Protein AF-0000000078280651 (afdb_homodimer)

Sequence (620 aa):
MAEFKGTREAFAAALIDLAANDHKIMFVSPDSLKAMRATKFAELYPDQYVEVGISEQNAVDTAAGLAAAGLTPFVGTYAGFMTMRACEQMRTFVAYPNLNVKFVGINSGLLGGEREGVTHQFYEDLGILSNIPNYTILTPADGYQTYKAVQMAAEINGPVYVRAGSGREANVYEKDAPFSPEGITILREYGDDTLLLSSGFVLERVLAAADLLKEQGVNVTVGDINILYGKNPEKIVEAIKKAKKIVTVEDHNVNGGLGAYISKLATEYAPKFVIRMGLTTFGESGPAKELADFYGFSPENIAKTVKENLMAEFKGTREAFAAALIDLAANDHKIMFVSPDSLKAMRATKFAELYPDQYVEVGISEQNAVDTAAGLAAAGLTPFVGTYAGFMTMRACEQMRTFVAYPNLNVKFVGINSGLLGGEREGVTHQFYEDLGILSNIPNYTILTPADGYQTYKAVQMAAEINGPVYVRAGSGREANVYEKDAPFSPEGITILREYGDDTLLLSSGFVLERVLAAADLLKEQGVNVTVGDINILYGKNPEKIVEAIKKAKKIVTVEDHNVNGGLGAYISKLATEYAPKFVIRMGLTTFGESGPAKELADFYGFSPENIAKTVKENL

pLDDT: mean 94.12, std 7.33, range [53.97, 98.88]

Nearest PDB structures (foldseek):
  6yak-assembly1_DDD  TM=9.608E-01  e=1.508E-37  Carboxydothermus hydrogenoformans
  6yaj-assembly1_AAA  TM=9.395E-01  e=4.183E-30  Carboxydothermus hydrogenoformans
  6yaj-assembly1_CCC  TM=9.258E-01  e=2.717E-30  Carboxydothermus hydrogenoformans
  8ogh-assembly1_A  TM=8.844E-01  e=4.171E-27  Mycobacterium tuberculosis H37Rv
  7a9g-assembly1_AAA  TM=9.037E-01  e=1.346E-26  Mycobacterium tuberculosis H37Rv

Organism: NCBI:txid1796616

Solvent-accessible surface area (backbone atoms only — not comparable to full-atom values): 29693 Å² total; per-residue (Å²): 131,82,89,63,67,15,22,30,36,15,42,26,51,34,50,43,57,50,40,75,74,32,84,44,40,30,39,32,21,33,69,21,45,69,80,38,51,28,53,66,41,44,70,76,37,52,91,35,45,45,79,57,44,88,29,46,45,56,30,49,51,50,32,35,53,43,19,75,72,72,30,41,22,33,37,43,43,46,23,46,52,44,55,21,55,15,26,47,48,48,43,62,59,23,27,67,74,47,32,36,33,35,36,37,21,28,23,34,16,64,60,25,8,39,87,66,22,50,88,43,38,22,39,35,47,56,14,41,48,64,29,40,48,70,54,44,39,36,27,34,46,21,16,45,34,28,23,42,46,52,54,49,47,74,72,46,86,23,26,29,39,37,49,28,38,64,29,76,53,64,74,75,66,55,78,83,54,78,64,58,88,52,22,52,45,78,78,43,78,61,40,46,59,32,33,38,36,23,38,23,71,49,38,63,34,51,54,50,11,50,52,53,28,44,76,70,73,41,40,39,19,33,33,41,39,35,35,55,85,54,94,61,48,62,63,51,50,52,55,52,61,65,26,64,30,36,37,30,44,35,54,26,22,42,57,29,30,65,38,35,47,51,25,45,50,25,18,64,74,43,53,32,46,43,46,67,46,41,37,78,60,79,74,66,67,38,54,33,70,59,45,38,40,73,68,47,53,30,31,67,48,47,32,50,55,52,61,75,67,110,132,80,90,62,68,14,22,31,35,15,41,28,51,35,50,43,56,49,40,76,75,32,85,45,41,29,40,31,21,34,70,22,45,69,80,38,50,29,54,65,41,43,70,77,37,52,91,35,45,45,80,56,43,85,27,46,47,56,31,47,51,50,33,36,53,44,17,76,72,72,29,41,22,31,38,42,42,47,23,48,53,44,53,21,55,15,26,47,46,48,43,61,60,22,26,68,74,47,32,35,33,35,36,38,21,28,24,32,17,65,59,27,8,37,87,67,24,49,89,43,38,23,38,35,46,54,14,43,49,61,30,39,49,70,55,42,40,36,27,34,45,23,15,44,34,26,23,42,44,52,53,48,47,73,71,46,87,24,26,29,38,37,51,28,38,62,31,79,55,64,73,75,65,55,78,83,54,77,63,60,88,52,21,51,46,78,78,43,82,63,39,46,59,32,34,39,35,25,38,24,71,49,39,62,35,51,54,49,12,50,52,53,28,44,75,71,74,42,40,39,19,34,32,41,38,35,34,56,84,54,94,60,49,60,63,54,50,52,54,52,62,64,24,63,29,36,36,29,45,34,54,27,22,42,56,30,30,67,38,34,49,51,25,47,51,24,18,63,74,42,53,32,47,43,46,65,45,40,37,78,60,80,74,66,66,38,55,34,70,59,45,37,41,73,69,48,53,30,30,66,47,46,32,49,54,53,61,76,66,110

Radius of gyration: 23.87 Å; Cα contacts (8 Å, |Δi|>4): 1605; chains: 2; bounding box: 54×68×54 Å

Foldseek 3Di:
DDDAFKLLRLLLVLLQVVCVPDVLEAEQEQPCCVQSVNPVVCVVNVVRYHYDHNQLLVSLQVQLVSQVVPGAYEYEDALCCNCPVNVVSCQPSFQVVQGRYEYEHEAEFLQSFQPPKLVRYHFCNQQSVLVRPNEWEFFDAISLLSNQVSVVSSVDRGYYYYYGYNRNADDDDDNPDHNDPLQKDWDFFFDAAEEEEETYRLLVQQVLLQVVCVVVVHHYIYMYGGIAPDPRNPVVLVSLQRHQAYEYAYSHACCRDDVVRSCVSCVVRNPHHYHYQYDPDGFTHHNSVVSCVVSQSHSVSSNVVVVVVD/DDDAFKLLRLLLVLLQVVCVPDVLEAEEEQPCCVQSVNPVVCVVNVVRYHYDHNQLLVSLQVQLVSQVVVGAYEYEDALCCNCPVNVVSCQPSFLVVQGRYEYEHEAEFLQSFQPPKLVRYHFCNQQSVLVRPNEWEFFDAIS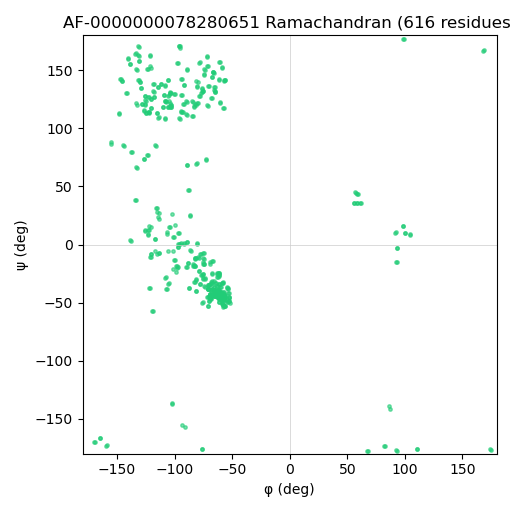LLSNQVSVVSSVDRGYYYYYGYNRNADDDDDNPDHNDPLQKDWDFFFDAAEEEEETYRLLVQQVLLQVVLVVVVHHYIYMYGGIAPDPRNPVVLVSLQRHQAYEYAYSHACCRDDVVRSCVSCVVRNPHHYHYQYDPDGFTHHRSVVSCVVSQSHSVSSNVVVVVVD

InterPro domains:
  IPR005475 Transketolase-like, pyrimidine-binding domain [PF02779] (7-163)
  IPR005475 Transketolase-like, pyrimidine-binding domain [SM00861] (5-171)
  IPR009014 Transketolase C-terminal/Pyruvate-ferredoxin oxidoreductase domain II [G3DSA:3.40.50.920] (184-310)
  IPR009014 Transketolase C-terminal/Pyruvate-ferredoxin oxidoreductase domain II [SSF52922] (185-310)
  IPR029061 Thiamin diphosphate-binding fold [SSF52518] (6-167)
  IPR033248 Transketolase, C-terminal domain [PF02780] (186-302)
  IPR051157 Pyruvate Dehydrogenase/Transketolase [PTHR43825] (6-310)

Structure (mmCIF, N/CA/C/O backbone):
data_AF-0000000078280651-model_v1
#
loop_
_entity.id
_entity.type
_entity.pdbx_description
1 polymer Transketolase
#
loop_
_atom_site.group_PDB
_atom_site.id
_atom_site.type_symbol
_atom_site.label_atom_id
_atom_site.label_alt_id
_atom_site.label_comp_id
_atom_site.label_asym_id
_atom_site.label_entity_id
_atom_site.label_seq_id
_atom_site.pdbx_PDB_ins_code
_atom_site.Cartn_x
_atom_site.Cartn_y
_atom_site.Cartn_z
_atom_site.occupancy
_atom_site.B_iso_or_equiv
_atom_site.auth_seq_id
_atom_site.auth_comp_id
_atom_site.auth_asym_id
_atom_site.auth_atom_id
_atom_site.pdbx_PDB_model_num
ATOM 1 N N . MET A 1 1 ? -3.617 -34.531 -12.828 1 53.97 1 MET A N 1
ATOM 2 C CA . MET A 1 1 ? -3.883 -33.125 -13 1 53.97 1 MET A CA 1
ATOM 3 C C . MET A 1 1 ? -4.551 -32.844 -14.352 1 53.97 1 MET A C 1
ATOM 5 O O . MET A 1 1 ? -4.09 -33.344 -15.383 1 53.97 1 MET A O 1
ATOM 9 N N . ALA A 1 2 ? -5.809 -32.344 -14.305 1 62.5 2 ALA A N 1
ATOM 10 C CA . ALA A 1 2 ? -6.531 -32.062 -15.539 1 62.5 2 ALA A CA 1
ATOM 11 C C . ALA A 1 2 ? -5.789 -31 -16.375 1 62.5 2 ALA A C 1
ATOM 13 O O . ALA A 1 2 ? -5.055 -30.172 -15.828 1 62.5 2 ALA A O 1
ATOM 14 N N . GLU A 1 3 ? -5.719 -31.062 -17.578 1 77.12 3 GLU A N 1
ATOM 15 C CA . GLU A 1 3 ? -5.184 -30.062 -18.484 1 77.12 3 GLU A CA 1
ATOM 16 C C . GLU A 1 3 ? -5.945 -28.75 -18.375 1 77.12 3 GLU A C 1
ATOM 18 O O . GLU A 1 3 ? -7.164 -28.75 -18.188 1 77.12 3 GLU A O 1
ATOM 23 N N . PHE A 1 4 ? -5.258 -27.688 -18.062 1 80 4 PHE A N 1
ATOM 24 C CA . PHE A 1 4 ? -5.895 -26.375 -17.984 1 80 4 PHE A CA 1
ATOM 25 C C . PHE A 1 4 ? -5.074 -25.328 -18.734 1 80 4 PHE A C 1
ATOM 27 O O . PHE A 1 4 ? -3.881 -25.531 -18.984 1 80 4 PHE A O 1
ATOM 34 N N . LYS A 1 5 ? -5.91 -24.375 -19.203 1 79.38 5 LYS A N 1
ATOM 35 C CA . LYS A 1 5 ? -5.27 -23.234 -19.859 1 79.38 5 LYS A CA 1
ATOM 36 C C . LYS A 1 5 ? -5.473 -21.953 -19.047 1 79.38 5 LYS A C 1
ATOM 38 O O . LYS A 1 5 ? -6.605 -21.516 -18.844 1 79.38 5 LYS A O 1
ATOM 43 N N . GLY A 1 6 ? -4.367 -21.5 -18.469 1 89.31 6 GLY A N 1
ATOM 44 C CA . GLY A 1 6 ? -4.453 -20.203 -17.812 1 89.31 6 GLY A CA 1
ATOM 45 C C . GLY A 1 6 ? -4.656 -20.312 -16.312 1 89.31 6 GLY A C 1
ATOM 46 O O . GLY A 1 6 ? -4.852 -21.406 -15.789 1 89.31 6 GLY A O 1
ATOM 47 N N . THR A 1 7 ? -4.672 -19.203 -15.664 1 93.44 7 THR A N 1
ATOM 48 C CA . THR A 1 7 ? -4.621 -19.141 -14.203 1 93.44 7 THR A CA 1
ATOM 49 C C . THR A 1 7 ? -5.988 -19.469 -13.602 1 93.44 7 THR A C 1
ATOM 51 O O . THR A 1 7 ? -6.074 -20.109 -12.555 1 93.44 7 THR A O 1
ATOM 54 N N . ARG A 1 8 ? -7.102 -19.094 -14.266 1 94.25 8 ARG A N 1
ATOM 55 C CA . ARG A 1 8 ? -8.438 -19.344 -13.727 1 94.25 8 ARG A CA 1
ATOM 56 C C . ARG A 1 8 ? -8.758 -20.828 -13.711 1 94.25 8 ARG A C 1
ATOM 58 O O . ARG A 1 8 ? -9.227 -21.359 -12.703 1 94.25 8 ARG A O 1
ATOM 65 N N . GLU A 1 9 ? -8.477 -21.453 -14.828 1 95.06 9 GLU A N 1
ATOM 66 C CA . GLU A 1 9 ? -8.695 -22.891 -14.906 1 95.06 9 GLU A CA 1
ATOM 67 C C . GLU A 1 9 ? -7.758 -23.641 -13.953 1 95.06 9 GLU A C 1
ATOM 69 O O . GLU A 1 9 ? -8.125 -24.672 -13.406 1 95.06 9 GLU A O 1
ATOM 74 N N . ALA A 1 10 ? -6.551 -23.109 -13.852 1 95.88 10 ALA A N 1
ATOM 75 C CA . ALA A 1 10 ? -5.594 -23.703 -12.922 1 95.88 10 ALA A CA 1
ATOM 76 C C . ALA A 1 10 ? -6.125 -23.672 -11.492 1 95.88 10 ALA A C 1
ATOM 78 O O . ALA A 1 10 ? -5.984 -24.656 -10.758 1 95.88 10 ALA A O 1
ATOM 79 N N . PHE A 1 11 ? -6.711 -22.594 -11.086 1 96.69 11 PHE A N 1
ATOM 80 C CA . PHE A 1 11 ? -7.336 -22.484 -9.773 1 96.69 11 PHE A CA 1
ATOM 81 C C . PHE A 1 11 ? -8.406 -23.562 -9.594 1 96.69 11 PHE A C 1
ATOM 83 O O . PHE A 1 11 ? -8.414 -24.281 -8.594 1 96.69 11 PHE A O 1
ATOM 90 N N . ALA A 1 12 ? -9.305 -23.594 -10.555 1 97.19 12 ALA A N 1
ATOM 91 C CA . ALA A 1 12 ? -10.414 -24.547 -10.477 1 97.19 12 ALA A CA 1
ATOM 92 C C . ALA A 1 12 ? -9.898 -25.984 -10.352 1 97.19 12 ALA A C 1
ATOM 94 O O . ALA A 1 12 ? -10.398 -26.75 -9.523 1 97.19 12 ALA A O 1
ATOM 95 N N . ALA A 1 13 ? -8.93 -26.266 -11.148 1 97 13 ALA A N 1
ATOM 96 C CA . ALA A 1 13 ? -8.359 -27.609 -11.133 1 97 13 ALA A CA 1
ATOM 97 C C . ALA A 1 13 ? -7.734 -27.922 -9.773 1 97 13 ALA A C 1
ATOM 99 O O . ALA A 1 13 ? -7.93 -29.016 -9.227 1 97 13 ALA A O 1
ATOM 100 N N . ALA A 1 14 ? -6.98 -27 -9.242 1 97.62 14 ALA A N 1
ATOM 101 C CA . ALA A 1 14 ? -6.348 -27.188 -7.938 1 97.62 14 ALA A CA 1
ATOM 102 C C . ALA A 1 14 ? -7.395 -27.359 -6.844 1 97.62 14 ALA A C 1
ATOM 104 O O . ALA A 1 14 ? -7.246 -28.234 -5.973 1 97.62 14 ALA A O 1
ATOM 105 N N . LEU A 1 15 ? -8.398 -26.531 -6.875 1 98 15 LEU A N 1
ATOM 106 C CA . LEU A 1 15 ? -9.445 -26.578 -5.863 1 98 15 LEU A CA 1
ATOM 107 C C . LEU A 1 15 ? -10.172 -27.922 -5.895 1 98 15 LEU A C 1
ATOM 109 O O . LEU A 1 15 ? -10.484 -28.484 -4.844 1 98 15 LEU A O 1
ATOM 113 N N . ILE A 1 16 ? -10.492 -28.391 -7.074 1 97.94 16 ILE A N 1
ATOM 114 C CA . ILE A 1 16 ? -11.156 -29.688 -7.238 1 97.94 16 ILE A CA 1
ATOM 115 C C . ILE A 1 16 ? -10.289 -30.797 -6.641 1 97.94 16 ILE A C 1
ATOM 117 O O . ILE A 1 16 ? -10.789 -31.641 -5.891 1 97.94 16 ILE A O 1
ATOM 121 N N . ASP A 1 17 ? -9.016 -30.75 -6.961 1 97.75 17 ASP A N 1
ATOM 122 C CA . ASP A 1 17 ? -8.102 -31.75 -6.426 1 97.75 17 ASP A CA 1
ATOM 123 C C . ASP A 1 17 ? -8.047 -31.688 -4.902 1 97.75 17 ASP A C 1
ATOM 125 O O . ASP A 1 17 ? -8.031 -32.719 -4.234 1 97.75 17 ASP A O 1
ATOM 129 N N . LEU A 1 18 ? -7.961 -30.531 -4.371 1 98.25 18 LEU A N 1
ATOM 130 C CA . LEU A 1 18 ? -7.918 -30.359 -2.924 1 98.25 18 LEU A CA 1
ATOM 131 C C . LEU A 1 18 ? -9.188 -30.891 -2.27 1 98.25 18 LEU A C 1
ATOM 133 O O . LEU A 1 18 ? -9.125 -31.609 -1.272 1 98.25 18 LEU A O 1
ATOM 137 N N . ALA A 1 19 ? -10.305 -30.531 -2.836 1 97.94 19 ALA A N 1
ATOM 138 C CA . ALA A 1 19 ? -11.602 -30.891 -2.264 1 97.94 19 ALA A CA 1
ATOM 139 C C . ALA A 1 19 ? -11.82 -32.406 -2.312 1 97.94 19 ALA A C 1
ATOM 141 O O . ALA A 1 19 ? -12.508 -32.969 -1.455 1 97.94 19 ALA A O 1
ATOM 142 N N . ALA A 1 20 ? -11.25 -33.031 -3.318 1 97.38 20 ALA A N 1
ATOM 143 C CA . ALA A 1 20 ? -11.367 -34.469 -3.451 1 97.38 20 ALA A CA 1
ATOM 144 C C . ALA A 1 20 ? -10.742 -35.188 -2.252 1 97.38 20 ALA A C 1
ATOM 146 O O . ALA A 1 20 ? -11.188 -36.281 -1.865 1 97.38 20 ALA A O 1
ATOM 147 N N . ASN A 1 21 ? -9.836 -34.531 -1.614 1 96.62 21 ASN A N 1
ATOM 148 C CA . ASN A 1 21 ? -9.055 -35.219 -0.584 1 96.62 21 ASN A CA 1
ATOM 149 C C . ASN A 1 21 ? -9.297 -34.594 0.794 1 96.62 21 ASN A C 1
ATOM 151 O O . ASN A 1 21 ? -8.828 -35.125 1.803 1 96.62 21 ASN A O 1
ATOM 155 N N . ASP A 1 22 ? -9.992 -33.562 0.875 1 97.62 22 ASP A N 1
ATOM 156 C CA . ASP A 1 22 ? -10.188 -32.875 2.139 1 97.62 22 ASP A CA 1
ATOM 157 C C . ASP A 1 22 ? -11.562 -32.219 2.186 1 97.62 22 ASP A C 1
ATOM 159 O O . ASP A 1 22 ? -11.781 -31.172 1.552 1 97.62 22 ASP A O 1
ATOM 163 N N . HIS A 1 23 ? -12.453 -32.656 3.023 1 97.25 23 HIS A N 1
ATOM 164 C CA . HIS A 1 23 ? -13.828 -32.188 3.098 1 97.25 23 HIS A CA 1
ATOM 165 C C . HIS A 1 23 ? -13.891 -30.797 3.77 1 97.25 23 HIS A C 1
ATOM 167 O O . HIS A 1 23 ? -14.93 -30.141 3.734 1 97.25 23 HIS A O 1
ATOM 173 N N . LYS A 1 24 ? -12.789 -30.375 4.266 1 98.12 24 LYS A N 1
ATOM 174 C CA . LYS A 1 24 ? -12.758 -29.078 4.934 1 98.12 24 LYS A CA 1
ATOM 175 C C . LYS A 1 24 ? -12.609 -27.953 3.924 1 98.12 24 LYS A C 1
ATOM 177 O O . LYS A 1 24 ? -12.836 -26.781 4.254 1 98.12 24 LYS A O 1
ATOM 182 N N . ILE A 1 25 ? -12.18 -28.266 2.768 1 98.69 25 ILE A N 1
ATOM 183 C CA . ILE A 1 25 ? -12.008 -27.25 1.726 1 98.69 25 ILE A CA 1
ATOM 184 C C . ILE A 1 25 ? -13.375 -26.719 1.296 1 98.69 25 ILE A C 1
ATOM 186 O O . ILE A 1 25 ? -14.273 -27.484 0.968 1 98.69 25 ILE A O 1
ATOM 190 N N . MET A 1 26 ? -13.555 -25.422 1.343 1 98.56 26 MET A N 1
ATOM 191 C CA . MET A 1 26 ? -14.773 -24.75 0.909 1 98.56 26 MET A CA 1
ATOM 192 C C . MET A 1 26 ? -14.469 -23.719 -0.162 1 98.56 26 MET A C 1
ATOM 194 O O . MET A 1 26 ? -13.367 -23.156 -0.199 1 98.56 26 MET A O 1
ATOM 198 N N . PHE A 1 27 ? -15.406 -23.484 -1.005 1 98.56 27 PHE A N 1
ATOM 199 C CA . PHE A 1 27 ? -15.328 -22.375 -1.954 1 98.56 27 PHE A CA 1
ATOM 200 C C . PHE A 1 27 ? -16.5 -21.406 -1.765 1 98.56 27 PHE A C 1
ATOM 202 O O . PHE A 1 27 ? -17.656 -21.812 -1.865 1 98.56 27 PHE A O 1
ATOM 209 N N . VAL A 1 28 ? -16.203 -20.203 -1.411 1 98 28 VAL A N 1
ATOM 210 C CA . VAL A 1 28 ? -17.188 -19.125 -1.254 1 98 28 VAL A CA 1
ATOM 211 C C . VAL A 1 28 ? -17.109 -18.172 -2.441 1 98 28 VAL A C 1
ATOM 213 O O . VAL A 1 28 ? -16.047 -17.625 -2.727 1 98 28 VAL A O 1
ATOM 216 N N . SER A 1 29 ? -18.188 -18 -3.133 1 95 29 SER A N 1
ATOM 217 C CA . SER A 1 29 ? -18.188 -17.203 -4.359 1 95 29 SER A CA 1
ATOM 218 C C . SER A 1 29 ? -19.188 -16.062 -4.266 1 95 29 SER A C 1
ATOM 220 O O . SER A 1 29 ? -20.359 -16.266 -3.939 1 95 29 SER A O 1
ATOM 222 N N . PRO A 1 30 ? -18.766 -14.867 -4.516 1 92.81 30 PRO A N 1
ATOM 223 C CA . PRO A 1 30 ? -19.719 -13.758 -4.719 1 92.81 30 PRO A CA 1
ATOM 224 C C . PRO A 1 30 ? -20.141 -13.617 -6.176 1 92.81 30 PRO A C 1
ATOM 226 O O . PRO A 1 30 ? -19.859 -12.602 -6.812 1 92.81 30 PRO A O 1
ATOM 229 N N . ASP A 1 31 ? -20.875 -14.586 -6.613 1 88.75 31 ASP A N 1
ATOM 230 C CA . ASP A 1 31 ? -21.375 -14.688 -7.984 1 88.75 31 ASP A CA 1
ATOM 231 C C . ASP A 1 31 ? -20.234 -14.695 -8.984 1 88.75 31 ASP A C 1
ATOM 233 O O . ASP A 1 31 ? -20.281 -14.008 -10.008 1 88.75 31 ASP A O 1
ATOM 237 N N . SER A 1 32 ? -19.188 -15.438 -8.711 1 90.38 32 SER A N 1
ATOM 238 C CA . SER A 1 32 ? -17.984 -15.461 -9.547 1 90.38 32 SER A CA 1
ATOM 239 C C . SER A 1 32 ? -17.641 -16.891 -9.977 1 90.38 32 SER A C 1
ATOM 241 O O . SER A 1 32 ? -16.562 -17.125 -10.516 1 90.38 32 SER A O 1
ATOM 243 N N . LEU A 1 33 ? -18.547 -17.75 -9.773 1 92.56 33 LEU A N 1
ATOM 244 C CA . LEU A 1 33 ? -18.297 -19.156 -10.047 1 92.56 33 LEU A CA 1
ATOM 245 C C . LEU A 1 33 ? -17.859 -19.359 -11.5 1 92.56 33 LEU A C 1
ATOM 247 O O . LEU A 1 33 ? -16.859 -20.016 -11.766 1 92.56 33 LEU A O 1
ATOM 251 N N . LYS A 1 34 ? -18.516 -18.797 -12.398 1 92.75 34 LYS A N 1
ATOM 252 C CA . LYS A 1 34 ? -18.203 -18.922 -13.82 1 92.75 34 LYS A CA 1
ATOM 253 C C . LYS A 1 34 ? -16.906 -18.188 -14.156 1 92.75 34 LYS A C 1
ATOM 255 O O . LYS A 1 34 ? -16.078 -18.703 -14.922 1 92.75 34 LYS A O 1
ATOM 260 N N . ALA A 1 35 ? -16.75 -16.984 -13.625 1 90.31 35 ALA A N 1
ATOM 261 C CA . ALA A 1 35 ? -15.539 -16.203 -13.867 1 90.31 35 ALA A CA 1
ATOM 262 C C . ALA A 1 35 ? -14.305 -16.969 -13.391 1 90.31 35 ALA A C 1
ATOM 264 O O . ALA A 1 35 ? -13.242 -16.891 -14.008 1 90.31 35 ALA A O 1
ATOM 265 N N . MET A 1 36 ? -14.461 -17.75 -12.336 1 94.06 36 MET A N 1
ATOM 266 C CA . MET A 1 36 ? -13.367 -18.516 -11.734 1 94.06 36 MET A CA 1
ATOM 267 C C . MET A 1 36 ? -13.188 -19.859 -12.438 1 94.06 36 MET A C 1
ATOM 269 O O . MET A 1 36 ? -12.305 -20.641 -12.078 1 94.06 36 MET A O 1
ATOM 273 N N . ARG A 1 37 ? -14.07 -20.156 -13.359 1 94.25 37 ARG A N 1
ATOM 274 C CA . ARG A 1 37 ? -14.062 -21.406 -14.102 1 94.25 37 ARG A CA 1
ATOM 275 C C . ARG A 1 37 ? -14.242 -22.594 -13.164 1 94.25 37 ARG A C 1
ATOM 277 O O . ARG A 1 37 ? -13.633 -23.656 -13.367 1 94.25 37 ARG A O 1
ATOM 284 N N . ALA A 1 38 ? -15.031 -22.391 -12.156 1 95.69 38 ALA A N 1
ATOM 285 C CA . ALA A 1 38 ? -15.125 -23.406 -11.109 1 95.69 38 ALA A CA 1
ATOM 286 C C . ALA A 1 38 ? -16.516 -24.031 -11.078 1 95.69 38 ALA A C 1
ATOM 288 O O . ALA A 1 38 ? -16.938 -24.562 -10.047 1 95.69 38 ALA A O 1
ATOM 289 N N . THR A 1 39 ? -17.234 -23.984 -12.156 1 96.69 39 THR A N 1
ATOM 290 C CA . THR A 1 39 ? -18.578 -24.578 -12.203 1 96.69 39 THR A CA 1
ATOM 291 C C . THR A 1 39 ? -18.516 -26.062 -11.883 1 96.69 39 THR A C 1
ATOM 293 O O . THR A 1 39 ? -19.359 -26.578 -11.164 1 96.69 39 THR A O 1
ATOM 296 N N . LYS A 1 40 ? -17.531 -26.719 -12.445 1 96.25 40 LYS A N 1
ATOM 297 C CA . LYS A 1 40 ? -17.375 -28.156 -12.211 1 96.25 40 LYS A CA 1
ATOM 298 C C . LYS A 1 40 ? -17.172 -28.453 -10.727 1 96.25 40 LYS A C 1
ATOM 300 O O . LYS A 1 40 ? -17.625 -29.484 -10.227 1 96.25 40 LYS A O 1
ATOM 305 N N . PHE A 1 41 ? -16.484 -27.609 -10.07 1 97.12 41 PHE A N 1
ATOM 306 C CA . PHE A 1 41 ? -16.312 -27.781 -8.633 1 97.12 41 PHE A CA 1
ATOM 307 C C . PHE A 1 41 ? -17.672 -27.844 -7.93 1 97.12 41 PHE A C 1
ATOM 309 O O . PHE A 1 41 ? -17.906 -28.734 -7.113 1 97.12 41 PHE A O 1
ATOM 316 N N . ALA A 1 42 ? -18.469 -26.844 -8.195 1 96.88 42 ALA A N 1
ATOM 317 C CA . ALA A 1 42 ? -19.781 -26.766 -7.551 1 96.88 42 ALA A CA 1
ATOM 318 C C . ALA A 1 42 ? -20.609 -28 -7.863 1 96.88 42 ALA A C 1
ATOM 320 O O . ALA A 1 42 ? -21.406 -28.453 -7.027 1 96.88 42 ALA A O 1
ATOM 321 N N . GLU A 1 43 ? -20.453 -28.562 -9.016 1 97.56 43 GLU A N 1
ATOM 322 C CA . GLU A 1 43 ? -21.172 -29.766 -9.422 1 97.56 43 GLU A CA 1
ATOM 323 C C . GLU A 1 43 ? -20.656 -30.984 -8.656 1 97.56 43 GLU A C 1
ATOM 325 O O . GLU A 1 43 ? -21.453 -31.812 -8.195 1 97.56 43 GLU A O 1
ATOM 330 N N . LEU A 1 44 ? -19.406 -31.109 -8.562 1 97.56 44 LEU A N 1
ATOM 331 C CA . LEU A 1 44 ? -18.766 -32.281 -7.953 1 97.56 44 LEU A CA 1
ATOM 332 C C . LEU A 1 44 ? -18.922 -32.25 -6.434 1 97.56 44 LEU A C 1
ATOM 334 O O . LEU A 1 44 ? -19.094 -33.281 -5.797 1 97.56 44 LEU A O 1
ATOM 338 N N . TYR A 1 45 ? -18.844 -31.047 -5.902 1 97.88 45 TYR A N 1
ATOM 339 C CA . TYR A 1 45 ? -18.828 -30.906 -4.449 1 97.88 45 TYR A CA 1
ATOM 340 C C . TYR A 1 45 ? -19.797 -29.844 -3.992 1 97.88 45 TYR A C 1
ATOM 342 O O . TYR A 1 45 ? -19.406 -28.859 -3.359 1 97.88 45 TYR A O 1
ATOM 350 N N . PRO A 1 46 ? -21.062 -30.016 -4.148 1 97.19 46 PRO A N 1
ATOM 351 C CA . PRO A 1 46 ? -22.062 -29 -3.824 1 97.19 46 PRO A CA 1
ATOM 352 C C . PRO A 1 46 ? -22.078 -28.641 -2.34 1 97.19 46 PRO A C 1
ATOM 354 O O . PRO A 1 46 ? -22.391 -27.5 -1.979 1 97.19 46 PRO A O 1
ATOM 357 N N . ASP A 1 47 ? -21.703 -29.547 -1.48 1 97.19 47 ASP A N 1
ATOM 358 C CA . ASP A 1 47 ? -21.719 -29.312 -0.042 1 97.19 47 ASP A CA 1
ATOM 359 C C . ASP A 1 47 ? -20.516 -28.484 0.394 1 97.19 47 ASP A C 1
ATOM 361 O O . ASP A 1 47 ? -20.484 -27.969 1.516 1 97.19 47 ASP A O 1
ATOM 365 N N . GLN A 1 48 ? -19.578 -28.312 -0.473 1 98.19 48 GLN A N 1
ATOM 366 C CA . GLN A 1 48 ? -18.359 -27.562 -0.186 1 98.19 48 GLN A CA 1
ATOM 367 C C . GLN A 1 48 ? -18.375 -26.203 -0.895 1 98.19 48 GLN A C 1
ATOM 369 O O . GLN A 1 48 ? -17.344 -25.531 -0.961 1 98.19 48 GLN A O 1
ATOM 374 N N . TYR A 1 49 ? -19.516 -25.859 -1.458 1 97.62 49 TYR A N 1
ATOM 375 C CA . TYR A 1 49 ? -19.672 -24.625 -2.221 1 97.62 49 TYR A CA 1
ATOM 376 C C . TYR A 1 49 ? -20.719 -23.703 -1.576 1 97.62 49 TYR A C 1
ATOM 378 O O . TYR A 1 49 ? -21.797 -24.156 -1.197 1 97.62 49 TYR A O 1
ATOM 386 N N . VAL A 1 50 ? -20.406 -22.438 -1.388 1 96.5 50 VAL A N 1
ATOM 387 C CA . VAL A 1 50 ? -21.312 -21.438 -0.85 1 96.5 50 VAL A CA 1
ATOM 388 C C . VAL A 1 50 ? -21.422 -20.266 -1.814 1 96.5 50 VAL A C 1
ATOM 390 O O . VAL A 1 50 ? -20.406 -19.641 -2.158 1 96.5 50 VAL A O 1
ATOM 393 N N . GLU A 1 51 ? -22.562 -19.922 -2.258 1 94.75 51 GLU A N 1
ATOM 394 C CA . GLU A 1 51 ? -22.859 -18.766 -3.096 1 94.75 51 GLU A CA 1
ATOM 395 C C . GLU A 1 51 ? -23.5 -17.641 -2.283 1 94.75 51 GLU A C 1
ATOM 397 O O . GLU A 1 51 ? -24.5 -17.859 -1.59 1 94.75 51 GLU A O 1
ATOM 402 N N . VAL A 1 52 ? -22.938 -16.453 -2.455 1 92.94 52 VAL A N 1
ATOM 403 C CA . VAL A 1 52 ? -23.453 -15.383 -1.604 1 92.94 52 VAL A CA 1
ATOM 404 C C . VAL A 1 52 ? -23.969 -14.234 -2.467 1 92.94 52 VAL A C 1
ATOM 406 O O . VAL A 1 52 ? -24.266 -13.148 -1.956 1 92.94 52 VAL A O 1
ATOM 409 N N . GLY A 1 53 ? -24.141 -14.406 -3.816 1 88.25 53 GLY A N 1
ATOM 410 C CA . GLY A 1 53 ? -24.484 -13.305 -4.703 1 88.25 53 GLY A CA 1
ATOM 411 C C . GLY A 1 53 ? -23.391 -12.281 -4.848 1 88.25 53 GLY A C 1
ATOM 412 O O . GLY A 1 53 ? -22.297 -12.461 -4.312 1 88.25 53 GLY A O 1
ATOM 413 N N . ILE A 1 54 ? -23.578 -11.234 -5.559 1 84.94 54 ILE A N 1
ATOM 414 C CA . ILE A 1 54 ? -22.547 -10.211 -5.797 1 84.94 54 ILE A CA 1
ATOM 415 C C . ILE A 1 54 ? -22.344 -9.391 -4.527 1 84.94 54 ILE A C 1
ATOM 417 O O . ILE A 1 54 ? -22.844 -8.273 -4.41 1 84.94 54 ILE A O 1
ATOM 421 N N . SER A 1 55 ? -21.719 -9.992 -3.572 1 87.88 55 SER A N 1
ATOM 422 C CA . SER A 1 55 ? -21.484 -9.398 -2.256 1 87.88 55 SER A CA 1
ATOM 423 C C . SER A 1 55 ? -20.125 -9.805 -1.693 1 87.88 55 SER A C 1
ATOM 425 O O . SER A 1 55 ? -20.047 -10.727 -0.879 1 87.88 55 SER A O 1
ATOM 427 N N . GLU A 1 56 ? -19.188 -9.117 -2.062 1 90.56 56 GLU A N 1
ATOM 428 C CA . GLU A 1 56 ? -17.828 -9.461 -1.655 1 90.56 56 GLU A CA 1
ATOM 429 C C . GLU A 1 56 ? -17.672 -9.367 -0.141 1 90.56 56 GLU A C 1
ATOM 431 O O . GLU A 1 56 ? -16.984 -10.195 0.466 1 90.56 56 GLU A O 1
ATOM 436 N N . GLN A 1 57 ? -18.281 -8.367 0.463 1 92.44 57 GLN A N 1
ATOM 437 C CA . GLN A 1 57 ? -18.203 -8.234 1.914 1 92.44 57 GLN A CA 1
ATOM 438 C C . GLN A 1 57 ? -18.781 -9.461 2.611 1 92.44 57 GLN A C 1
ATOM 440 O O . GLN A 1 57 ? -18.156 -10.023 3.51 1 92.44 57 GLN A O 1
ATOM 445 N N . ASN A 1 58 ? -19.891 -9.859 2.1 1 94.38 58 ASN A N 1
ATOM 446 C CA . ASN A 1 58 ? -20.531 -11.047 2.658 1 94.38 58 ASN A CA 1
ATOM 447 C C . ASN A 1 58 ? -19.688 -12.297 2.416 1 94.38 58 ASN A C 1
ATOM 449 O O . ASN A 1 58 ? -19.641 -13.188 3.266 1 94.38 58 ASN A O 1
ATOM 453 N N . ALA A 1 59 ? -19.078 -12.438 1.299 1 96.25 59 ALA A N 1
ATOM 454 C CA . ALA A 1 59 ? -18.234 -13.586 0.98 1 96.25 59 ALA A CA 1
ATOM 455 C C . ALA A 1 59 ? -17.094 -13.719 1.989 1 96.25 59 ALA A C 1
ATOM 457 O O . ALA A 1 59 ? -16.828 -14.82 2.486 1 96.25 59 ALA A O 1
ATOM 458 N N . VAL A 1 60 ? -16.484 -12.609 2.301 1 97.31 60 VAL A N 1
ATOM 459 C CA . VAL A 1 60 ? -15.359 -12.625 3.234 1 97.31 60 VAL A CA 1
ATOM 460 C C . VAL A 1 60 ? -15.859 -12.953 4.641 1 97.31 60 VAL A C 1
ATOM 462 O O . VAL A 1 60 ? -15.25 -13.742 5.355 1 97.31 60 VAL A O 1
ATOM 465 N N . ASP A 1 61 ? -16.984 -12.352 5.008 1 96.88 61 ASP A N 1
ATOM 466 C CA . ASP A 1 61 ? -17.547 -12.625 6.324 1 96.88 61 ASP A CA 1
ATOM 467 C C . ASP A 1 61 ? -17.922 -14.102 6.461 1 96.88 61 ASP A C 1
ATOM 469 O O . ASP A 1 61 ? -17.688 -14.711 7.5 1 96.88 61 ASP A O 1
ATOM 473 N N . THR A 1 62 ? -18.547 -14.602 5.449 1 97.88 62 THR A N 1
ATOM 474 C CA . THR A 1 62 ? -18.922 -16.016 5.434 1 97.88 62 THR A CA 1
ATOM 475 C C . THR A 1 62 ? -17.688 -16.891 5.551 1 97.88 62 THR A C 1
ATOM 477 O O . THR A 1 62 ? -17.656 -17.828 6.348 1 97.88 62 THR A O 1
ATOM 480 N N . ALA A 1 63 ? -16.641 -16.609 4.797 1 98.56 63 ALA A N 1
ATOM 481 C CA . ALA A 1 63 ? -15.391 -17.359 4.836 1 98.56 63 ALA A CA 1
ATOM 482 C C . ALA A 1 63 ? -14.766 -17.312 6.223 1 98.56 63 ALA A C 1
ATOM 484 O O . ALA A 1 63 ? -14.234 -18.312 6.711 1 98.56 63 ALA A O 1
ATOM 485 N N . ALA A 1 64 ? -14.797 -16.141 6.82 1 98.19 64 ALA A N 1
ATOM 486 C CA . ALA A 1 64 ? -14.281 -15.992 8.18 1 98.19 64 ALA A CA 1
ATOM 487 C C . ALA A 1 64 ? -15 -16.922 9.148 1 98.19 64 ALA A C 1
ATOM 489 O O . ALA A 1 64 ? -14.367 -17.578 9.984 1 98.19 64 ALA A O 1
ATOM 490 N N . GLY A 1 65 ? -16.328 -16.906 9.031 1 98.12 65 GLY A N 1
ATOM 491 C CA . GLY A 1 65 ? -17.109 -17.797 9.867 1 98.12 65 GLY A CA 1
ATOM 492 C C . GLY A 1 65 ? -16.75 -19.266 9.664 1 98.12 65 GLY A C 1
ATOM 493 O O . GLY A 1 65 ? -16.609 -20.016 10.625 1 98.12 65 GLY A O 1
ATOM 494 N N . LEU A 1 66 ? -16.656 -19.688 8.406 1 98.38 66 LEU A N 1
ATOM 495 C CA . LEU A 1 66 ? -16.297 -21.062 8.078 1 98.38 66 LEU A CA 1
ATOM 496 C C . LEU A 1 66 ? -14.93 -21.422 8.656 1 98.38 66 LEU A C 1
ATOM 498 O O . LEU A 1 66 ? -14.75 -22.484 9.234 1 98.38 66 LEU A O 1
ATOM 502 N N . ALA A 1 67 ? -13.969 -20.531 8.484 1 98.62 67 ALA A N 1
ATOM 503 C CA . ALA A 1 67 ? -12.625 -20.75 9.016 1 98.62 67 ALA A CA 1
ATOM 504 C C . ALA A 1 67 ? -12.641 -20.875 10.531 1 98.62 67 ALA A C 1
ATOM 506 O O . ALA A 1 67 ? -11.953 -21.719 11.102 1 98.62 67 ALA A O 1
ATOM 507 N N . ALA A 1 68 ? -13.398 -20.047 11.18 1 97.94 68 ALA A N 1
ATOM 508 C CA . ALA A 1 68 ? -13.523 -20.094 12.633 1 97.94 68 ALA A CA 1
ATOM 509 C C . ALA A 1 68 ? -14.094 -21.422 13.094 1 97.94 68 ALA A C 1
ATOM 511 O O . ALA A 1 68 ? -13.859 -21.859 14.227 1 97.94 68 ALA A O 1
ATOM 512 N N . ALA A 1 69 ? -14.82 -22.031 12.219 1 97.94 69 ALA A N 1
ATOM 513 C CA . ALA A 1 69 ? -15.438 -23.312 12.531 1 97.94 69 ALA A CA 1
ATOM 514 C C . ALA A 1 69 ? -14.5 -24.469 12.172 1 97.94 69 ALA A C 1
ATOM 516 O O . ALA A 1 69 ? -14.883 -25.641 12.273 1 97.94 69 ALA A O 1
ATOM 517 N N . GLY A 1 70 ? -13.305 -24.172 11.695 1 97.88 70 GLY A N 1
ATOM 518 C CA . GLY A 1 70 ? -12.297 -25.203 11.492 1 97.88 70 GLY A CA 1
ATOM 519 C C . GLY A 1 70 ? -12.188 -25.656 10.047 1 97.88 70 GLY A C 1
ATOM 520 O O . GLY A 1 70 ? -11.508 -26.641 9.75 1 97.88 70 GLY A O 1
ATOM 521 N N . LEU A 1 71 ? -12.859 -24.938 9.133 1 98.44 71 LEU A N 1
ATOM 522 C CA . LEU A 1 71 ? -12.789 -25.266 7.715 1 98.44 71 LEU A CA 1
ATOM 523 C C . LEU A 1 71 ? -11.734 -24.422 7.016 1 98.44 71 LEU A C 1
ATOM 525 O O . LEU A 1 71 ? -11.125 -23.531 7.633 1 98.44 71 LEU A O 1
ATOM 529 N N . THR A 1 72 ? -11.414 -24.734 5.762 1 98.69 72 THR A N 1
ATOM 530 C CA . THR A 1 72 ? -10.461 -23.984 4.941 1 98.69 72 THR A CA 1
ATOM 531 C C . THR A 1 72 ? -11.156 -23.391 3.725 1 98.69 72 THR A C 1
ATOM 533 O O . THR A 1 72 ? -11.133 -23.969 2.639 1 98.69 72 THR A O 1
ATOM 536 N N . PRO A 1 73 ? -11.734 -22.25 3.879 1 98.81 73 PRO A N 1
ATOM 537 C CA . PRO A 1 73 ? -12.445 -21.609 2.77 1 98.81 73 PRO A CA 1
ATOM 538 C C . PRO A 1 73 ? -11.516 -20.875 1.806 1 98.81 73 PRO A C 1
ATOM 540 O O . PRO A 1 73 ? -10.555 -20.234 2.238 1 98.81 73 PRO A O 1
ATOM 543 N N . PHE A 1 74 ? -11.797 -21.094 0.577 1 98.81 74 PHE A N 1
ATOM 544 C CA . PHE A 1 74 ? -11.289 -20.25 -0.503 1 98.81 74 PHE A CA 1
ATOM 545 C C . PHE A 1 74 ? -12.344 -19.25 -0.96 1 98.81 74 PHE A C 1
ATOM 547 O O . PHE A 1 74 ? -13.5 -19.625 -1.17 1 98.81 74 PHE A O 1
ATOM 554 N N . VAL A 1 75 ? -11.984 -18 -1.04 1 98.5 75 VAL A N 1
ATOM 555 C CA . VAL A 1 75 ? -12.812 -16.969 -1.65 1 98.5 75 VAL A CA 1
ATOM 556 C C . VAL A 1 75 ? -12.219 -16.547 -2.99 1 98.5 75 VAL A C 1
ATOM 558 O O . VAL A 1 75 ? -11.047 -16.172 -3.061 1 98.5 75 VAL A O 1
ATOM 561 N N . GLY A 1 76 ? -12.984 -16.656 -4.016 1 96.94 76 GLY A N 1
ATOM 562 C CA . GLY A 1 76 ? -12.469 -16.328 -5.336 1 96.94 76 GLY A CA 1
ATOM 563 C C . GLY A 1 76 ? -13.328 -15.305 -6.07 1 96.94 76 GLY A C 1
ATOM 564 O O . GLY A 1 76 ? -14.539 -15.477 -6.188 1 96.94 76 GLY A O 1
ATOM 565 N N . THR A 1 77 ? -12.758 -14.242 -6.555 1 95 77 THR A N 1
ATOM 566 C CA . THR A 1 77 ? -13.383 -13.219 -7.391 1 95 77 THR A CA 1
ATOM 567 C C . THR A 1 77 ? -12.328 -12.273 -7.961 1 95 77 THR A C 1
ATOM 569 O O . THR A 1 77 ? -11.141 -12.586 -7.965 1 95 77 THR A O 1
ATOM 572 N N . TYR A 1 78 ? -12.773 -11.188 -8.555 1 92.31 78 TYR A N 1
ATOM 573 C CA . TYR A 1 78 ? -11.852 -10.219 -9.141 1 92.31 78 TYR A CA 1
ATOM 574 C C . TYR A 1 78 ? -11 -9.555 -8.062 1 92.31 78 TYR A C 1
ATOM 576 O O . TYR A 1 78 ? -11.516 -9.156 -7.016 1 92.31 78 TYR A O 1
ATOM 584 N N . ALA A 1 79 ? -9.719 -9.445 -8.344 1 92.5 79 ALA A N 1
ATOM 585 C CA . ALA A 1 79 ? -8.727 -8.977 -7.383 1 92.5 79 ALA A CA 1
ATOM 586 C C . ALA A 1 79 ? -9.148 -7.641 -6.773 1 92.5 79 ALA A C 1
ATOM 588 O O . ALA A 1 79 ? -9.117 -7.469 -5.555 1 92.5 79 ALA A O 1
ATOM 589 N N . GLY A 1 80 ? -9.586 -6.762 -7.594 1 89.75 80 GLY A N 1
ATOM 590 C CA . GLY A 1 80 ? -9.953 -5.434 -7.133 1 89.75 80 GLY A CA 1
ATOM 591 C C . GLY A 1 80 ? -11.227 -5.422 -6.305 1 89.75 80 GLY A C 1
ATOM 592 O O . GLY A 1 80 ? -11.32 -4.699 -5.312 1 89.75 80 GLY A O 1
ATOM 593 N N . PHE A 1 81 ? -12.195 -6.234 -6.695 1 90.69 81 PHE A N 1
ATOM 594 C CA . PHE A 1 81 ? -13.461 -6.281 -5.961 1 90.69 81 PHE A CA 1
ATOM 595 C C . PHE A 1 81 ? -13.266 -6.898 -4.582 1 90.69 81 PHE A C 1
ATOM 597 O O . PHE A 1 81 ? -13.906 -6.488 -3.615 1 90.69 81 PHE A O 1
ATOM 604 N N . MET A 1 82 ? -12.367 -7.77 -4.566 1 93.62 82 MET A N 1
ATOM 605 C CA . MET A 1 82 ? -12.078 -8.43 -3.295 1 93.62 82 MET A CA 1
ATOM 606 C C . MET A 1 82 ? -11.273 -7.52 -2.377 1 93.62 82 MET A C 1
ATOM 608 O O . MET A 1 82 ? -11.711 -7.203 -1.27 1 93.62 82 MET A O 1
ATOM 612 N N . THR A 1 83 ? -10.219 -6.965 -2.883 1 95.25 83 THR A N 1
ATOM 613 C CA . THR A 1 83 ? -9.266 -6.273 -2.025 1 95.25 83 THR A CA 1
ATOM 614 C C . THR A 1 83 ? -9.727 -4.848 -1.736 1 95.25 83 THR A C 1
ATOM 616 O O . THR A 1 83 ? -9.297 -4.234 -0.757 1 95.25 83 THR A O 1
ATOM 619 N N . MET A 1 84 ? -10.648 -4.32 -2.535 1 94.94 84 MET A N 1
ATOM 620 C CA . MET A 1 84 ? -11.078 -2.939 -2.328 1 94.94 84 MET A CA 1
ATOM 621 C C . MET A 1 84 ? -12.484 -2.889 -1.748 1 94.94 84 MET A C 1
ATOM 623 O O . MET A 1 84 ? -12.758 -2.104 -0.838 1 94.94 84 MET A O 1
ATOM 627 N N . ARG A 1 85 ? -13.383 -3.764 -2.186 1 93.12 85 ARG A N 1
ATOM 628 C CA . ARG A 1 85 ? -14.766 -3.715 -1.716 1 93.12 85 ARG A CA 1
ATOM 629 C C . ARG A 1 85 ? -14.906 -4.391 -0.355 1 93.12 85 ARG A C 1
ATOM 631 O O . ARG A 1 85 ? -15.766 -4.012 0.446 1 93.12 85 ARG A O 1
ATOM 638 N N . ALA A 1 86 ? -14.062 -5.383 -0.145 1 95.5 86 ALA A N 1
ATOM 639 C CA . ALA A 1 86 ? -14.133 -6.098 1.127 1 95.5 86 ALA A CA 1
ATOM 640 C C . ALA A 1 86 ? -12.875 -5.875 1.952 1 95.5 86 ALA A C 1
ATOM 642 O O . ALA A 1 86 ? -12.5 -6.719 2.768 1 95.5 86 ALA A O 1
ATOM 643 N N . CYS A 1 87 ? -12.258 -4.785 1.741 1 95.06 87 CYS A N 1
ATOM 644 C CA . CYS A 1 87 ? -10.969 -4.496 2.35 1 95.06 87 CYS A CA 1
ATOM 645 C C . CYS A 1 87 ? -11.055 -4.555 3.869 1 95.06 87 CYS A C 1
ATOM 647 O O . CYS A 1 87 ? -10.258 -5.238 4.516 1 95.06 87 CYS A O 1
ATOM 649 N N . GLU A 1 88 ? -12 -3.857 4.477 1 93.75 88 GLU A N 1
ATOM 650 C CA . GLU A 1 88 ? -12.141 -3.822 5.93 1 93.75 88 GLU A CA 1
ATOM 651 C C . GLU A 1 88 ? -12.438 -5.211 6.488 1 93.75 88 GLU A C 1
ATOM 653 O O . GLU A 1 88 ? -11.898 -5.594 7.531 1 93.75 88 GLU A O 1
ATOM 658 N N . GLN A 1 89 ? -13.289 -5.973 5.836 1 95.06 89 GLN A N 1
ATOM 659 C CA . GLN A 1 89 ? -13.602 -7.328 6.27 1 95.06 89 GLN A CA 1
ATOM 660 C C . GLN A 1 89 ? -12.359 -8.219 6.238 1 95.06 89 GLN A C 1
ATOM 662 O O . GLN A 1 89 ? -12.117 -8.984 7.172 1 95.06 89 GLN A O 1
ATOM 667 N N . MET A 1 90 ? -11.594 -8.094 5.172 1 97.25 90 MET A N 1
ATOM 668 C CA . MET A 1 90 ? -10.367 -8.859 5.051 1 97.25 90 MET A CA 1
ATOM 669 C C . MET A 1 90 ? -9.391 -8.523 6.176 1 97.25 90 MET A C 1
ATOM 671 O O . MET A 1 90 ? -8.734 -9.406 6.723 1 97.25 90 MET A O 1
ATOM 675 N N . ARG A 1 91 ? -9.344 -7.27 6.488 1 96.12 91 ARG A N 1
ATOM 676 C CA . ARG A 1 91 ? -8.445 -6.789 7.531 1 96.12 91 ARG A CA 1
ATOM 677 C C . ARG A 1 91 ? -8.922 -7.23 8.914 1 96.12 91 ARG A C 1
ATOM 679 O O . ARG A 1 91 ? -8.172 -7.863 9.656 1 96.12 91 ARG A O 1
ATOM 686 N N . THR A 1 92 ? -10.148 -6.949 9.234 1 94.38 92 THR A N 1
ATOM 687 C CA . THR A 1 92 ? -10.648 -7 10.602 1 94.38 92 THR A CA 1
ATOM 688 C C . THR A 1 92 ? -11.133 -8.406 10.953 1 94.38 92 THR A C 1
ATOM 690 O O . THR A 1 92 ? -10.906 -8.891 12.062 1 94.38 92 THR A O 1
ATOM 693 N N . PHE A 1 93 ? -11.734 -9.023 9.977 1 96.19 93 PHE A N 1
ATOM 694 C CA . PHE A 1 93 ? -12.406 -10.266 10.32 1 96.19 93 PHE A CA 1
ATOM 695 C C . PHE A 1 93 ? -11.555 -11.469 9.938 1 96.19 93 PHE A C 1
ATOM 697 O O . PHE A 1 93 ? -11.797 -12.586 10.391 1 96.19 93 PHE A O 1
ATOM 704 N N . VAL A 1 94 ? -10.531 -11.258 9.156 1 98.12 94 VAL A N 1
ATOM 705 C CA . VAL A 1 94 ? -9.727 -12.398 8.734 1 98.12 94 VAL A CA 1
ATOM 706 C C . VAL A 1 94 ? -8.289 -12.227 9.219 1 98.12 94 VAL A C 1
ATOM 708 O O . VAL A 1 94 ? -7.777 -13.055 9.977 1 98.12 94 VAL A O 1
ATOM 711 N N . ALA A 1 95 ? -7.66 -11.148 8.844 1 97.62 95 ALA A N 1
ATOM 712 C CA . ALA A 1 95 ? -6.242 -10.953 9.125 1 97.62 95 ALA A CA 1
ATOM 713 C C . ALA A 1 95 ? -6 -10.766 10.617 1 97.62 95 ALA A C 1
ATOM 715 O O . ALA A 1 95 ? -5.09 -11.367 11.188 1 97.62 95 ALA A O 1
ATOM 716 N N . TYR A 1 96 ? -6.809 -9.93 11.227 1 95.12 96 TYR A N 1
ATOM 717 C CA . TYR A 1 96 ? -6.602 -9.594 12.625 1 95.12 96 TYR A CA 1
ATOM 718 C C . TYR A 1 96 ? -6.645 -10.844 13.5 1 95.12 96 TYR A C 1
ATOM 720 O O . TYR A 1 96 ? -5.707 -11.109 14.258 1 95.12 96 TYR A O 1
ATOM 728 N N . PRO A 1 97 ? -7.695 -11.656 13.344 1 96.69 97 PRO A N 1
ATOM 729 C CA . PRO A 1 97 ? -7.715 -12.898 14.133 1 96.69 97 PRO A CA 1
ATOM 730 C C . PRO A 1 97 ? -6.848 -13.992 13.516 1 96.69 97 PRO A C 1
ATOM 732 O O . PRO A 1 97 ? -6.812 -15.117 14.031 1 96.69 97 PRO A O 1
ATOM 735 N N . ASN A 1 98 ? -6.188 -13.711 12.391 1 97.88 98 ASN A N 1
ATOM 736 C CA . ASN A 1 98 ? -5.309 -14.641 11.688 1 97.88 98 ASN A CA 1
ATOM 737 C C . ASN A 1 98 ? -6.039 -15.922 11.289 1 97.88 98 ASN A C 1
ATOM 739 O O . ASN A 1 98 ? -5.539 -17.016 11.531 1 97.88 98 ASN A O 1
ATOM 743 N N . LEU A 1 99 ? -7.234 -15.727 10.766 1 98.62 99 LEU A N 1
ATOM 744 C CA . LEU A 1 99 ? -8.062 -16.859 10.383 1 98.62 99 LEU A CA 1
ATOM 745 C C . LEU A 1 99 ? -7.531 -17.516 9.109 1 98.62 99 LEU A C 1
ATOM 747 O O . LEU A 1 99 ? -6.945 -16.844 8.258 1 98.62 99 LEU A O 1
ATOM 751 N N . ASN A 1 100 ? -7.766 -18.812 9 1 98.75 100 ASN A N 1
ATOM 752 C CA . ASN A 1 100 ? -7.289 -19.625 7.891 1 98.75 100 ASN A CA 1
ATOM 753 C C . ASN A 1 100 ? -8.18 -19.484 6.66 1 98.75 100 ASN A C 1
ATOM 755 O O . ASN A 1 100 ? -8.828 -20.438 6.238 1 98.75 100 ASN A O 1
ATOM 759 N N . VAL A 1 101 ? -8.164 -18.375 6.027 1 98.88 101 VAL A N 1
ATOM 760 C CA . VAL A 1 101 ? -8.938 -18.078 4.824 1 98.88 101 VAL A CA 1
ATOM 761 C C . VAL A 1 101 ? -7.992 -17.859 3.643 1 98.88 101 VAL A C 1
ATOM 763 O O . VAL A 1 101 ? -6.961 -17.203 3.779 1 98.88 101 VAL A O 1
ATOM 766 N N . LYS A 1 102 ? -8.32 -18.453 2.502 1 98.88 102 LYS A N 1
ATOM 767 C CA . LYS A 1 102 ? -7.547 -18.297 1.274 1 98.88 102 LYS A CA 1
ATOM 768 C C . LYS A 1 102 ? -8.297 -17.453 0.245 1 98.88 102 LYS A C 1
ATOM 770 O O . LYS A 1 102 ? -9.477 -17.703 -0.021 1 98.88 102 LYS A O 1
ATOM 775 N N . PHE A 1 103 ? -7.594 -16.484 -0.231 1 98.81 103 PHE A N 1
ATOM 776 C CA . PHE A 1 103 ? -8.164 -15.602 -1.24 1 98.81 103 PHE A CA 1
ATOM 777 C C . PHE A 1 103 ? -7.48 -15.797 -2.586 1 98.81 103 PHE A C 1
ATOM 779 O O . PHE A 1 103 ? -6.258 -15.961 -2.648 1 98.81 103 PHE A O 1
ATOM 786 N N . VAL A 1 104 ? -8.281 -15.812 -3.619 1 98.25 104 VAL A N 1
ATOM 787 C CA . VAL A 1 104 ? -7.758 -15.875 -4.98 1 98.25 104 VAL A CA 1
ATOM 788 C C . VAL A 1 104 ? -8.344 -14.734 -5.812 1 98.25 104 VAL A C 1
ATOM 790 O O . VAL A 1 104 ? -9.562 -14.688 -6.031 1 98.25 104 VAL A O 1
ATOM 793 N N . GLY A 1 105 ? -7.504 -13.812 -6.242 1 96.5 105 GLY A N 1
ATOM 794 C CA . GLY A 1 105 ? -7.934 -12.68 -7.043 1 96.5 105 GLY A CA 1
ATOM 795 C C . GLY A 1 105 ? -7.586 -12.82 -8.516 1 96.5 105 GLY A C 1
ATOM 796 O O . GLY A 1 105 ? -6.41 -12.82 -8.875 1 96.5 105 GLY A O 1
ATOM 797 N N . ILE A 1 106 ? -8.609 -12.828 -9.359 1 93.38 106 ILE A N 1
ATOM 798 C CA . ILE A 1 106 ? -8.383 -12.977 -10.797 1 93.38 106 ILE A CA 1
ATOM 799 C C . ILE A 1 106 ? -8.359 -11.609 -11.461 1 93.38 106 ILE A C 1
ATOM 801 O O . ILE A 1 106 ? -8.633 -10.594 -10.82 1 93.38 106 ILE A O 1
ATOM 805 N N . ASN A 1 107 ? -7.98 -11.523 -12.727 1 90.88 107 ASN A N 1
ATOM 806 C CA . ASN A 1 107 ? -7.871 -10.305 -13.531 1 90.88 107 ASN A CA 1
ATOM 807 C C . ASN A 1 107 ? -6.906 -9.305 -12.898 1 90.88 107 ASN A C 1
ATOM 809 O O . ASN A 1 107 ? -7.156 -8.102 -12.914 1 90.88 107 ASN A O 1
ATOM 813 N N . SER A 1 108 ? -5.93 -9.898 -12.328 1 92.25 108 SER A N 1
ATOM 814 C CA . SER A 1 108 ? -4.91 -9.039 -11.734 1 92.25 108 SER A CA 1
ATOM 815 C C . SER A 1 108 ? -3.943 -8.516 -12.797 1 92.25 108 SER A C 1
ATOM 817 O O . SER A 1 108 ? -3.568 -9.25 -13.719 1 92.25 108 SER A O 1
ATOM 819 N N . GLY A 1 109 ? -3.613 -7.246 -12.594 1 89.62 109 GLY A N 1
ATOM 820 C CA . GLY A 1 109 ? -2.594 -6.664 -13.453 1 89.62 109 GLY A CA 1
ATOM 821 C C . GLY A 1 109 ? -3.162 -5.977 -14.68 1 89.62 109 GLY A C 1
ATOM 822 O O . GLY A 1 109 ? -4.383 -5.887 -14.836 1 89.62 109 GLY A O 1
ATOM 823 N N . LEU A 1 110 ? -2.309 -5.512 -15.484 1 84.81 110 LEU A N 1
ATOM 824 C CA . LEU A 1 110 ? -2.637 -4.742 -16.688 1 84.81 110 LEU A CA 1
ATOM 825 C C . LEU A 1 110 ? -3.197 -5.652 -17.781 1 84.81 110 LEU A C 1
ATOM 827 O O . LEU A 1 110 ? -4.059 -5.238 -18.547 1 84.81 110 LEU A O 1
ATOM 831 N N . LEU A 1 111 ? -2.77 -6.855 -17.75 1 75.81 111 LEU A N 1
ATOM 832 C CA . LEU A 1 111 ? -3.068 -7.75 -18.859 1 75.81 111 LEU A CA 1
ATOM 833 C C . LEU A 1 111 ? -4.469 -8.336 -18.734 1 75.81 111 LEU A C 1
ATOM 835 O O . LEU A 1 111 ? -4.98 -8.953 -19.672 1 75.81 111 LEU A O 1
ATOM 839 N N . GLY A 1 112 ? -5.082 -8.172 -17.625 1 63.59 112 GLY A N 1
ATOM 840 C CA . GLY A 1 112 ? -6.426 -8.672 -17.375 1 63.59 112 GLY A CA 1
ATOM 841 C C . GLY A 1 112 ? -7.504 -7.848 -18.062 1 63.59 112 GLY A C 1
ATOM 842 O O . GLY A 1 112 ? -8.648 -8.289 -18.172 1 63.59 112 GLY A O 1
ATOM 843 N N . GLY A 1 113 ? -7.27 -6.664 -18.547 1 59.47 113 GLY A N 1
ATOM 844 C CA . GLY A 1 113 ? -8.32 -5.73 -18.906 1 59.47 113 GLY A CA 1
ATOM 845 C C . GLY A 1 113 ? 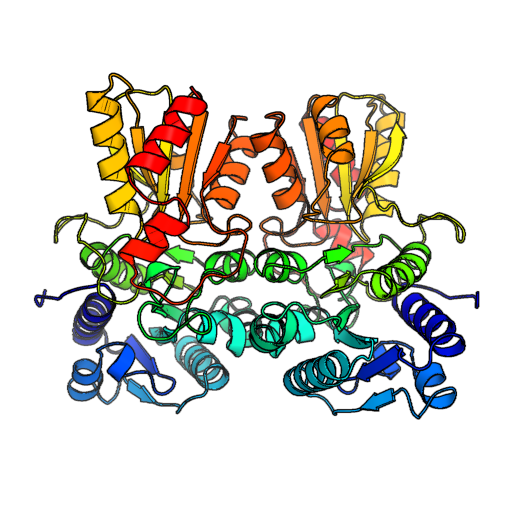-8.609 -5.707 -20.406 1 59.47 113 GLY A C 1
ATOM 846 O O . GLY A 1 113 ? -8.992 -4.676 -20.953 1 59.47 113 GLY A O 1
ATOM 847 N N . GLU A 1 114 ? -8.164 -6.688 -21.062 1 59.69 114 GLU A N 1
ATOM 848 C CA . GLU A 1 114 ? -8.375 -6.562 -22.5 1 59.69 114 GLU A CA 1
ATO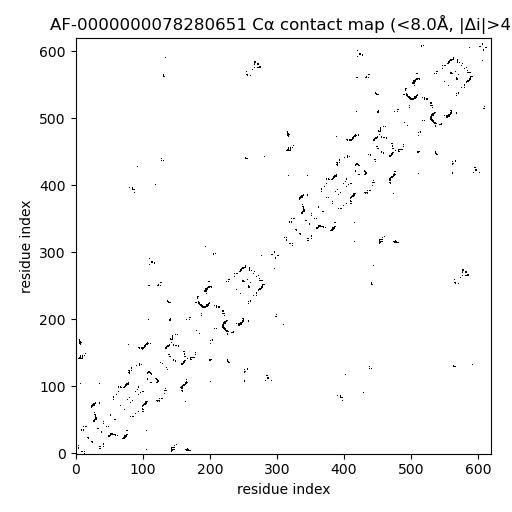M 849 C C . GLU A 1 114 ? -9.836 -6.277 -22.828 1 59.69 114 GLU A C 1
ATOM 851 O O . GLU A 1 114 ? -10.141 -5.402 -23.625 1 59.69 114 GLU A O 1
ATOM 856 N N . ARG A 1 115 ? -10.75 -6.984 -22.234 1 57.69 115 ARG A N 1
ATOM 857 C CA . ARG A 1 115 ? -12.141 -6.879 -22.672 1 57.69 115 ARG A CA 1
ATOM 858 C C . ARG A 1 115 ? -12.945 -5.984 -21.719 1 57.69 115 ARG A C 1
ATOM 860 O O . ARG A 1 115 ? -13.867 -5.289 -22.156 1 57.69 115 ARG A O 1
ATOM 867 N N . GLU A 1 116 ? -12.461 -5.828 -20.516 1 62.5 116 GLU A N 1
ATOM 868 C CA . GLU A 1 116 ? -13.359 -5.289 -19.5 1 62.5 116 GLU A CA 1
ATOM 869 C C . GLU A 1 116 ? -13.016 -3.838 -19.188 1 62.5 116 GLU A C 1
ATOM 871 O O . GLU A 1 116 ? -13.836 -3.115 -18.594 1 62.5 116 GLU A O 1
ATOM 876 N N . GLY A 1 117 ? -12.008 -3.33 -19.703 1 66 117 GLY A N 1
ATOM 877 C CA . GLY A 1 117 ? -11.688 -1.922 -19.531 1 66 117 GLY A CA 1
ATOM 878 C C . GLY A 1 117 ? -10.984 -1.629 -18.219 1 66 117 GLY A C 1
ATOM 879 O O . GLY A 1 117 ? -10.695 -2.545 -17.438 1 66 117 GLY A O 1
ATOM 880 N N . VAL A 1 118 ? -10.789 -0.401 -17.922 1 67.19 118 VAL A N 1
ATOM 881 C CA . VAL A 1 118 ? -9.93 0.121 -16.859 1 67.19 118 VAL A CA 1
ATOM 882 C C . VAL A 1 118 ? -10.516 -0.249 -15.5 1 67.19 118 VAL A C 1
ATOM 884 O O . VAL A 1 118 ? -9.773 -0.547 -14.562 1 67.19 118 VAL A O 1
ATOM 887 N N . THR A 1 119 ? -11.766 -0.431 -15.508 1 69.88 119 THR A N 1
ATOM 888 C CA . THR A 1 119 ? -12.43 -0.697 -14.242 1 69.88 119 THR A CA 1
ATOM 889 C C . THR A 1 119 ? -12.195 -2.137 -13.797 1 69.88 119 THR A C 1
ATOM 891 O O . THR A 1 119 ? -12.422 -2.479 -12.633 1 69.88 119 THR A O 1
ATOM 894 N N . HIS A 1 120 ? -11.617 -2.869 -14.68 1 72.25 120 HIS A N 1
ATOM 895 C CA . HIS A 1 120 ? -11.391 -4.27 -14.344 1 72.25 120 HIS A CA 1
ATOM 896 C C . HIS A 1 120 ? -9.898 -4.586 -14.305 1 72.25 120 HIS A C 1
ATOM 898 O O . HIS A 1 120 ? -9.508 -5.758 -14.258 1 72.25 120 HIS A O 1
ATOM 904 N N . GLN A 1 121 ? -9.172 -3.541 -14.469 1 79 121 GLN A N 1
ATOM 905 C CA . GLN A 1 121 ? -7.73 -3.684 -14.289 1 79 121 GLN A CA 1
ATOM 906 C C . GLN A 1 121 ? -7.324 -3.363 -12.852 1 79 121 GLN A C 1
ATOM 908 O O . GLN A 1 121 ? -7.59 -2.268 -12.352 1 79 121 GLN A O 1
ATOM 913 N N . PHE A 1 122 ? -6.727 -4.402 -12.305 1 84.06 122 PHE A N 1
ATOM 914 C CA . PHE A 1 122 ? -6.422 -4.215 -10.891 1 84.06 122 PHE A CA 1
ATOM 915 C C . PHE A 1 122 ? -4.93 -4.402 -10.633 1 84.06 122 PHE A C 1
ATOM 917 O O . PHE A 1 122 ? -4.395 -5.492 -10.828 1 84.06 122 PHE A O 1
ATOM 924 N N . TYR A 1 123 ? -4.336 -3.352 -10.258 1 91.5 123 TYR A N 1
ATOM 925 C CA . TYR A 1 123 ? -2.916 -3.424 -9.938 1 91.5 123 TYR A CA 1
ATOM 926 C C . TYR A 1 123 ? -2.615 -2.693 -8.633 1 91.5 123 TYR A C 1
ATOM 928 O O . TYR A 1 123 ? -1.592 -2.014 -8.516 1 91.5 123 TYR A O 1
ATOM 936 N N . GLU A 1 124 ? -3.539 -2.836 -7.688 1 95.81 124 GLU A N 1
ATOM 937 C CA . GLU A 1 124 ? -3.389 -2.258 -6.355 1 95.81 124 GLU A CA 1
ATOM 938 C C . GLU A 1 124 ? -3.424 -3.336 -5.277 1 95.81 124 GLU A C 1
ATOM 940 O O . GLU A 1 124 ? -3.066 -3.08 -4.125 1 95.81 124 GLU A O 1
ATOM 945 N N . ASP A 1 125 ? -3.801 -4.543 -5.664 1 96.5 125 ASP A N 1
ATOM 946 C CA . ASP A 1 125 ? -4.145 -5.602 -4.719 1 96.5 125 ASP A CA 1
ATOM 947 C C . ASP A 1 125 ? -2.961 -5.93 -3.811 1 96.5 125 ASP A C 1
ATOM 949 O O . ASP A 1 125 ? -3.105 -5.984 -2.588 1 96.5 125 ASP A O 1
ATOM 953 N N . LEU A 1 126 ? -1.792 -6.066 -4.359 1 97.44 126 LEU A N 1
ATOM 954 C CA . LEU A 1 126 ? -0.613 -6.41 -3.572 1 97.44 126 LEU A CA 1
ATOM 955 C C . LEU A 1 126 ? -0.251 -5.281 -2.613 1 97.44 126 LEU A C 1
ATOM 957 O O . LEU A 1 126 ? 0.064 -5.527 -1.447 1 97.44 126 LEU A O 1
ATOM 961 N N . GLY A 1 127 ? -0.304 -4.066 -3.135 1 96.5 127 GLY A N 1
ATOM 962 C CA . GLY A 1 127 ? -0.005 -2.902 -2.312 1 96.5 127 GLY A CA 1
ATOM 963 C C . GLY A 1 127 ? -0.97 -2.727 -1.155 1 96.5 127 GLY A C 1
ATOM 964 O O . GLY A 1 127 ? -0.572 -2.305 -0.067 1 96.5 127 GLY A O 1
ATOM 965 N N . ILE A 1 128 ? -2.205 -3.053 -1.381 1 97 128 ILE A N 1
ATOM 966 C CA . ILE A 1 128 ? -3.209 -2.963 -0.327 1 97 128 ILE A CA 1
ATOM 967 C C . ILE A 1 128 ? -2.955 -4.043 0.723 1 97 128 ILE A C 1
ATOM 969 O O . ILE A 1 128 ? -2.83 -3.744 1.912 1 97 128 ILE A O 1
ATOM 973 N N . LEU A 1 129 ? -2.754 -5.25 0.298 1 97.31 129 LEU A N 1
ATOM 974 C CA . LEU A 1 129 ? -2.686 -6.383 1.214 1 97.31 129 LEU A CA 1
ATOM 975 C C . LEU A 1 129 ? -1.358 -6.398 1.963 1 97.31 129 LEU A C 1
ATOM 977 O O . LEU A 1 129 ? -1.29 -6.859 3.104 1 97.31 129 LEU A O 1
ATOM 981 N N . SER A 1 130 ? -0.29 -5.859 1.319 1 96.75 130 SER A N 1
ATOM 982 C CA . SER A 1 130 ? 1.008 -5.824 1.984 1 96.75 130 SER A CA 1
ATOM 983 C C . SER A 1 130 ? 0.99 -4.887 3.186 1 96.75 130 SER A C 1
ATOM 985 O O . SER A 1 130 ? 1.881 -4.938 4.035 1 96.75 130 SER A O 1
ATOM 987 N N . ASN A 1 131 ? -0.013 -4.062 3.297 1 96.25 131 ASN A N 1
ATOM 988 C CA . ASN A 1 131 ? -0.128 -3.127 4.406 1 96.25 131 ASN A CA 1
ATOM 989 C C . ASN A 1 131 ? -1.028 -3.674 5.512 1 96.25 131 ASN A C 1
ATOM 991 O O . ASN A 1 131 ? -1.243 -3.012 6.527 1 96.25 131 ASN A O 1
ATOM 995 N N . ILE A 1 132 ? -1.589 -4.809 5.336 1 96.19 132 ILE A N 1
ATOM 996 C CA . ILE A 1 132 ? -2.377 -5.516 6.34 1 96.19 132 ILE A CA 1
ATOM 997 C C . ILE A 1 132 ? -1.573 -6.688 6.895 1 96.19 132 ILE A C 1
ATOM 999 O O . ILE A 1 132 ? -1.209 -7.605 6.152 1 96.19 132 ILE A O 1
ATOM 1003 N N . PRO A 1 133 ? -1.281 -6.707 8.141 1 95.5 133 PRO A N 1
ATOM 1004 C CA . PRO A 1 133 ? -0.448 -7.766 8.719 1 95.5 133 PRO A CA 1
ATOM 1005 C C . PRO A 1 133 ? -1.034 -9.156 8.516 1 95.5 133 PRO A C 1
ATOM 1007 O O . PRO A 1 133 ? -2.246 -9.305 8.344 1 95.5 133 PRO A O 1
ATOM 1010 N N . ASN A 1 134 ? -0.156 -10.141 8.469 1 96.81 134 ASN A N 1
ATOM 1011 C CA . ASN A 1 134 ? -0.447 -11.562 8.625 1 96.81 134 ASN A CA 1
ATOM 1012 C C . ASN A 1 134 ? -0.688 -12.234 7.27 1 96.81 134 ASN A C 1
ATOM 1014 O O . ASN A 1 134 ? -0.667 -13.461 7.168 1 96.81 134 ASN A O 1
ATOM 1018 N N . TYR A 1 135 ? -0.904 -11.523 6.215 1 97.75 135 TYR A N 1
ATOM 1019 C CA . TYR A 1 135 ? -1.143 -12.148 4.914 1 97.75 135 TYR A CA 1
ATOM 1020 C C . TYR A 1 135 ? 0.135 -12.773 4.367 1 97.75 135 TYR A C 1
ATOM 1022 O O . TYR A 1 135 ? 1.215 -12.188 4.469 1 97.75 135 TYR A O 1
ATOM 1030 N N . THR A 1 136 ? 0.011 -13.938 3.85 1 98.25 136 THR A N 1
ATOM 1031 C CA . THR A 1 136 ? 0.975 -14.484 2.898 1 98.25 136 THR A CA 1
ATOM 1032 C C . THR A 1 136 ? 0.527 -14.211 1.464 1 98.25 136 THR A C 1
ATOM 1034 O O . THR A 1 136 ? -0.608 -14.516 1.095 1 98.25 136 THR A O 1
ATOM 1037 N N . ILE A 1 137 ? 1.402 -13.641 0.635 1 98.56 137 ILE A N 1
ATOM 1038 C CA . ILE A 1 137 ? 1.032 -13.203 -0.706 1 98.56 137 ILE A CA 1
ATOM 1039 C C . ILE A 1 137 ? 1.794 -14.023 -1.745 1 98.56 137 ILE A C 1
ATOM 1041 O O . ILE A 1 137 ? 3.021 -13.938 -1.833 1 98.56 137 ILE A O 1
ATOM 1045 N N . LEU A 1 138 ? 1.101 -14.812 -2.5 1 98.62 138 LEU A N 1
ATOM 1046 C CA . LEU A 1 138 ? 1.661 -15.648 -3.557 1 98.62 138 LEU A CA 1
ATOM 1047 C C . LEU A 1 138 ? 1.371 -15.055 -4.93 1 98.62 138 LEU A C 1
ATOM 1049 O O . LEU A 1 138 ? 0.227 -14.711 -5.234 1 98.62 138 LEU A O 1
ATOM 1053 N N . THR A 1 139 ? 2.383 -14.93 -5.766 1 98 139 THR A N 1
ATOM 1054 C CA . THR A 1 139 ? 2.254 -14.297 -7.074 1 98 139 THR A CA 1
ATOM 1055 C C . THR A 1 139 ? 2.768 -15.219 -8.172 1 98 139 THR A C 1
ATOM 1057 O O . THR A 1 139 ? 3.814 -14.961 -8.773 1 98 139 THR A O 1
ATOM 1060 N N . PRO A 1 140 ? 2.008 -16.25 -8.484 1 97.31 140 PRO A N 1
ATOM 1061 C CA . PRO A 1 140 ? 2.42 -17.156 -9.562 1 97.31 140 PRO A CA 1
ATOM 1062 C C . PRO A 1 140 ? 2.549 -16.453 -10.906 1 97.31 140 PRO A C 1
ATOM 1064 O O . PRO A 1 140 ? 1.883 -15.438 -11.148 1 97.31 140 PRO A O 1
ATOM 1067 N N . ALA A 1 141 ? 3.314 -17.016 -11.75 1 96.19 141 ALA A N 1
ATOM 1068 C CA . ALA A 1 141 ? 3.66 -16.344 -13.008 1 96.19 141 ALA A CA 1
ATOM 1069 C C . ALA A 1 141 ? 2.793 -16.859 -14.148 1 96.19 141 ALA A C 1
ATOM 1071 O O . ALA A 1 141 ? 2.756 -16.25 -15.227 1 96.19 141 ALA A O 1
ATOM 1072 N N . ASP A 1 142 ? 2.154 -18.047 -13.992 1 94.81 142 ASP A N 1
ATOM 1073 C CA . ASP A 1 142 ? 1.359 -18.656 -15.055 1 94.81 142 ASP A CA 1
ATOM 1074 C C . ASP A 1 142 ? 0.374 -19.672 -14.484 1 94.81 142 ASP A C 1
ATOM 1076 O O . ASP A 1 142 ? 0.146 -19.719 -13.273 1 94.81 142 ASP A O 1
ATOM 1080 N N . GLY A 1 143 ? -0.252 -20.328 -15.391 1 95 143 GLY A N 1
ATOM 1081 C CA . GLY A 1 143 ? -1.252 -21.297 -14.984 1 95 143 GLY A CA 1
ATOM 1082 C C . GLY A 1 143 ? -0.682 -22.422 -14.125 1 95 143 GLY A C 1
ATOM 1083 O O . GLY A 1 143 ? -1.242 -22.766 -13.086 1 95 143 GLY A O 1
ATOM 1084 N N . TYR A 1 144 ? 0.427 -22.969 -14.523 1 96.06 144 TYR A N 1
ATOM 1085 C CA . TYR A 1 144 ? 1.033 -24.078 -13.805 1 96.06 144 TYR A CA 1
ATOM 1086 C C . TYR A 1 144 ? 1.448 -23.656 -12.398 1 96.06 144 TYR A C 1
ATOM 1088 O O . TYR A 1 144 ? 1.197 -24.375 -11.43 1 96.06 144 TYR A O 1
ATOM 1096 N N . GLN A 1 145 ? 2.014 -22.516 -12.234 1 96.12 145 GLN A N 1
ATOM 1097 C CA . GLN A 1 145 ? 2.385 -22.016 -10.922 1 96.12 145 GLN A CA 1
ATOM 1098 C C . GLN A 1 145 ? 1.147 -21.688 -10.086 1 96.12 145 GLN A C 1
ATOM 1100 O O . GLN A 1 145 ? 1.163 -21.828 -8.859 1 96.12 145 GLN A O 1
ATOM 1105 N N . THR A 1 146 ? 0.111 -21.219 -10.766 1 97.06 146 THR A N 1
ATOM 1106 C CA . THR A 1 146 ? -1.11 -20.906 -10.031 1 97.06 146 THR A CA 1
ATOM 1107 C C . THR A 1 146 ? -1.678 -22.172 -9.375 1 97.06 146 THR A C 1
ATOM 1109 O O . THR A 1 146 ? -2.086 -22.141 -8.211 1 97.06 146 THR A O 1
ATOM 1112 N N . TYR A 1 147 ? -1.692 -23.234 -10.172 1 97.06 147 TYR A N 1
ATOM 1113 C CA . TYR A 1 147 ? -2.131 -24.516 -9.617 1 97.06 147 TYR A CA 1
ATOM 1114 C C . TYR A 1 147 ? -1.356 -24.859 -8.344 1 97.06 147 TYR A C 1
ATOM 1116 O O . TYR A 1 147 ? -1.953 -25.141 -7.309 1 97.06 147 TYR A O 1
ATOM 1124 N N . LYS A 1 148 ? -0.053 -24.75 -8.406 1 97.69 148 LYS A N 1
ATOM 1125 C CA . LYS A 1 148 ? 0.816 -25.078 -7.281 1 97.69 148 LYS A CA 1
ATOM 1126 C C . LYS A 1 148 ? 0.648 -24.078 -6.145 1 97.69 148 LYS A C 1
ATOM 1128 O O . LYS A 1 148 ? 0.738 -24.438 -4.969 1 97.69 148 LYS A O 1
ATOM 1133 N N . ALA A 1 149 ? 0.478 -22.828 -6.453 1 97.94 149 ALA A N 1
ATOM 1134 C CA . ALA A 1 149 ? 0.285 -21.781 -5.445 1 97.94 149 ALA A CA 1
ATOM 1135 C C . ALA A 1 149 ? -0.98 -22.031 -4.633 1 97.94 149 ALA A C 1
ATOM 1137 O O . ALA A 1 149 ? -0.995 -21.828 -3.416 1 97.94 149 ALA A O 1
ATOM 1138 N N . VAL A 1 150 ? -2.027 -22.453 -5.328 1 98.25 150 VAL A N 1
ATOM 1139 C CA . VAL A 1 150 ? -3.283 -22.75 -4.648 1 98.25 150 VAL A CA 1
ATOM 1140 C C . VAL A 1 150 ? -3.098 -23.938 -3.711 1 98.25 150 VAL A C 1
ATOM 1142 O O . VAL A 1 150 ? -3.574 -23.922 -2.574 1 98.25 150 VAL A O 1
ATOM 1145 N N . GLN A 1 151 ? -2.416 -24.938 -4.191 1 97.94 151 GLN A N 1
ATOM 1146 C CA . GLN A 1 151 ? -2.102 -26.078 -3.334 1 97.94 151 GLN A CA 1
ATOM 1147 C C . GLN A 1 151 ? -1.313 -25.641 -2.104 1 97.94 151 GLN A C 1
ATOM 1149 O O . GLN A 1 151 ? -1.616 -26.047 -0.984 1 97.94 151 GLN A O 1
ATOM 1154 N N . MET A 1 152 ? -0.375 -24.812 -2.32 1 97.81 152 MET A N 1
ATOM 1155 C CA . MET A 1 152 ? 0.447 -24.297 -1.224 1 97.81 152 MET A CA 1
ATOM 1156 C C . MET A 1 152 ? -0.39 -23.484 -0.251 1 97.81 152 MET A C 1
ATOM 1158 O O . MET A 1 152 ? -0.205 -23.562 0.964 1 97.81 152 MET A O 1
ATOM 1162 N N . ALA A 1 153 ? -1.225 -22.656 -0.782 1 98.44 153 ALA A N 1
ATOM 1163 C CA . ALA A 1 153 ? -2.094 -21.844 0.051 1 98.44 153 ALA A CA 1
ATOM 1164 C C . ALA A 1 153 ? -2.879 -22.688 1.042 1 98.44 153 ALA A C 1
ATOM 1166 O O . ALA A 1 153 ? -3.02 -22.328 2.211 1 98.44 153 ALA A O 1
ATOM 1167 N N . ALA A 1 154 ? -3.365 -23.812 0.598 1 98.38 154 ALA A N 1
ATOM 1168 C CA . ALA A 1 154 ? -4.16 -24.703 1.438 1 98.38 154 ALA A CA 1
ATOM 1169 C C . ALA A 1 154 ? -3.34 -25.234 2.611 1 98.38 154 ALA A C 1
ATOM 1171 O O . ALA A 1 154 ? -3.891 -25.562 3.664 1 98.38 154 ALA A O 1
ATOM 1172 N N . GLU A 1 155 ? -2.045 -25.266 2.443 1 97.38 155 GLU A N 1
ATOM 1173 C CA . GLU A 1 155 ? -1.163 -25.844 3.457 1 97.38 155 GLU A CA 1
ATOM 1174 C C . GLU A 1 155 ? -0.724 -24.781 4.469 1 97.38 155 GLU A C 1
ATOM 1176 O O . GLU A 1 155 ? -0.243 -25.125 5.551 1 97.38 155 GLU A O 1
ATOM 1181 N N . ILE A 1 156 ? -0.829 -23.562 4.125 1 97.38 156 ILE A N 1
ATOM 1182 C CA . ILE A 1 156 ? -0.396 -22.469 4.996 1 97.38 156 ILE A CA 1
ATOM 1183 C C . ILE A 1 156 ? -1.511 -22.125 5.977 1 97.38 156 ILE A C 1
ATOM 1185 O O . ILE A 1 156 ? -2.641 -21.844 5.57 1 97.38 156 ILE A O 1
ATOM 1189 N N . ASN A 1 157 ? -1.202 -22.188 7.23 1 97.38 157 ASN A N 1
ATOM 1190 C CA . ASN A 1 157 ? -2.17 -21.734 8.219 1 97.38 157 ASN A CA 1
ATOM 1191 C C . ASN A 1 157 ? -2.207 -20.203 8.289 1 97.38 157 ASN A C 1
ATOM 1193 O O . ASN A 1 157 ? -1.162 -19.562 8.383 1 97.38 157 ASN A O 1
ATOM 1197 N N . GLY A 1 158 ? -3.436 -19.609 8.234 1 98.19 158 GLY A N 1
ATOM 1198 C CA . GLY A 1 158 ? -3.602 -18.172 8.242 1 98.19 158 GLY A CA 1
ATOM 1199 C C . GLY A 1 158 ? -4.094 -17.609 6.918 1 98.19 158 GLY A C 1
ATOM 1200 O O . GLY A 1 158 ? -4.402 -18.375 6 1 98.19 158 GLY A O 1
ATOM 1201 N N . PRO A 1 159 ? -4.188 -16.328 6.824 1 98.69 159 PRO A N 1
ATOM 1202 C CA . PRO A 1 159 ? -4.684 -15.727 5.586 1 98.69 159 PRO A CA 1
ATOM 1203 C C . PRO A 1 159 ? -3.654 -15.758 4.457 1 98.69 159 PRO A C 1
ATOM 1205 O O . PRO A 1 159 ? -2.48 -15.453 4.676 1 98.69 159 PRO A O 1
ATOM 1208 N N . VAL A 1 160 ? -4.086 -16.188 3.297 1 98.81 160 VAL A N 1
ATOM 1209 C CA . VAL A 1 160 ? -3.244 -16.25 2.105 1 98.81 160 VAL A CA 1
ATOM 1210 C C . VAL A 1 160 ? -3.955 -15.578 0.933 1 98.81 160 VAL A C 1
ATOM 1212 O O . VAL A 1 160 ? -5.176 -15.68 0.8 1 98.81 160 VAL A O 1
ATOM 1215 N N . TYR A 1 161 ? -3.225 -14.875 0.177 1 98.75 161 TYR A N 1
ATOM 1216 C CA . TYR A 1 161 ? -3.709 -14.312 -1.079 1 98.75 161 TYR A CA 1
ATOM 1217 C C . TYR A 1 161 ? -2.918 -14.859 -2.262 1 98.75 161 TYR A C 1
ATOM 1219 O O . TYR A 1 161 ? -1.686 -14.805 -2.271 1 98.75 161 TYR A O 1
ATOM 1227 N N . VAL A 1 162 ? -3.641 -15.383 -3.236 1 98.62 162 VAL A N 1
ATOM 1228 C CA . VAL A 1 162 ? -3.059 -15.836 -4.496 1 98.62 162 VAL A CA 1
ATOM 1229 C C . VAL A 1 162 ? -3.48 -14.898 -5.625 1 98.62 162 VAL A C 1
ATOM 1231 O O . VAL A 1 162 ? -4.668 -14.781 -5.934 1 98.62 162 VAL A O 1
ATOM 1234 N N . ARG A 1 163 ? -2.514 -14.273 -6.223 1 97.5 163 ARG A N 1
ATOM 1235 C CA . ARG A 1 163 ? -2.758 -13.375 -7.348 1 97.5 163 ARG A CA 1
ATOM 1236 C C . ARG A 1 163 ? -2.867 -14.148 -8.656 1 97.5 163 ARG A C 1
ATOM 1238 O O . ARG A 1 163 ? -1.917 -14.82 -9.062 1 97.5 163 ARG A O 1
ATOM 1245 N N . ALA A 1 164 ? -3.996 -14.062 -9.273 1 95.44 164 ALA A N 1
ATOM 1246 C CA . ALA A 1 164 ? -4.211 -14.758 -10.539 1 95.44 164 ALA A CA 1
ATOM 1247 C C . ALA A 1 164 ? -4.559 -13.773 -11.656 1 95.44 164 ALA A C 1
ATOM 1249 O O . ALA A 1 164 ? -5.07 -12.68 -11.391 1 95.44 164 ALA A O 1
ATOM 1250 N N . GLY A 1 165 ? -4.23 -14.148 -12.852 1 91.44 165 GLY A N 1
ATOM 1251 C CA . GLY A 1 165 ? -4.441 -13.273 -13.992 1 91.44 165 GLY A CA 1
ATOM 1252 C C . GLY A 1 165 ? -5.789 -13.477 -14.656 1 91.44 165 GLY A C 1
ATOM 1253 O O . GLY A 1 165 ? -6.754 -13.883 -14.008 1 91.44 165 GLY A O 1
ATOM 1254 N N . SER A 1 166 ? -5.844 -13.078 -15.945 1 85.25 166 SER A N 1
ATOM 1255 C CA . SER A 1 166 ? -7.09 -13.125 -16.703 1 85.25 166 SER A CA 1
ATOM 1256 C C . SER A 1 166 ? -7.332 -14.516 -17.297 1 85.25 166 SER A C 1
ATOM 1258 O O . SER A 1 166 ? -8.445 -14.828 -17.719 1 85.25 166 SER A O 1
ATOM 1260 N N . GLY A 1 167 ? -6.375 -15.312 -17.359 1 81.06 167 GLY A N 1
ATOM 1261 C CA . GLY A 1 167 ? -6.52 -16.656 -17.891 1 81.06 167 GLY A CA 1
ATOM 1262 C C . GLY A 1 167 ? -5.93 -16.797 -19.281 1 81.06 167 GLY A C 1
ATOM 1263 O O . GLY A 1 167 ? -6.051 -17.859 -19.906 1 81.06 167 GLY A O 1
ATOM 1264 N N . ARG A 1 168 ? -5.195 -15.789 -19.781 1 80.12 168 ARG A N 1
ATOM 1265 C CA . ARG A 1 168 ? -4.633 -15.852 -21.125 1 80.12 168 ARG A CA 1
ATOM 1266 C C . ARG A 1 168 ? -3.115 -15.695 -21.094 1 80.12 168 ARG A C 1
ATOM 1268 O O . ARG A 1 168 ? -2.486 -15.43 -22.125 1 80.12 168 ARG A O 1
ATOM 1275 N N . GLU A 1 169 ? -2.605 -15.859 -19.953 1 83.81 169 GLU A N 1
ATOM 1276 C CA . GLU A 1 169 ? -1.166 -15.672 -19.797 1 83.81 169 GLU A CA 1
ATOM 1277 C C . GLU A 1 169 ? -0.391 -16.844 -20.391 1 83.81 169 GLU A C 1
ATOM 1279 O O . GLU A 1 169 ? -0.865 -17.984 -20.391 1 83.81 169 GLU A O 1
ATOM 1284 N N . ALA A 1 170 ? 0.758 -16.531 -20.938 1 86.75 170 ALA A N 1
ATOM 1285 C CA . ALA A 1 170 ? 1.654 -17.562 -21.453 1 86.75 170 ALA A CA 1
ATOM 1286 C C . ALA A 1 170 ? 2.215 -18.422 -20.312 1 86.75 170 ALA A C 1
ATOM 1288 O O . ALA A 1 170 ? 2.459 -17.906 -19.219 1 86.75 170 ALA A O 1
ATOM 1289 N N . ASN A 1 171 ? 2.359 -19.672 -20.625 1 90.62 171 ASN A N 1
ATOM 1290 C CA . ASN A 1 171 ? 3.049 -20.516 -19.656 1 90.62 171 ASN A CA 1
ATOM 1291 C C . ASN A 1 171 ? 4.562 -20.328 -19.719 1 90.62 171 ASN A C 1
ATOM 1293 O O . ASN A 1 171 ? 5.148 -20.391 -20.812 1 90.62 171 ASN A O 1
ATOM 1297 N N . VAL A 1 172 ? 5.082 -20.078 -18.625 1 94.44 172 VAL A N 1
ATOM 1298 C CA . VAL A 1 172 ? 6.531 -19.938 -18.516 1 94.44 172 VAL A CA 1
ATOM 1299 C C . VAL A 1 172 ? 7.125 -21.172 -17.859 1 94.44 172 VAL A C 1
ATOM 1301 O O . VAL A 1 172 ? 8.211 -21.625 -18.234 1 94.44 172 VAL A O 1
ATOM 1304 N N . TYR A 1 173 ? 6.406 -21.766 -16.969 1 95.75 173 TYR A N 1
ATOM 1305 C CA . TYR A 1 173 ? 6.875 -22.922 -16.219 1 95.75 173 TYR A CA 1
ATOM 1306 C C . TYR A 1 173 ? 6.355 -24.219 -16.828 1 95.75 173 TYR A C 1
ATOM 1308 O O . TYR A 1 173 ? 5.336 -24.219 -17.516 1 95.75 173 TYR A O 1
ATOM 1316 N N . GLU A 1 174 ? 7.117 -25.25 -16.516 1 94.69 174 GLU A N 1
ATOM 1317 C CA . GLU A 1 174 ? 6.625 -26.578 -16.828 1 94.69 174 GLU A CA 1
ATOM 1318 C C . GLU A 1 174 ? 5.594 -27.047 -15.812 1 94.69 174 GLU A C 1
ATOM 1320 O O . GLU A 1 174 ? 5.598 -26.594 -14.664 1 94.69 174 GLU A O 1
ATOM 1325 N N . LYS A 1 175 ? 4.812 -27.938 -16.234 1 92.12 175 LYS A N 1
ATOM 1326 C CA . LYS A 1 175 ? 3.684 -28.438 -15.453 1 92.12 175 LYS A CA 1
ATOM 1327 C C . LYS A 1 175 ? 4.141 -28.922 -14.078 1 92.12 175 LYS A C 1
ATOM 1329 O O . LYS A 1 175 ? 3.477 -28.672 -13.07 1 92.12 175 LYS A O 1
ATOM 1334 N N . ASP A 1 176 ? 5.316 -29.547 -13.961 1 92.25 176 ASP A N 1
ATOM 1335 C CA . ASP A 1 176 ? 5.723 -30.203 -12.727 1 92.25 176 ASP A CA 1
ATOM 1336 C C . ASP A 1 176 ? 6.703 -29.344 -11.938 1 92.25 176 ASP A C 1
ATOM 1338 O O . ASP A 1 176 ? 7.223 -29.766 -10.898 1 92.25 176 ASP A O 1
ATOM 1342 N N . ALA A 1 177 ? 6.875 -28.125 -12.461 1 93.5 177 ALA A N 1
ATOM 1343 C CA . ALA A 1 177 ? 7.777 -27.25 -11.727 1 93.5 177 ALA A CA 1
ATOM 1344 C C . ALA A 1 177 ? 7.215 -26.906 -10.352 1 93.5 177 ALA A C 1
ATOM 1346 O O . ALA A 1 177 ? 6.023 -26.609 -10.219 1 93.5 177 ALA A O 1
ATOM 1347 N N . PRO A 1 178 ? 8.008 -27.016 -9.367 1 93.62 178 PRO A N 1
ATOM 1348 C CA . PRO A 1 178 ? 7.523 -26.703 -8.023 1 93.62 178 PRO A CA 1
ATOM 1349 C C . PRO A 1 178 ? 7.316 -25.203 -7.816 1 93.62 178 PRO A C 1
ATOM 1351 O O . PRO A 1 178 ? 7.918 -24.391 -8.523 1 93.62 178 PRO A O 1
ATOM 1354 N N . PHE A 1 179 ? 6.414 -24.828 -6.918 1 95.31 179 PHE A N 1
ATOM 1355 C CA . PHE A 1 179 ? 6.305 -23.453 -6.434 1 95.31 179 PHE A CA 1
ATOM 1356 C C . PHE A 1 179 ? 7.332 -23.188 -5.344 1 95.31 179 PHE A C 1
ATOM 1358 O O . PHE A 1 179 ? 7.348 -23.875 -4.312 1 95.31 179 PHE A O 1
ATOM 1365 N N . SER A 1 180 ? 8.195 -22.281 -5.492 1 93.31 180 SER A N 1
ATOM 1366 C CA . SER A 1 180 ? 9.328 -22.078 -4.59 1 93.31 180 SER A CA 1
ATOM 1367 C C . SER A 1 180 ? 8.867 -21.531 -3.244 1 93.31 180 SER A C 1
ATOM 1369 O O . SER A 1 180 ? 8.344 -20.422 -3.166 1 93.31 180 SER A O 1
ATOM 1371 N N . PRO A 1 181 ? 9.133 -22.281 -2.164 1 93.62 181 PRO A N 1
ATOM 1372 C CA . PRO A 1 181 ? 8.805 -21.734 -0.844 1 93.62 181 PRO A CA 1
ATOM 1373 C C . PRO A 1 181 ? 9.781 -20.641 -0.396 1 93.62 181 PRO A C 1
ATOM 1375 O O . PRO A 1 181 ? 9.516 -19.938 0.577 1 93.62 181 PRO A O 1
ATOM 1378 N N . GLU A 1 182 ? 10.922 -20.547 -1.155 1 95.38 182 GLU A N 1
ATOM 1379 C CA . GLU A 1 182 ? 11.945 -19.562 -0.804 1 95.38 182 GLU A CA 1
ATOM 1380 C C . GLU A 1 182 ? 11.602 -18.188 -1.354 1 95.38 182 GLU A C 1
ATOM 1382 O O . GLU A 1 182 ? 12.266 -17.203 -1.033 1 95.38 182 GLU A O 1
ATOM 1387 N N . GLY A 1 183 ? 10.641 -18.109 -2.217 1 97.25 183 GLY A N 1
ATOM 1388 C CA . GLY A 1 183 ? 10.125 -16.828 -2.686 1 97.25 183 GLY A CA 1
ATOM 1389 C C . GLY A 1 183 ? 10.797 -16.344 -3.953 1 97.25 183 GLY A C 1
ATOM 1390 O O . GLY A 1 183 ? 10.438 -15.297 -4.492 1 97.25 183 GLY A O 1
ATOM 1391 N N . ILE A 1 184 ? 11.844 -17.125 -4.48 1 98.25 184 ILE A N 1
ATOM 1392 C CA . ILE A 1 184 ? 12.531 -16.734 -5.703 1 98.25 184 ILE A CA 1
ATOM 1393 C C . ILE A 1 184 ? 12.938 -17.984 -6.488 1 98.25 184 ILE A C 1
ATOM 1395 O O . ILE A 1 184 ? 13.305 -19 -5.902 1 98.25 184 ILE A O 1
ATOM 1399 N N . THR A 1 185 ? 12.805 -17.922 -7.789 1 98.06 185 THR A N 1
ATOM 1400 C CA . THR A 1 185 ? 13.375 -18.891 -8.719 1 98.06 185 THR A CA 1
ATOM 1401 C C . THR A 1 185 ? 14.227 -18.188 -9.773 1 98.06 185 THR A C 1
ATOM 1403 O O . THR A 1 185 ? 13.742 -17.328 -10.5 1 98.06 185 THR A O 1
ATOM 1406 N N . ILE A 1 186 ? 15.523 -18.562 -9.836 1 98.06 186 ILE A N 1
ATOM 1407 C CA . ILE A 1 186 ? 16.406 -18.031 -10.875 1 98.06 186 ILE A CA 1
ATOM 1408 C C . ILE A 1 186 ? 16.188 -18.797 -12.18 1 98.06 186 ILE A C 1
ATOM 1410 O O . ILE A 1 186 ? 16.328 -20.016 -12.219 1 98.06 186 ILE A O 1
ATOM 1414 N N . LEU A 1 187 ? 15.82 -18.062 -13.219 1 97.81 187 LEU A N 1
ATOM 1415 C CA . LEU A 1 187 ? 15.438 -18.719 -14.461 1 97.81 187 LEU A CA 1
ATOM 1416 C C . LEU A 1 187 ? 16.5 -18.531 -15.531 1 97.81 187 LEU A C 1
ATOM 1418 O O . LEU A 1 187 ? 16.547 -19.281 -16.516 1 97.81 187 LEU A O 1
ATOM 1422 N N . ARG A 1 188 ? 17.25 -17.438 -15.461 1 97.12 188 ARG A N 1
ATOM 1423 C CA . ARG A 1 188 ? 18.438 -17.172 -16.281 1 97.12 188 ARG A CA 1
ATOM 1424 C C . ARG A 1 188 ? 19.609 -16.719 -15.414 1 97.12 188 ARG A C 1
ATOM 1426 O O . ARG A 1 188 ? 19.422 -15.969 -14.453 1 97.12 188 ARG A O 1
ATOM 1433 N N . GLU A 1 189 ? 20.75 -17.172 -15.758 1 96.62 189 GLU A N 1
ATOM 1434 C CA . GLU A 1 189 ? 21.984 -16.734 -15.086 1 96.62 189 GLU A CA 1
ATOM 1435 C C . GLU A 1 189 ? 23.094 -16.469 -16.094 1 96.62 189 GLU A C 1
ATOM 1437 O O . GLU A 1 189 ? 24.031 -17.266 -16.219 1 96.62 189 GLU A O 1
ATOM 1442 N N . TYR A 1 190 ? 22.984 -15.305 -16.688 1 95.38 190 TYR A N 1
ATOM 1443 C CA . TYR A 1 190 ? 23.953 -14.969 -17.734 1 95.38 190 TYR A CA 1
ATOM 1444 C C . TYR A 1 190 ? 25.078 -14.117 -17.172 1 95.38 190 TYR A C 1
ATOM 1446 O O . TYR A 1 190 ? 26.125 -13.977 -17.812 1 95.38 190 TYR A O 1
ATOM 1454 N N . GLY A 1 191 ? 24.891 -13.445 -15.969 1 93.06 191 GLY A N 1
ATOM 1455 C CA . GLY A 1 191 ? 25.844 -12.555 -15.336 1 93.06 191 GLY A CA 1
ATOM 1456 C C . GLY A 1 191 ? 25.281 -11.859 -14.102 1 93.06 191 GLY A C 1
ATOM 1457 O O . GLY A 1 191 ? 24.172 -12.164 -13.664 1 93.06 191 GLY A O 1
ATOM 1458 N N . ASP A 1 192 ? 26.109 -10.961 -13.531 1 88.19 192 ASP A N 1
ATOM 1459 C CA . ASP A 1 192 ? 25.703 -10.383 -12.25 1 88.19 192 ASP A CA 1
ATOM 1460 C C . ASP A 1 192 ? 25.641 -8.859 -12.32 1 88.19 192 ASP A C 1
ATOM 1462 O O . ASP A 1 192 ? 25.438 -8.195 -11.305 1 88.19 192 ASP A O 1
ATOM 1466 N N . ASP A 1 193 ? 25.781 -8.336 -13.516 1 92.81 193 ASP A N 1
ATOM 1467 C CA . ASP A 1 193 ? 25.75 -6.883 -13.633 1 92.81 193 ASP A CA 1
ATOM 1468 C C . ASP A 1 193 ? 24.375 -6.336 -13.281 1 92.81 193 ASP A C 1
ATOM 1470 O O . ASP A 1 193 ? 24.25 -5.336 -12.57 1 92.81 193 ASP A O 1
ATOM 1474 N N . THR A 1 194 ? 23.344 -7.031 -13.789 1 97.5 194 THR A N 1
ATOM 1475 C CA . THR A 1 194 ? 21.969 -6.621 -13.5 1 97.5 194 THR A CA 1
ATOM 1476 C C . THR A 1 194 ? 21.125 -7.816 -13.078 1 97.5 194 THR A C 1
ATOM 1478 O O . THR A 1 194 ? 21.094 -8.836 -13.773 1 97.5 194 THR A O 1
ATOM 1481 N N . LEU A 1 195 ? 20.609 -7.727 -11.914 1 98.44 195 LEU A N 1
ATOM 1482 C CA . LEU A 1 195 ? 19.562 -8.648 -11.484 1 98.44 195 LEU A CA 1
ATOM 1483 C C . LEU A 1 195 ? 18.188 -8.18 -11.953 1 98.44 195 LEU A C 1
ATOM 1485 O O . LEU A 1 195 ? 17.703 -7.129 -11.516 1 98.44 195 LEU A O 1
ATOM 1489 N N . LEU A 1 196 ? 17.625 -8.891 -12.867 1 98.69 196 LEU A N 1
ATOM 1490 C CA . LEU A 1 196 ? 16.297 -8.609 -13.406 1 98.69 196 LEU A CA 1
ATOM 1491 C C . LEU A 1 196 ? 15.234 -9.438 -12.703 1 98.69 196 LEU A C 1
ATOM 1493 O O . LEU A 1 196 ? 15.164 -10.656 -12.891 1 98.69 196 LEU A O 1
ATOM 1497 N N . LEU A 1 197 ? 14.43 -8.766 -11.891 1 98.75 197 LEU A N 1
ATOM 1498 C CA . LEU A 1 197 ? 13.422 -9.461 -11.102 1 98.75 197 LEU A CA 1
ATOM 1499 C C . LEU A 1 197 ? 12.023 -9.188 -11.633 1 98.75 197 LEU A C 1
ATOM 1501 O O . LEU A 1 197 ? 11.703 -8.047 -12 1 98.75 197 LEU A O 1
ATOM 1505 N N . SER A 1 198 ? 11.242 -10.203 -11.703 1 98.5 198 SER A N 1
ATOM 1506 C CA . SER A 1 198 ? 9.852 -10.102 -12.133 1 98.5 198 SER A CA 1
ATOM 1507 C C . SER A 1 198 ? 8.922 -10.812 -11.164 1 98.5 198 SER A C 1
ATOM 1509 O O . SER A 1 198 ? 9.359 -11.648 -10.367 1 98.5 198 SER A O 1
ATOM 1511 N N . SER A 1 199 ? 7.691 -10.438 -11.18 1 97.38 199 SER A N 1
ATOM 1512 C CA . SER A 1 199 ? 6.617 -11.109 -10.453 1 97.38 199 SER A CA 1
ATOM 1513 C C . SER A 1 199 ? 5.328 -11.133 -11.266 1 97.38 199 SER A C 1
ATOM 1515 O O . SER A 1 199 ? 4.891 -10.094 -11.773 1 97.38 199 SER A O 1
ATOM 1517 N N . GLY A 1 200 ? 4.789 -12.258 -11.344 1 94.75 200 GLY A N 1
ATOM 1518 C CA . GLY A 1 200 ? 3.504 -12.359 -12.016 1 94.75 200 GLY A CA 1
ATOM 1519 C C . GLY A 1 200 ? 3.629 -12.555 -13.516 1 94.75 200 GLY A C 1
ATOM 1520 O O . GLY A 1 200 ? 4.535 -13.25 -13.984 1 94.75 200 GLY A O 1
ATOM 1521 N N . PHE A 1 201 ? 2.785 -11.945 -14.297 1 92.38 201 PHE A N 1
ATOM 1522 C CA . PHE A 1 201 ? 2.43 -12.43 -15.633 1 92.38 201 PHE A CA 1
ATOM 1523 C C . PHE A 1 201 ? 3.271 -11.734 -16.703 1 92.38 201 PHE A C 1
ATOM 1525 O O . PHE A 1 201 ? 3.17 -12.062 -17.875 1 92.38 201 PHE A O 1
ATOM 1532 N N . VAL A 1 202 ? 4.145 -10.859 -16.297 1 95.06 202 VAL A N 1
ATOM 1533 C CA . VAL A 1 202 ? 5.031 -10.188 -17.25 1 95.06 202 VAL A CA 1
ATOM 1534 C C . VAL A 1 202 ? 6.328 -10.977 -17.391 1 95.06 202 VAL A C 1
ATOM 1536 O O . VAL A 1 202 ? 7.203 -10.609 -18.172 1 95.06 202 VAL A O 1
ATOM 1539 N N . LEU A 1 203 ? 6.453 -12.07 -16.703 1 96.88 203 LEU A N 1
ATOM 1540 C CA . LEU A 1 203 ? 7.691 -12.828 -16.609 1 96.88 203 LEU A CA 1
ATOM 1541 C C . LEU A 1 203 ? 8.148 -13.289 -18 1 96.88 203 LEU A C 1
ATOM 1543 O O . LEU A 1 203 ? 9.336 -13.234 -18.312 1 96.88 203 LEU A O 1
ATOM 1547 N N . GLU A 1 204 ? 7.199 -13.727 -18.828 1 96.31 204 GLU A N 1
ATOM 1548 C CA . GLU A 1 204 ? 7.547 -14.18 -20.172 1 96.31 204 GLU A CA 1
ATOM 1549 C C . GLU A 1 204 ? 8.266 -13.078 -20.953 1 96.31 204 GLU A C 1
ATOM 1551 O O . GLU A 1 204 ? 9.242 -13.352 -21.656 1 96.31 204 GLU A O 1
ATOM 1556 N N . ARG A 1 205 ? 7.801 -11.922 -20.812 1 97.12 205 ARG A N 1
ATOM 1557 C CA . ARG A 1 205 ? 8.375 -10.781 -21.516 1 97.12 205 ARG A CA 1
ATOM 1558 C C . ARG A 1 205 ? 9.742 -10.414 -20.938 1 97.12 205 ARG A C 1
ATOM 1560 O O . ARG A 1 205 ? 10.641 -10 -21.672 1 97.12 205 ARG A O 1
ATOM 1567 N N . VAL A 1 206 ? 9.898 -10.578 -19.672 1 98.38 206 VAL A N 1
ATOM 1568 C CA . VAL A 1 206 ? 11.164 -10.328 -19 1 98.38 206 VAL A CA 1
ATOM 1569 C C . VAL A 1 206 ? 12.211 -11.336 -19.469 1 98.38 206 VAL A C 1
ATOM 1571 O O . VAL A 1 206 ? 13.359 -10.977 -19.734 1 98.38 206 VAL A O 1
ATOM 1574 N N . LEU A 1 207 ? 11.812 -12.586 -19.578 1 98.31 207 LEU A N 1
ATOM 1575 C CA . LEU A 1 207 ? 12.711 -13.617 -20.062 1 98.31 207 LEU A CA 1
ATOM 1576 C C . LEU A 1 207 ? 13.125 -13.344 -21.516 1 98.31 207 LEU A C 1
ATOM 1578 O O . LEU A 1 207 ? 14.297 -13.5 -21.859 1 98.31 207 LEU A O 1
ATOM 1582 N N . ALA A 1 208 ? 12.148 -12.898 -22.312 1 98.06 208 ALA A N 1
ATOM 1583 C CA . ALA A 1 208 ? 12.461 -12.531 -23.688 1 98.06 208 ALA A CA 1
ATOM 1584 C C . ALA A 1 208 ? 13.445 -11.367 -23.734 1 98.06 208 ALA A C 1
ATOM 1586 O O . ALA A 1 208 ? 14.352 -11.344 -24.578 1 98.06 208 ALA A O 1
ATOM 1587 N N . ALA A 1 209 ? 13.273 -10.391 -22.859 1 98.44 209 ALA A N 1
ATOM 1588 C CA . ALA A 1 209 ? 14.195 -9.258 -22.781 1 98.44 209 ALA A CA 1
ATOM 1589 C C . ALA A 1 209 ? 15.602 -9.727 -22.422 1 98.44 209 ALA A C 1
ATOM 1591 O O . ALA A 1 209 ? 16.594 -9.234 -22.984 1 98.44 209 ALA A O 1
ATOM 1592 N N . ALA A 1 210 ? 15.703 -10.641 -21.484 1 98.12 210 ALA A N 1
ATOM 1593 C CA . ALA A 1 210 ? 17 -11.18 -21.078 1 98.12 210 ALA A CA 1
ATOM 1594 C C . ALA A 1 210 ? 17.703 -11.852 -22.25 1 98.12 210 ALA A C 1
ATOM 1596 O O . ALA A 1 210 ? 18.922 -11.695 -22.422 1 98.12 210 ALA A O 1
ATOM 1597 N N . ASP A 1 211 ? 16.953 -12.594 -23.031 1 97.62 211 ASP A N 1
ATOM 1598 C CA . ASP A 1 211 ? 17.531 -13.266 -24.203 1 97.62 211 ASP A CA 1
ATOM 1599 C C . ASP A 1 211 ? 18.016 -12.25 -25.234 1 97.62 211 ASP A C 1
ATOM 1601 O O . ASP A 1 211 ? 19.078 -12.422 -25.828 1 97.62 211 ASP A O 1
ATOM 1605 N N . LEU A 1 212 ? 17.203 -11.211 -25.406 1 97.81 212 LEU A N 1
ATOM 1606 C CA . LEU A 1 212 ? 17.609 -10.133 -26.297 1 97.81 212 LEU A CA 1
ATOM 1607 C C . LEU A 1 212 ? 18.906 -9.484 -25.812 1 97.81 212 LEU A C 1
ATOM 1609 O O . LEU A 1 212 ? 19.812 -9.211 -26.625 1 97.81 212 LEU A O 1
ATOM 1613 N N . LEU A 1 213 ? 19.016 -9.25 -24.562 1 97.69 213 LEU A N 1
ATOM 1614 C CA . LEU A 1 213 ? 20.203 -8.656 -23.953 1 97.69 213 LEU A CA 1
ATOM 1615 C C . LEU A 1 213 ? 21.422 -9.539 -24.172 1 97.69 213 LEU A C 1
ATOM 1617 O O . LEU A 1 213 ? 22.5 -9.047 -24.516 1 97.69 213 LEU A O 1
ATOM 1621 N N . LYS A 1 214 ? 21.219 -10.797 -23.969 1 96.56 214 LYS A N 1
ATOM 1622 C CA . LYS A 1 214 ? 22.312 -11.742 -24.172 1 96.56 214 LYS A CA 1
ATOM 1623 C C . LYS A 1 214 ? 22.844 -11.672 -25.594 1 96.56 214 LYS A C 1
ATOM 1625 O O . LYS A 1 214 ? 24.047 -11.68 -25.812 1 96.56 214 LYS A O 1
ATOM 1630 N N . GLU A 1 215 ? 21.922 -11.594 -26.484 1 97 215 GLU A N 1
ATOM 1631 C CA . GLU A 1 215 ? 22.297 -11.469 -27.891 1 97 215 GLU A CA 1
ATOM 1632 C C . GLU A 1 215 ? 23.094 -10.188 -28.141 1 97 215 GLU A C 1
ATOM 1634 O O . GLU A 1 215 ? 23.922 -10.133 -29.047 1 97 215 GLU A O 1
ATOM 1639 N N . GLN A 1 216 ? 22.875 -9.242 -27.344 1 95.81 216 GLN A N 1
ATOM 1640 C CA . GLN A 1 216 ? 23.531 -7.941 -27.484 1 95.81 216 GLN A CA 1
ATOM 1641 C C . GLN A 1 216 ? 24.781 -7.855 -26.625 1 95.81 216 GLN A C 1
ATOM 1643 O O . GLN A 1 216 ? 25.375 -6.785 -26.5 1 95.81 216 GLN A O 1
ATOM 1648 N N . GLY A 1 217 ? 25.125 -8.898 -25.922 1 95.12 217 GLY A N 1
ATOM 1649 C CA . GLY A 1 217 ? 26.359 -8.969 -25.141 1 95.12 217 GLY A CA 1
ATOM 1650 C C . GLY A 1 217 ? 26.188 -8.516 -23.703 1 95.12 217 GLY A C 1
ATOM 1651 O O . GLY A 1 217 ? 27.156 -8.227 -23.016 1 95.12 217 GLY A O 1
ATOM 1652 N N . VAL A 1 218 ? 24.984 -8.32 -23.281 1 95.69 218 VAL A N 1
ATOM 1653 C CA . VAL A 1 218 ? 24.672 -7.926 -21.906 1 95.69 218 VAL A CA 1
ATOM 1654 C C . VAL A 1 218 ? 24.156 -9.133 -21.141 1 95.69 218 VAL A C 1
ATOM 1656 O O . VAL A 1 218 ? 23.156 -9.742 -21.516 1 95.69 218 VAL A O 1
ATOM 1659 N N . ASN A 1 219 ? 24.844 -9.453 -20.125 1 95.06 219 ASN A N 1
ATOM 1660 C CA . ASN A 1 219 ? 24.516 -10.641 -19.344 1 95.06 219 ASN A CA 1
ATOM 1661 C C . ASN A 1 219 ? 23.812 -10.281 -18.047 1 95.06 219 ASN A C 1
ATOM 1663 O O . ASN A 1 219 ? 24.391 -9.609 -17.188 1 95.06 219 ASN A O 1
ATOM 1667 N N . VAL A 1 220 ? 22.578 -10.758 -17.922 1 97.62 220 VAL A N 1
ATOM 1668 C CA . VAL A 1 220 ? 21.797 -10.461 -16.719 1 97.62 220 VAL A CA 1
ATOM 1669 C C . VAL A 1 220 ? 21.406 -11.766 -16.031 1 97.62 220 VAL A C 1
ATOM 1671 O O . VAL A 1 220 ? 21.547 -12.852 -16.609 1 97.62 220 VAL A O 1
ATOM 1674 N N . THR A 1 221 ? 21.016 -11.719 -14.82 1 98.31 221 THR A N 1
ATOM 1675 C CA . THR A 1 221 ? 20.344 -12.781 -14.078 1 98.31 221 THR A CA 1
ATOM 1676 C C . THR A 1 221 ? 18.859 -12.461 -13.898 1 98.31 221 THR A C 1
ATOM 1678 O O . THR A 1 221 ? 18.5 -11.352 -13.5 1 98.31 221 THR A O 1
ATOM 1681 N N . VAL A 1 222 ? 17.984 -13.422 -14.273 1 98.69 222 VAL A N 1
ATOM 1682 C CA . VA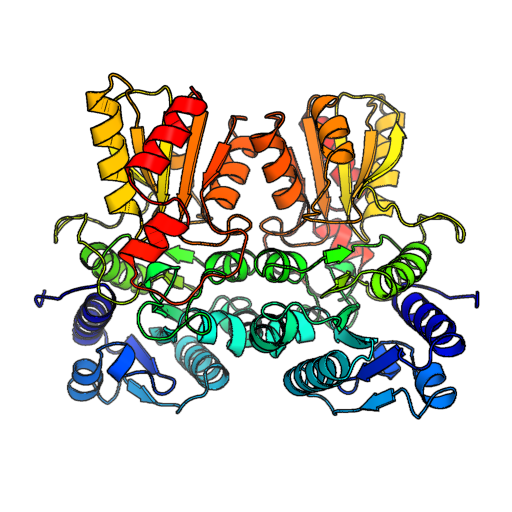L A 1 222 ? 16.547 -13.211 -14.18 1 98.69 222 VAL A CA 1
ATOM 1683 C C . VAL A 1 222 ? 15.984 -14.047 -13.023 1 98.69 222 VAL A C 1
ATOM 1685 O O . VAL A 1 222 ? 16.188 -15.258 -12.969 1 98.69 222 VAL A O 1
ATOM 1688 N N . GLY A 1 223 ? 15.359 -13.43 -12.109 1 98.56 223 GLY A N 1
ATOM 1689 C CA . GLY A 1 223 ? 14.672 -14.102 -11.023 1 98.56 223 GLY A CA 1
ATOM 1690 C C . GLY A 1 223 ? 13.172 -13.844 -11.016 1 98.56 223 GLY A C 1
ATOM 1691 O O . GLY A 1 223 ? 12.727 -12.727 -11.273 1 98.56 223 GLY A O 1
ATOM 1692 N N . ASP A 1 224 ? 12.414 -14.867 -10.766 1 98.62 224 ASP A N 1
ATOM 1693 C CA . ASP A 1 224 ? 10.977 -14.797 -10.516 1 98.62 224 ASP A CA 1
ATOM 1694 C C . ASP A 1 224 ? 10.68 -14.719 -9.023 1 98.62 224 ASP A C 1
ATOM 1696 O O . ASP A 1 224 ? 10.953 -15.664 -8.281 1 98.62 224 ASP A O 1
ATOM 1700 N N . ILE A 1 225 ? 10.156 -13.641 -8.594 1 98.69 225 ILE A N 1
ATOM 1701 C CA . ILE A 1 225 ? 9.719 -13.5 -7.207 1 98.69 225 ILE A CA 1
ATOM 1702 C C . ILE A 1 225 ? 8.266 -13.938 -7.082 1 98.69 225 ILE A C 1
ATOM 1704 O O . ILE A 1 225 ? 7.355 -13.234 -7.531 1 98.69 225 ILE A O 1
ATOM 1708 N N . ASN A 1 226 ? 8.047 -15.008 -6.406 1 98 226 ASN A N 1
ATOM 1709 C CA . ASN A 1 226 ? 6.699 -15.578 -6.414 1 98 226 ASN A CA 1
ATOM 1710 C C . ASN A 1 226 ? 6.047 -15.492 -5.039 1 98 226 ASN A C 1
ATOM 1712 O O . ASN A 1 226 ? 4.906 -15.922 -4.859 1 98 226 ASN A O 1
ATOM 1716 N N . ILE A 1 227 ? 6.719 -15.094 -4.004 1 98.25 227 ILE A N 1
ATOM 1717 C CA . ILE A 1 227 ? 6.191 -14.734 -2.691 1 98.25 227 ILE A CA 1
ATOM 1718 C C . ILE A 1 227 ? 6.645 -13.328 -2.32 1 98.25 227 ILE A C 1
ATOM 1720 O O . ILE A 1 227 ? 7.84 -13.07 -2.162 1 98.25 227 ILE A O 1
ATOM 1724 N N . LEU A 1 228 ? 5.758 -12.406 -2.23 1 97.75 228 LEU A N 1
ATOM 1725 C CA . LEU A 1 228 ? 6.09 -11.031 -1.87 1 97.75 228 LEU A CA 1
ATOM 1726 C C . LEU A 1 228 ? 5.926 -10.805 -0.37 1 97.75 228 LEU A C 1
ATOM 1728 O O . LEU A 1 228 ? 5 -11.344 0.245 1 97.75 228 LEU A O 1
ATOM 1732 N N . TYR A 1 229 ? 6.902 -9.961 0.211 1 96.44 229 TYR A N 1
ATOM 1733 C CA . TYR A 1 229 ? 6.867 -9.57 1.614 1 96.44 229 TYR A CA 1
ATOM 1734 C C . TYR A 1 229 ? 6.844 -10.789 2.525 1 96.44 229 TYR A C 1
ATOM 1736 O O . TYR A 1 229 ? 6.117 -10.82 3.52 1 96.44 229 TYR A O 1
ATOM 1744 N N . GLY A 1 230 ? 7.598 -11.828 2.045 1 93 230 GLY A N 1
ATOM 1745 C CA . GLY A 1 230 ? 7.691 -13.055 2.816 1 93 230 GLY A CA 1
ATOM 1746 C C . GLY A 1 230 ? 8.539 -12.914 4.066 1 93 230 GLY A C 1
ATOM 1747 O O . GLY A 1 230 ? 9.391 -12.031 4.148 1 93 230 GLY A O 1
ATOM 1748 N N . LYS A 1 231 ? 8.367 -13.812 4.973 1 89.38 231 LYS A N 1
ATOM 1749 C CA . LYS A 1 231 ? 9.031 -13.742 6.27 1 89.38 231 LYS A CA 1
ATOM 1750 C C . LYS A 1 231 ? 10.484 -14.195 6.168 1 89.38 231 LYS A C 1
ATOM 1752 O O . LYS A 1 231 ? 11.312 -13.828 7.004 1 89.38 231 LYS A O 1
ATOM 1757 N N . ASN A 1 232 ? 10.82 -14.984 5.164 1 92.12 232 ASN A N 1
ATOM 1758 C CA . ASN A 1 232 ? 12.164 -15.516 4.992 1 92.12 232 ASN A CA 1
ATOM 1759 C C . ASN A 1 232 ? 12.742 -15.148 3.627 1 92.12 232 ASN A C 1
ATOM 1761 O O . ASN A 1 232 ? 12.859 -16 2.746 1 92.12 232 ASN A O 1
ATOM 1765 N N . PRO A 1 233 ? 13.164 -13.906 3.537 1 96.75 233 PRO A N 1
ATOM 1766 C CA . PRO A 1 233 ? 13.617 -13.438 2.227 1 96.75 233 PRO A CA 1
ATOM 1767 C C . PRO A 1 233 ? 15.094 -13.742 1.974 1 96.75 233 PRO A C 1
ATOM 1769 O O . PRO A 1 233 ? 15.719 -13.094 1.127 1 96.75 233 PRO A O 1
ATOM 1772 N N . GLU A 1 234 ? 15.711 -14.703 2.564 1 97.88 234 GLU A N 1
ATOM 1773 C CA . GLU A 1 234 ? 17.141 -14.945 2.568 1 97.88 234 GLU A CA 1
ATOM 1774 C C . GLU A 1 234 ? 17.672 -15.133 1.149 1 97.88 234 GLU A C 1
ATOM 1776 O O . GLU A 1 234 ? 18.703 -14.547 0.778 1 97.88 234 GLU A O 1
ATOM 1781 N N . LYS A 1 235 ? 17.016 -15.898 0.361 1 98.12 235 LYS A N 1
ATOM 1782 C CA . LYS A 1 235 ? 17.5 -16.188 -0.989 1 98.12 235 LYS A CA 1
ATOM 1783 C C . LYS A 1 235 ? 17.391 -14.961 -1.886 1 98.12 235 LYS A C 1
ATOM 1785 O O . LYS A 1 235 ? 18.219 -14.758 -2.777 1 98.12 235 LYS A O 1
ATOM 1790 N N . ILE A 1 236 ? 16.391 -14.195 -1.677 1 98.56 236 ILE A N 1
ATOM 1791 C CA . ILE A 1 236 ? 16.25 -12.945 -2.42 1 98.56 236 ILE A CA 1
ATOM 1792 C C . ILE A 1 236 ? 17.375 -11.992 -2.047 1 98.56 236 ILE A C 1
ATOM 1794 O O . ILE A 1 236 ? 18 -11.383 -2.92 1 98.56 236 ILE A O 1
ATOM 1798 N N . VAL A 1 237 ? 17.641 -11.922 -0.758 1 98.56 237 VAL A N 1
ATOM 1799 C CA . VAL A 1 237 ? 18.703 -11.047 -0.255 1 98.56 237 VAL A CA 1
ATOM 1800 C C . VAL A 1 237 ? 20.047 -11.484 -0.825 1 98.56 237 VAL A C 1
ATOM 1802 O O . VAL A 1 237 ? 20.859 -10.641 -1.215 1 98.56 237 VAL A O 1
ATOM 1805 N N . GLU A 1 238 ? 20.266 -12.766 -0.932 1 98.25 238 GLU A N 1
ATOM 1806 C CA . GLU A 1 238 ? 21.5 -13.281 -1.519 1 98.25 238 GLU A CA 1
ATOM 1807 C C . GLU A 1 238 ? 21.641 -12.836 -2.973 1 98.25 238 GLU A C 1
ATOM 1809 O O . GLU A 1 238 ? 22.734 -12.43 -3.395 1 98.25 238 GLU A O 1
ATOM 1814 N N . ALA A 1 239 ? 20.578 -12.938 -3.689 1 98.12 239 ALA A N 1
ATOM 1815 C CA . ALA A 1 239 ? 20.594 -12.508 -5.086 1 98.12 239 ALA A CA 1
ATOM 1816 C C . ALA A 1 239 ? 20.891 -11.008 -5.191 1 98.12 239 ALA A C 1
ATOM 1818 O O . ALA A 1 239 ? 21.641 -10.578 -6.062 1 98.12 239 ALA A O 1
ATOM 1819 N N . ILE A 1 240 ? 20.281 -10.219 -4.316 1 98.25 240 ILE A N 1
ATOM 1820 C CA . ILE A 1 240 ? 20.469 -8.773 -4.285 1 98.25 240 ILE A CA 1
ATOM 1821 C C . ILE A 1 240 ? 21.922 -8.445 -3.998 1 98.25 240 ILE A C 1
ATOM 1823 O O . ILE A 1 240 ? 22.516 -7.594 -4.664 1 98.25 240 ILE A O 1
ATOM 1827 N N . LYS A 1 241 ? 22.5 -9.148 -3.078 1 98.06 241 LYS A N 1
ATOM 1828 C CA . LYS A 1 241 ? 23.875 -8.898 -2.67 1 98.06 241 LYS A CA 1
ATOM 1829 C C . LYS A 1 241 ? 24.844 -9.164 -3.814 1 98.06 241 LYS A C 1
ATOM 1831 O O . LYS A 1 241 ? 25.859 -8.461 -3.965 1 98.06 241 LYS A O 1
ATOM 1836 N N . LYS A 1 242 ? 24.547 -10.078 -4.617 1 96.62 242 LYS A N 1
ATOM 1837 C CA . LYS A 1 242 ? 25.422 -10.5 -5.703 1 96.62 242 LYS A CA 1
ATOM 1838 C C . LYS A 1 242 ? 25.375 -9.516 -6.867 1 96.62 242 LYS A C 1
ATOM 1840 O O . LYS A 1 242 ? 26.359 -9.344 -7.586 1 96.62 242 LYS A O 1
ATOM 1845 N N . ALA A 1 243 ? 24.328 -8.82 -7.012 1 96.44 243 ALA A N 1
ATOM 1846 C CA . ALA A 1 243 ? 24.109 -7.988 -8.195 1 96.44 243 ALA A CA 1
ATOM 1847 C C . ALA A 1 243 ? 24.688 -6.59 -7.992 1 96.44 243 ALA A C 1
ATOM 1849 O O . ALA A 1 243 ? 24.766 -6.102 -6.859 1 96.44 243 ALA A O 1
ATOM 1850 N N . LYS A 1 244 ? 25.094 -5.973 -9.062 1 95.69 244 LYS A N 1
ATOM 1851 C CA . LYS A 1 244 ? 25.531 -4.586 -9 1 95.69 244 LYS A CA 1
ATOM 1852 C C . LYS A 1 244 ? 24.359 -3.621 -9.031 1 95.69 244 LYS A C 1
ATOM 1854 O O . LYS A 1 244 ? 24.359 -2.611 -8.32 1 95.69 244 LYS A O 1
ATOM 1859 N N . LYS A 1 245 ? 23.391 -3.951 -9.852 1 96.94 245 LYS A N 1
ATOM 1860 C CA . LYS A 1 245 ? 22.172 -3.158 -9.992 1 96.94 245 LYS A CA 1
ATOM 1861 C C . LYS A 1 245 ? 20.938 -4.055 -10.141 1 96.94 245 LYS A C 1
ATOM 1863 O O . LYS A 1 245 ? 21.062 -5.246 -10.43 1 96.94 245 LYS A O 1
ATOM 1868 N N . ILE A 1 246 ? 19.844 -3.506 -9.883 1 98.56 246 ILE A N 1
ATOM 1869 C CA . ILE A 1 246 ? 18.609 -4.289 -9.906 1 98.56 246 ILE A CA 1
ATOM 1870 C C . ILE A 1 246 ? 17.562 -3.58 -10.766 1 98.56 246 ILE A C 1
ATOM 1872 O O . ILE A 1 246 ? 17.422 -2.359 -10.688 1 98.56 246 ILE A O 1
ATOM 1876 N N . VAL A 1 247 ? 16.891 -4.277 -11.609 1 98.69 247 VAL A N 1
ATOM 1877 C CA . VAL A 1 247 ? 15.695 -3.816 -12.312 1 98.69 247 VAL A CA 1
ATOM 1878 C C . VAL A 1 247 ? 14.516 -4.723 -11.984 1 98.69 247 VAL A C 1
ATOM 1880 O O . VAL A 1 247 ? 14.625 -5.949 -12.047 1 98.69 247 VAL A O 1
ATOM 1883 N N . THR A 1 248 ? 13.453 -4.172 -11.523 1 98.75 248 THR A N 1
ATOM 1884 C CA . THR A 1 248 ? 12.234 -4.93 -11.289 1 98.75 248 THR A CA 1
ATOM 1885 C C . THR A 1 248 ? 11.188 -4.625 -12.359 1 98.75 248 THR A C 1
ATOM 1887 O O . THR A 1 248 ? 11.07 -3.482 -12.805 1 98.75 248 THR A O 1
ATOM 1890 N N . VAL A 1 249 ? 10.461 -5.617 -12.789 1 98.5 249 VAL A N 1
ATOM 1891 C CA . VAL A 1 249 ? 9.391 -5.477 -13.773 1 98.5 249 VAL A CA 1
ATOM 1892 C C . VAL A 1 249 ? 8.109 -6.133 -13.242 1 98.5 249 VAL A C 1
ATOM 1894 O O . VAL A 1 249 ? 8.102 -7.328 -12.945 1 98.5 249 VAL A O 1
ATOM 1897 N N . GLU A 1 250 ? 7.059 -5.352 -13.133 1 97.31 250 GLU A N 1
ATOM 1898 C CA . GLU A 1 250 ? 5.789 -5.867 -12.633 1 97.31 250 GLU A CA 1
ATOM 1899 C C . GLU A 1 250 ? 4.609 -5.16 -13.297 1 97.31 250 GLU A C 1
ATOM 1901 O O . GLU A 1 250 ? 4.68 -3.967 -13.586 1 97.31 250 GLU A O 1
ATOM 1906 N N . ASP A 1 251 ? 3.564 -5.883 -13.57 1 93.44 251 ASP A N 1
ATOM 1907 C CA . ASP A 1 251 ? 2.324 -5.262 -14.031 1 93.44 251 ASP A CA 1
ATOM 1908 C C . ASP A 1 251 ? 1.443 -4.859 -12.852 1 93.44 251 ASP A C 1
ATOM 1910 O O . ASP A 1 251 ? 0.262 -5.207 -12.805 1 93.44 251 ASP A O 1
ATOM 1914 N N . HIS A 1 252 ? 1.984 -4.223 -11.867 1 95.69 252 HIS A N 1
ATOM 1915 C CA . HIS A 1 252 ? 1.396 -3.678 -10.648 1 95.69 252 HIS A CA 1
ATOM 1916 C C . HIS A 1 252 ? 1.828 -2.232 -10.422 1 95.69 252 HIS A C 1
ATOM 1918 O O . HIS A 1 252 ? 2.781 -1.763 -11.047 1 95.69 252 HIS A O 1
ATOM 1924 N N . ASN A 1 253 ? 1.093 -1.542 -9.578 1 94.38 253 ASN A N 1
ATOM 1925 C CA . ASN A 1 253 ? 1.575 -0.233 -9.156 1 94.38 253 ASN A CA 1
ATOM 1926 C C . ASN A 1 253 ? 2.965 -0.323 -8.531 1 94.38 253 ASN A C 1
ATOM 1928 O O . ASN A 1 253 ? 3.244 -1.24 -7.758 1 94.38 253 ASN A O 1
ATOM 1932 N N . VAL A 1 254 ? 3.783 0.622 -8.82 1 93.69 254 VAL A N 1
ATOM 1933 C CA . VAL A 1 254 ? 5.199 0.571 -8.461 1 93.69 254 VAL A CA 1
ATOM 1934 C C . VAL A 1 254 ? 5.367 0.822 -6.965 1 93.69 254 VAL A C 1
ATOM 1936 O O . VAL A 1 254 ? 6.402 0.492 -6.387 1 93.69 254 VAL A O 1
ATOM 1939 N N . ASN A 1 255 ? 4.375 1.36 -6.273 1 95 255 ASN A N 1
ATOM 1940 C CA . ASN A 1 255 ? 4.547 1.82 -4.902 1 95 255 ASN A CA 1
ATOM 1941 C C . ASN A 1 255 ? 4.285 0.7 -3.898 1 95 255 ASN A C 1
ATOM 1943 O O . ASN A 1 255 ? 4.66 0.808 -2.729 1 95 255 ASN A O 1
ATOM 1947 N N . GLY A 1 256 ? 3.664 -0.381 -4.301 1 95.56 256 GLY A N 1
ATOM 1948 C CA . GLY A 1 256 ? 3.309 -1.359 -3.285 1 95.56 256 GLY A CA 1
ATOM 1949 C C . GLY A 1 256 ? 3.543 -2.791 -3.727 1 95.56 256 GLY A C 1
ATOM 1950 O O . GLY A 1 256 ? 3.277 -3.73 -2.975 1 95.56 256 GLY A O 1
ATOM 1951 N N . GLY A 1 257 ? 4.078 -3.021 -4.883 1 96.88 257 GLY A N 1
ATOM 1952 C CA . GLY A 1 257 ? 4.281 -4.355 -5.426 1 96.88 257 GLY A CA 1
ATOM 1953 C C . GLY A 1 257 ? 5.719 -4.832 -5.312 1 96.88 257 GLY A C 1
ATOM 1954 O O . GLY A 1 257 ? 6.336 -4.719 -4.25 1 96.88 257 GLY A O 1
ATOM 1955 N N . LEU A 1 258 ? 6.199 -5.414 -6.344 1 98.38 258 LEU A N 1
ATOM 1956 C CA . LEU A 1 258 ? 7.531 -6.012 -6.402 1 98.38 258 LEU A CA 1
ATOM 1957 C C . LEU A 1 258 ? 8.609 -4.957 -6.184 1 98.38 258 LEU A C 1
ATOM 1959 O O . LEU A 1 258 ? 9.523 -5.156 -5.379 1 98.38 258 LEU A O 1
ATOM 1963 N N . GLY A 1 259 ? 8.531 -3.877 -6.891 1 98.19 259 GLY A N 1
ATOM 1964 C CA . GLY A 1 259 ? 9.531 -2.828 -6.777 1 98.19 259 GLY A CA 1
ATOM 1965 C C . GLY A 1 259 ? 9.703 -2.318 -5.359 1 98.19 259 GLY A C 1
ATOM 1966 O O . GLY A 1 259 ? 10.828 -2.104 -4.902 1 98.19 259 GLY A O 1
ATOM 1967 N N . ALA A 1 260 ? 8.562 -2.109 -4.707 1 98.19 260 ALA A N 1
ATOM 1968 C CA . ALA A 1 260 ? 8.602 -1.651 -3.318 1 98.19 260 ALA A CA 1
ATOM 1969 C C . ALA A 1 260 ? 9.258 -2.695 -2.414 1 98.19 260 ALA A C 1
ATOM 1971 O O . ALA A 1 260 ? 10.062 -2.355 -1.547 1 98.19 260 ALA A O 1
ATOM 1972 N N . TYR A 1 261 ? 8.922 -3.945 -2.6 1 98.56 261 TYR A N 1
ATOM 1973 C CA . TYR A 1 261 ? 9.445 -5.043 -1.799 1 98.56 261 TYR A CA 1
ATOM 1974 C C . TYR A 1 261 ? 10.961 -5.16 -1.961 1 98.56 261 TYR A C 1
ATOM 1976 O O . TYR A 1 261 ? 11.688 -5.258 -0.972 1 98.56 261 TYR A O 1
ATOM 1984 N N . ILE A 1 262 ? 11.43 -5.078 -3.191 1 98.69 262 ILE A N 1
ATOM 1985 C CA . ILE A 1 262 ? 12.852 -5.223 -3.479 1 98.69 262 ILE A CA 1
ATOM 1986 C C . ILE A 1 262 ? 13.602 -3.994 -2.975 1 98.69 262 ILE A C 1
ATOM 1988 O O . ILE A 1 262 ? 14.727 -4.109 -2.475 1 98.69 262 ILE A O 1
ATOM 1992 N N . SER A 1 263 ? 13.008 -2.779 -3.113 1 98.5 263 SER A N 1
ATOM 1993 C CA . SER A 1 263 ? 13.625 -1.576 -2.566 1 98.5 263 SER A CA 1
ATOM 1994 C C . SER A 1 263 ? 13.812 -1.69 -1.057 1 98.5 263 SER A C 1
ATOM 1996 O O . SER A 1 263 ? 14.852 -1.293 -0.526 1 98.5 263 SER A O 1
ATOM 1998 N N . LYS A 1 264 ? 12.781 -2.219 -0.407 1 98.25 264 LYS A N 1
ATOM 1999 C CA . LYS A 1 264 ? 12.883 -2.473 1.026 1 98.25 264 LYS A CA 1
ATOM 2000 C C . LYS A 1 264 ? 14.07 -3.377 1.34 1 98.25 264 LYS A C 1
ATOM 2002 O O . LYS A 1 264 ? 14.922 -3.033 2.166 1 98.25 264 LYS A O 1
ATOM 2007 N N . LEU A 1 265 ? 14.148 -4.492 0.694 1 98.44 265 LEU A N 1
ATOM 2008 C CA . LEU A 1 265 ? 15.211 -5.453 0.964 1 98.44 265 LEU A CA 1
ATOM 2009 C C . LEU A 1 265 ? 16.578 -4.859 0.632 1 98.44 265 LEU A C 1
ATOM 2011 O O . LEU A 1 265 ? 17.547 -5.059 1.374 1 98.44 265 LEU A O 1
ATOM 2015 N N . ALA A 1 266 ? 16.656 -4.117 -0.478 1 98.62 266 ALA A N 1
ATOM 2016 C CA . ALA A 1 266 ? 17.922 -3.514 -0.879 1 98.62 266 ALA A CA 1
ATOM 2017 C C . ALA A 1 266 ? 18.422 -2.529 0.176 1 98.62 266 ALA A C 1
ATOM 2019 O O . ALA A 1 266 ? 19.578 -2.566 0.569 1 98.62 266 ALA A O 1
ATOM 2020 N N . THR A 1 267 ? 17.531 -1.682 0.698 1 98.12 267 THR A N 1
ATOM 2021 C CA . THR A 1 267 ? 17.953 -0.65 1.641 1 98.12 267 THR A CA 1
ATOM 2022 C C . THR A 1 267 ? 18.234 -1.255 3.012 1 98.12 267 THR A C 1
ATOM 2024 O O . THR A 1 267 ? 19.031 -0.711 3.783 1 98.12 267 THR A O 1
ATOM 2027 N N . GLU A 1 268 ? 17.609 -2.361 3.297 1 97.31 268 GLU A N 1
ATOM 2028 C CA . GLU A 1 268 ? 17.781 -2.979 4.609 1 97.31 268 GLU A CA 1
ATOM 2029 C C . GLU A 1 268 ? 19.062 -3.822 4.66 1 97.31 268 GLU A C 1
ATOM 2031 O O . GLU A 1 268 ? 19.734 -3.865 5.688 1 97.31 268 GLU A O 1
ATOM 2036 N N . TYR A 1 269 ? 19.438 -4.445 3.451 1 97.75 269 TYR A N 1
ATOM 2037 C CA . TYR A 1 269 ? 20.453 -5.484 3.547 1 97.75 269 TYR A CA 1
ATOM 2038 C C . TYR A 1 269 ? 21.656 -5.145 2.682 1 97.75 269 TYR A C 1
ATOM 2040 O O . TYR A 1 269 ? 22.797 -5.492 3.02 1 97.75 269 TYR A O 1
ATOM 2048 N N . ALA A 1 270 ? 21.438 -4.562 1.513 1 98 270 ALA A N 1
ATOM 2049 C CA . ALA A 1 270 ? 22.516 -4.285 0.556 1 98 270 ALA A CA 1
ATOM 2050 C C . ALA A 1 270 ? 22.141 -3.129 -0.367 1 98 270 ALA A C 1
ATOM 2052 O O . ALA A 1 270 ? 21.688 -3.346 -1.496 1 98 270 ALA A O 1
ATOM 2053 N N . PRO A 1 271 ? 22.406 -1.906 0.068 1 97.88 271 PRO A N 1
ATOM 2054 C CA . PRO A 1 271 ? 21.969 -0.747 -0.711 1 97.88 271 PRO A CA 1
ATOM 2055 C C . PRO A 1 271 ? 22.5 -0.758 -2.141 1 97.88 271 PRO A C 1
ATOM 2057 O O . PRO A 1 271 ? 23.719 -0.822 -2.348 1 97.88 271 PRO A O 1
ATOM 2060 N N . LYS A 1 272 ? 21.578 -0.816 -3.055 1 96.62 272 LYS A N 1
ATOM 2061 C CA . LYS A 1 272 ? 21.812 -0.816 -4.496 1 96.62 272 LYS A CA 1
ATOM 2062 C C . LYS A 1 272 ? 20.797 0.052 -5.227 1 96.62 272 LYS A C 1
ATOM 2064 O O . LYS A 1 272 ? 19.719 0.336 -4.695 1 96.62 272 LYS A O 1
ATOM 2069 N N . PHE A 1 273 ? 21.234 0.508 -6.41 1 98.06 273 PHE A N 1
ATOM 2070 C CA . PHE A 1 273 ? 20.25 1.146 -7.281 1 98.06 273 PHE A CA 1
ATOM 2071 C C . PHE A 1 273 ? 19.188 0.147 -7.719 1 98.06 273 PHE A C 1
ATOM 2073 O O . PHE A 1 273 ? 19.5 -0.978 -8.109 1 98.06 273 PHE A O 1
ATOM 2080 N N . VAL A 1 274 ? 17.938 0.497 -7.598 1 98.44 274 VAL A N 1
ATOM 2081 C CA . VAL A 1 274 ? 16.797 -0.287 -8.078 1 98.44 274 VAL A CA 1
ATOM 2082 C C . VAL A 1 274 ? 15.969 0.542 -9.055 1 98.44 274 VAL A C 1
ATOM 2084 O O . VAL A 1 274 ? 15.438 1.591 -8.688 1 98.44 274 VAL A O 1
ATOM 2087 N N . ILE A 1 275 ? 15.961 0.124 -10.281 1 98.25 275 ILE A N 1
ATOM 2088 C CA . ILE A 1 275 ? 15.055 0.701 -11.266 1 98.25 275 ILE A CA 1
ATOM 2089 C C . ILE A 1 275 ? 13.734 -0.074 -11.266 1 98.25 275 ILE A C 1
ATOM 2091 O O . ILE A 1 275 ? 13.719 -1.285 -11.492 1 98.25 275 ILE A O 1
ATOM 2095 N N . ARG A 1 276 ? 12.711 0.609 -11.039 1 98.12 276 ARG A N 1
ATOM 2096 C CA . ARG A 1 276 ? 11.422 -0.056 -10.867 1 98.12 276 ARG A CA 1
ATOM 2097 C C . ARG A 1 276 ? 10.516 0.192 -12.07 1 98.12 276 ARG A C 1
ATOM 2099 O O . ARG A 1 276 ? 10.07 1.319 -12.297 1 98.12 276 ARG A O 1
ATOM 2106 N N . MET A 1 277 ? 10.312 -0.834 -12.852 1 98.06 277 MET A N 1
ATOM 2107 C CA . MET A 1 277 ? 9.359 -0.772 -13.953 1 98.06 277 MET A CA 1
ATOM 2108 C C . MET A 1 277 ? 7.988 -1.289 -13.516 1 98.06 277 MET A C 1
ATOM 2110 O O . MET A 1 277 ? 7.855 -2.453 -13.133 1 98.06 277 MET A O 1
ATOM 2114 N N . GLY A 1 278 ? 7.023 -0.508 -13.477 1 96.38 278 GLY A N 1
ATOM 2115 C CA . GLY A 1 278 ? 5.645 -0.8 -13.117 1 96.38 278 GLY A CA 1
ATOM 2116 C C . GLY A 1 278 ? 4.676 0.287 -13.531 1 96.38 278 GLY A C 1
ATOM 2117 O O . GLY A 1 278 ? 5.004 1.136 -14.367 1 96.38 278 GLY A O 1
ATOM 2118 N N . LEU A 1 279 ? 3.51 0.244 -13.031 1 95.06 279 LEU A N 1
ATOM 2119 C CA . LEU A 1 279 ? 2.502 1.233 -13.391 1 95.06 279 LEU A CA 1
ATOM 2120 C C . LEU A 1 279 ? 2.52 2.41 -12.422 1 95.06 279 LEU A C 1
ATOM 2122 O O . LEU A 1 279 ? 2.664 2.221 -11.211 1 95.06 279 LEU A O 1
ATOM 2126 N N . THR A 1 280 ? 2.422 3.613 -12.938 1 93.38 280 THR A N 1
ATOM 2127 C CA . THR A 1 280 ? 2.344 4.824 -12.133 1 93.38 280 THR A CA 1
ATOM 2128 C C . THR A 1 280 ? 1.054 5.586 -12.422 1 93.38 280 THR A C 1
ATOM 2130 O O . THR A 1 280 ? 0.731 6.559 -11.734 1 93.38 280 THR A O 1
ATOM 2133 N N . THR A 1 281 ? 0.337 5.125 -13.43 1 93.25 281 THR A N 1
ATOM 2134 C CA . THR A 1 281 ? -0.931 5.711 -13.852 1 93.25 281 THR A CA 1
ATOM 2135 C C . THR A 1 281 ? -1.998 4.633 -14.016 1 93.25 281 THR A C 1
ATOM 2137 O O . THR A 1 281 ? -1.702 3.439 -13.922 1 93.25 281 THR A O 1
ATOM 2140 N N . PHE A 1 282 ? -3.178 5.098 -14.188 1 92.12 282 PHE A N 1
ATOM 2141 C CA . PHE A 1 282 ? -4.23 4.16 -14.555 1 92.12 282 PHE A CA 1
ATOM 2142 C C . PHE A 1 282 ? -3.988 3.594 -15.945 1 92.12 282 PHE A C 1
ATOM 2144 O O . PHE A 1 282 ? -3.359 4.242 -16.781 1 92.12 282 PHE A O 1
ATOM 2151 N N . GLY A 1 283 ? -4.391 2.424 -16.125 1 86.56 283 GLY A N 1
ATOM 2152 C CA . GLY A 1 283 ? -4.312 1.802 -17.438 1 86.56 283 GLY A CA 1
ATOM 2153 C C . GLY A 1 283 ? -5.383 2.289 -18.391 1 86.56 283 GLY A C 1
ATOM 2154 O O . GLY A 1 283 ? -6.031 3.305 -18.141 1 86.56 283 GLY A O 1
ATOM 2155 N N . GLU A 1 284 ? -5.375 1.68 -19.562 1 84.56 284 GLU A N 1
ATOM 2156 C CA . GLU A 1 284 ? -6.359 1.976 -20.594 1 84.56 284 GLU A CA 1
ATOM 2157 C C . GLU A 1 284 ? -6.922 0.694 -21.203 1 84.56 284 GLU A C 1
ATOM 2159 O O . GLU A 1 284 ? -6.449 -0.403 -20.906 1 84.56 284 GLU A O 1
ATOM 2164 N N . SER A 1 285 ? -7.996 0.896 -21.875 1 81.56 285 SER A N 1
ATOM 2165 C CA . SER A 1 285 ? -8.578 -0.247 -22.578 1 81.56 285 SER A CA 1
ATOM 2166 C C . SER A 1 285 ? -7.801 -0.572 -23.844 1 81.56 285 SER A C 1
ATOM 2168 O O . SER A 1 285 ? -7.324 0.331 -24.547 1 81.56 285 SER A O 1
ATOM 2170 N N . GLY A 1 286 ? -7.488 -1.886 -24.094 1 83.12 286 GLY A N 1
ATOM 2171 C CA . GLY A 1 286 ? -6.797 -2.361 -25.281 1 83.12 286 GLY A CA 1
ATOM 2172 C C . GLY A 1 286 ? -6.336 -3.803 -25.172 1 83.12 286 GLY A C 1
ATOM 2173 O O . GLY A 1 286 ? -6.406 -4.398 -24.094 1 83.12 286 GLY A O 1
ATOM 2174 N N . PRO A 1 287 ? -5.973 -4.27 -26.328 1 84.38 287 PRO A N 1
ATOM 2175 C CA . PRO A 1 287 ? -5.445 -5.633 -26.266 1 84.38 287 PRO A CA 1
ATOM 2176 C C . PRO A 1 287 ? -4.262 -5.762 -25.297 1 84.38 287 PRO A C 1
ATOM 2178 O O . PRO A 1 287 ? -3.428 -4.855 -25.219 1 84.38 287 PRO A O 1
ATOM 2181 N N . ALA A 1 288 ? -4.23 -6.855 -24.609 1 84 288 ALA A N 1
ATOM 2182 C CA . ALA A 1 288 ? -3.275 -7.074 -23.516 1 84 288 ALA A CA 1
ATOM 2183 C C . ALA A 1 288 ? -1.844 -6.836 -24 1 84 288 ALA A C 1
ATOM 2185 O O . ALA A 1 288 ? -1.077 -6.125 -23.344 1 84 288 ALA A O 1
ATOM 2186 N N . LYS A 1 289 ? -1.489 -7.453 -25.141 1 86.75 289 LYS A N 1
ATOM 2187 C CA . LYS A 1 289 ? -0.124 -7.34 -25.641 1 86.75 289 LYS A CA 1
ATOM 2188 C C . LYS A 1 289 ? 0.214 -5.895 -26 1 86.75 289 LYS A C 1
ATOM 2190 O O . LYS A 1 289 ? 1.312 -5.418 -25.719 1 86.75 289 LYS A O 1
ATOM 2195 N N . GLU A 1 290 ? -0.723 -5.219 -26.594 1 89.62 290 GLU A N 1
ATOM 2196 C CA . GLU A 1 290 ? -0.515 -3.828 -26.984 1 89.62 290 GLU A CA 1
ATOM 2197 C C . GLU A 1 290 ? -0.406 -2.924 -25.766 1 89.62 290 GLU A C 1
ATOM 2199 O O . GLU A 1 290 ? 0.402 -1.992 -25.734 1 89.62 290 GLU A O 1
ATOM 2204 N N . LEU A 1 291 ? -1.214 -3.229 -24.812 1 89.38 291 LEU A N 1
ATOM 2205 C CA . LEU A 1 291 ? -1.173 -2.449 -23.578 1 89.38 291 LEU A CA 1
ATOM 2206 C C . LEU A 1 291 ? 0.157 -2.641 -22.859 1 89.38 291 LEU A C 1
ATOM 2208 O O . LEU A 1 291 ? 0.74 -1.679 -22.359 1 89.38 291 LEU A O 1
ATOM 2212 N N . ALA A 1 292 ? 0.553 -3.885 -22.828 1 90.69 292 ALA A N 1
ATOM 2213 C CA . ALA A 1 292 ? 1.839 -4.176 -22.203 1 90.69 292 ALA A CA 1
ATOM 2214 C C . ALA A 1 292 ? 2.967 -3.402 -22.875 1 90.69 292 ALA A C 1
ATOM 2216 O O . ALA A 1 292 ? 3.818 -2.818 -22.203 1 90.69 292 ALA A O 1
ATOM 2217 N N . ASP A 1 293 ? 2.914 -3.361 -24.203 1 94.19 293 ASP A N 1
ATOM 2218 C CA . ASP A 1 293 ? 3.924 -2.619 -24.953 1 94.19 293 ASP A CA 1
ATOM 2219 C C . ASP A 1 293 ? 3.832 -1.122 -24.672 1 94.19 293 ASP A C 1
ATOM 2221 O O . ASP A 1 293 ? 4.848 -0.466 -24.438 1 94.19 293 ASP A O 1
ATOM 2225 N N . PHE A 1 294 ? 2.629 -0.668 -24.672 1 92.38 294 PHE A N 1
ATOM 2226 C CA . PHE A 1 294 ? 2.365 0.754 -24.484 1 92.38 294 PHE A CA 1
ATOM 2227 C C . PHE A 1 294 ? 2.865 1.225 -23.125 1 92.38 294 PHE A C 1
ATOM 2229 O O . PHE A 1 294 ? 3.408 2.324 -23 1 92.38 294 PHE A O 1
ATOM 2236 N N . TYR A 1 295 ? 2.777 0.368 -22.188 1 92.81 295 TYR A N 1
ATOM 2237 C CA . TYR A 1 295 ? 3.145 0.754 -20.828 1 92.81 295 TYR A CA 1
ATOM 2238 C C . TYR A 1 295 ? 4.578 0.342 -20.516 1 92.81 295 TYR A C 1
ATOM 2240 O O . TYR A 1 295 ? 5 0.386 -19.344 1 92.81 295 TYR A O 1
ATOM 2248 N N . GLY A 1 296 ? 5.305 -0.097 -21.562 1 95 296 GLY A N 1
ATOM 2249 C CA . GLY A 1 296 ? 6.75 -0.204 -21.453 1 95 296 GLY A CA 1
ATOM 2250 C C . GLY A 1 296 ? 7.223 -1.614 -21.141 1 95 296 GLY A C 1
ATOM 2251 O O . GLY A 1 296 ? 8.398 -1.828 -20.844 1 95 296 GLY A O 1
ATOM 2252 N N . PHE A 1 297 ? 6.34 -2.633 -21.328 1 96 297 PHE A N 1
ATOM 2253 C CA . PHE A 1 297 ? 6.707 -3.98 -20.922 1 96 297 PHE A CA 1
ATOM 2254 C C . PHE A 1 297 ? 7.074 -4.836 -22.125 1 96 297 PHE A C 1
ATOM 2256 O O . PHE A 1 297 ? 7.121 -6.062 -22.031 1 96 297 PHE A O 1
ATOM 2263 N N . SER A 1 298 ? 7.309 -4.168 -23.266 1 97.56 298 SER A N 1
ATOM 2264 C CA . SER A 1 298 ? 7.859 -4.949 -24.359 1 97.56 298 SER A CA 1
ATOM 2265 C C . SER A 1 298 ? 9.258 -5.453 -24.047 1 97.56 298 SER A C 1
ATOM 2267 O O . SER A 1 298 ? 10.016 -4.785 -23.328 1 97.56 298 SER A O 1
ATOM 2269 N N . PRO A 1 299 ? 9.555 -6.613 -24.578 1 98.12 299 PRO A N 1
ATOM 2270 C CA . PRO A 1 299 ? 10.922 -7.098 -24.359 1 98.12 299 PRO A CA 1
ATOM 2271 C C . PRO A 1 299 ? 11.977 -6.074 -24.781 1 98.12 299 PRO A C 1
ATOM 2273 O O . PRO A 1 299 ? 12.984 -5.906 -24.078 1 98.12 299 PRO A O 1
ATOM 2276 N N . GLU A 1 300 ? 11.758 -5.367 -25.812 1 98.19 300 GLU A N 1
ATOM 2277 C CA . GLU A 1 300 ? 12.688 -4.359 -26.312 1 98.19 300 GLU A CA 1
ATOM 2278 C C . GLU A 1 300 ? 12.844 -3.213 -25.328 1 98.19 300 GLU A C 1
ATOM 2280 O O . GLU A 1 300 ? 13.961 -2.752 -25.078 1 98.19 300 GLU A O 1
ATOM 2285 N N . ASN A 1 301 ? 11.766 -2.777 -24.812 1 98.25 301 ASN A N 1
ATOM 2286 C CA . ASN A 1 301 ? 11.82 -1.661 -23.875 1 98.25 301 ASN A CA 1
ATOM 2287 C C . ASN A 1 301 ? 12.477 -2.068 -22.547 1 98.25 301 ASN A C 1
ATOM 2289 O O . ASN A 1 301 ? 13.211 -1.286 -21.953 1 98.25 301 ASN A O 1
ATOM 2293 N N . ILE A 1 302 ? 12.117 -3.24 -22.062 1 98.5 302 ILE A N 1
ATOM 2294 C CA . ILE A 1 302 ? 12.758 -3.754 -20.859 1 98.5 302 ILE A CA 1
ATOM 2295 C C . ILE A 1 302 ? 14.266 -3.84 -21.078 1 98.5 302 ILE A C 1
ATOM 2297 O O . ILE A 1 302 ? 15.047 -3.387 -20.234 1 98.5 302 ILE A O 1
ATOM 2301 N N . ALA A 1 303 ? 14.68 -4.395 -22.203 1 98.31 303 ALA A N 1
ATOM 2302 C CA . ALA A 1 303 ? 16.094 -4.516 -22.531 1 98.31 303 ALA A CA 1
ATOM 2303 C C . ALA A 1 303 ? 16.766 -3.143 -22.594 1 98.31 303 ALA A C 1
ATOM 2305 O O . ALA A 1 303 ? 17.875 -2.957 -22.094 1 98.31 303 ALA A O 1
ATOM 2306 N N . LYS A 1 304 ? 16.125 -2.219 -23.234 1 98.06 304 LYS A N 1
ATOM 2307 C CA . LYS A 1 304 ? 16.641 -0.857 -23.344 1 98.06 304 LYS A CA 1
ATOM 2308 C C . LYS A 1 304 ? 16.859 -0.242 -21.969 1 98.06 304 LYS A C 1
ATOM 2310 O O . LYS A 1 304 ? 17.875 0.39 -21.719 1 98.06 304 LYS A O 1
ATOM 2315 N N . THR A 1 305 ? 15.859 -0.437 -21.078 1 97.69 305 THR A N 1
ATOM 2316 C CA . THR A 1 305 ? 15.945 0.089 -19.719 1 97.69 305 THR A CA 1
ATOM 2317 C C . THR A 1 305 ? 17.156 -0.493 -19 1 97.69 305 THR A C 1
ATOM 2319 O O . THR A 1 305 ? 17.891 0.231 -18.312 1 97.69 305 THR A O 1
ATOM 2322 N N . VAL A 1 306 ? 17.359 -1.757 -19.125 1 97.19 306 VAL A N 1
ATOM 2323 C CA . VAL A 1 306 ? 18.5 -2.42 -18.5 1 97.19 306 VAL A CA 1
ATOM 2324 C C . VAL A 1 306 ? 19.797 -1.851 -19.078 1 97.19 306 VAL A C 1
ATOM 2326 O O . VAL A 1 306 ? 20.719 -1.492 -18.328 1 97.19 306 VAL A O 1
ATOM 2329 N N . LYS A 1 307 ? 19.891 -1.68 -20.359 1 95.88 307 LYS A N 1
ATOM 2330 C CA . LYS A 1 307 ? 21.094 -1.222 -21.031 1 95.88 307 LYS A CA 1
ATOM 2331 C C . LYS A 1 307 ? 21.438 0.21 -20.641 1 95.88 307 LYS A C 1
ATOM 2333 O O . LYS A 1 307 ? 22.609 0.551 -20.469 1 95.88 307 LYS A O 1
ATOM 2338 N N . GLU A 1 308 ? 20.422 0.996 -20.547 1 94.19 308 GLU A N 1
ATOM 2339 C CA . GLU A 1 308 ? 20.625 2.404 -20.219 1 94.19 308 GLU A CA 1
ATOM 2340 C C . GLU A 1 308 ? 21.094 2.57 -18.766 1 94.19 308 GLU A C 1
ATOM 2342 O O . GLU A 1 308 ? 21.609 3.633 -18.391 1 94.19 308 GLU A O 1
ATOM 2347 N N . ASN A 1 309 ? 20.953 1.553 -18 1 88.25 309 ASN A N 1
ATOM 2348 C CA . ASN A 1 309 ? 21.328 1.637 -16.594 1 88.25 309 ASN A CA 1
ATOM 2349 C C . ASN A 1 309 ? 22.469 0.685 -16.266 1 88.25 309 ASN A C 1
ATOM 2351 O O . ASN A 1 309 ? 22.484 0.081 -15.188 1 88.25 309 ASN A O 1
ATOM 2355 N N . LEU A 1 310 ? 23.328 0.427 -17.141 1 84.06 310 LEU A N 1
ATOM 2356 C CA . LEU A 1 310 ? 24.531 -0.368 -16.906 1 84.06 310 LEU A CA 1
ATOM 2357 C C . LEU A 1 310 ? 25.641 0.483 -16.281 1 84.06 310 LEU A C 1
ATOM 2359 O O . LEU A 1 310 ? 25.734 1.681 -16.562 1 84.06 310 LEU A O 1
ATOM 2363 N N . MET B 1 1 ? -7.805 33.031 13.109 1 55.22 1 MET B N 1
ATOM 2364 C CA . MET B 1 1 ? -7.793 31.578 13.336 1 55.22 1 MET B CA 1
ATOM 2365 C C . MET B 1 1 ? -8.242 31.25 14.758 1 55.22 1 MET B C 1
ATOM 2367 O O . MET B 1 1 ? -7.754 31.844 15.719 1 55.22 1 MET B O 1
ATOM 2371 N N . ALA B 1 2 ? -9.383 30.547 14.875 1 63.72 2 ALA B N 1
ATOM 2372 C CA . ALA B 1 2 ? -9.891 30.172 16.188 1 63.72 2 ALA B CA 1
ATOM 2373 C C . ALA B 1 2 ? -8.898 29.281 16.922 1 63.72 2 ALA B C 1
ATOM 2375 O O . ALA B 1 2 ? -8.102 28.578 16.297 1 63.72 2 ALA B O 1
ATOM 2376 N N . GLU B 1 3 ? -8.719 29.375 18.109 1 77.62 3 GLU B N 1
ATOM 2377 C CA . GLU B 1 3 ? -7.922 28.484 18.953 1 77.62 3 GLU B CA 1
ATOM 2378 C C . GLU B 1 3 ? -8.461 27.047 18.922 1 77.62 3 GLU B C 1
ATOM 2380 O O . GLU B 1 3 ? -9.672 26.844 18.875 1 77.62 3 GLU B O 1
ATOM 2385 N N . PHE B 1 4 ? -7.645 26.109 18.547 1 80.5 4 PHE B N 1
ATOM 2386 C CA . PHE B 1 4 ? -8.055 24.719 18.531 1 80.5 4 PHE B CA 1
ATOM 2387 C C . PHE B 1 4 ? -6.984 23.844 19.172 1 80.5 4 PHE B C 1
ATOM 2389 O O . PHE B 1 4 ? -5.82 24.234 19.266 1 80.5 4 PHE B O 1
ATOM 2396 N N . LYS B 1 5 ? -7.574 22.75 19.719 1 79.12 5 LYS B N 1
ATOM 2397 C CA . LYS B 1 5 ? -6.676 21.75 20.281 1 79.12 5 LYS B CA 1
ATOM 2398 C C . LYS B 1 5 ? -6.75 20.438 19.484 1 79.12 5 LYS B C 1
ATOM 2400 O O . LYS B 1 5 ? -7.805 19.812 19.422 1 79.12 5 LYS B O 1
ATOM 2405 N N . GLY B 1 6 ? -5.664 20.188 18.766 1 89.31 6 GLY B N 1
ATOM 2406 C CA . GLY B 1 6 ? -5.605 18.891 18.109 1 89.31 6 GLY B CA 1
ATOM 2407 C C . GLY B 1 6 ? -5.996 18.938 16.641 1 89.31 6 GLY B C 1
ATOM 2408 O O . GLY B 1 6 ? -6.434 19.984 16.156 1 89.31 6 GLY B O 1
ATOM 2409 N N . THR B 1 7 ? -5.902 17.844 16 1 93.38 7 THR B N 1
ATOM 2410 C CA . THR B 1 7 ? -6.016 17.766 14.547 1 93.38 7 THR B CA 1
ATOM 2411 C C . THR B 1 7 ? -7.477 17.844 14.117 1 93.38 7 THR B C 1
ATOM 2413 O O . THR B 1 7 ? -7.793 18.438 13.086 1 93.38 7 THR B O 1
ATOM 2416 N N . ARG B 1 8 ? -8.422 17.297 14.906 1 94.19 8 ARG B N 1
ATOM 2417 C CA . ARG B 1 8 ? -9.828 17.297 14.523 1 94.19 8 ARG B CA 1
ATOM 2418 C C . ARG B 1 8 ? -10.406 18.719 14.57 1 94.19 8 ARG B C 1
ATOM 2420 O O . ARG B 1 8 ? -11.07 19.156 13.625 1 94.19 8 ARG B O 1
ATOM 2427 N N . GLU B 1 9 ? -10.102 19.391 15.656 1 95.06 9 GLU B N 1
ATOM 2428 C CA . GLU B 1 9 ? -10.555 20.766 15.773 1 95.06 9 GLU B CA 1
ATOM 2429 C C . GLU B 1 9 ? -9.883 21.656 14.727 1 95.06 9 GLU B C 1
ATOM 2431 O O . GLU B 1 9 ? -10.484 22.609 14.234 1 95.06 9 GLU B O 1
ATOM 2436 N N . ALA B 1 10 ? -8.617 21.344 14.469 1 95.88 10 ALA B N 1
ATOM 2437 C CA . ALA B 1 10 ? -7.895 22.078 13.438 1 95.88 10 ALA B CA 1
ATOM 2438 C C . ALA B 1 10 ? -8.578 21.953 12.078 1 95.88 10 ALA B C 1
ATOM 2440 O O . ALA B 1 10 ? -8.695 22.938 11.336 1 95.88 10 ALA B O 1
ATOM 2441 N N . PHE B 1 11 ? -9.023 20.781 11.742 1 96.56 11 PHE B N 1
ATOM 2442 C CA . PHE B 1 11 ? -9.773 20.547 10.508 1 96.56 11 PHE B CA 1
ATOM 2443 C C . PHE B 1 11 ? -11.023 21.422 10.469 1 96.56 11 PHE B C 1
ATOM 2445 O O . PHE B 1 11 ? -11.273 22.109 9.484 1 96.56 11 PHE B O 1
ATOM 2452 N N . ALA B 1 12 ? -11.797 21.312 11.523 1 97.06 12 ALA B N 1
ATOM 2453 C CA . ALA B 1 12 ? -13.047 22.062 11.594 1 97.06 12 ALA B CA 1
ATOM 2454 C C . ALA B 1 12 ? -12.812 23.562 11.414 1 97.06 12 ALA B C 1
ATOM 2456 O O . ALA B 1 12 ? -13.523 24.234 10.664 1 97.06 12 ALA B O 1
ATOM 2457 N N . ALA B 1 13 ? -11.82 24.016 12.102 1 97 13 ALA B N 1
ATOM 2458 C CA . ALA B 1 13 ? -11.492 25.438 12.031 1 97 13 ALA B CA 1
ATOM 2459 C C . ALA B 1 13 ? -11.094 25.844 10.609 1 97 13 ALA B C 1
ATOM 2461 O O . ALA B 1 13 ? -11.531 26.875 10.102 1 97 13 ALA B O 1
ATOM 2462 N N . ALA B 1 14 ? -10.266 25.047 9.977 1 97.56 14 ALA B N 1
ATOM 2463 C CA . ALA B 1 14 ? -9.836 25.328 8.609 1 97.56 14 ALA B CA 1
ATOM 2464 C C . ALA B 1 14 ? -11.016 25.328 7.648 1 97.56 14 ALA B C 1
ATOM 2466 O O . ALA B 1 14 ? -11.125 26.188 6.777 1 97.56 14 ALA B O 1
ATOM 2467 N N . LEU B 1 15 ? -11.844 24.328 7.797 1 98 15 LEU B N 1
ATOM 2468 C CA . LEU B 1 15 ? -13 24.188 6.918 1 98 15 LEU B CA 1
ATOM 2469 C C . LEU B 1 15 ? -13.938 25.375 7.051 1 98 15 LEU B C 1
ATOM 2471 O O . LEU B 1 15 ? -14.469 25.875 6.051 1 98 15 LEU B O 1
ATOM 2475 N N . ILE B 1 16 ? -14.195 25.812 8.266 1 97.81 16 ILE B N 1
ATOM 2476 C CA . ILE B 1 16 ? -15.039 26.969 8.531 1 97.81 16 ILE B CA 1
ATOM 2477 C C . ILE B 1 16 ? -14.461 28.203 7.84 1 97.81 16 ILE B C 1
ATOM 2479 O O . ILE B 1 16 ? -15.18 28.938 7.164 1 97.81 16 ILE B O 1
ATOM 2483 N N . ASP B 1 17 ? -13.172 28.375 8.008 1 97.69 17 ASP B N 1
ATOM 2484 C CA . ASP B 1 17 ? -12.516 29.516 7.379 1 97.69 17 ASP B CA 1
ATOM 2485 C C . ASP B 1 17 ? -12.633 29.453 5.859 1 97.69 17 ASP B C 1
ATOM 2487 O O . ASP B 1 17 ? -12.875 30.469 5.203 1 97.69 17 ASP B O 1
ATOM 2491 N N . LEU B 1 18 ? -12.414 28.312 5.309 1 98.19 18 LEU B N 1
ATOM 2492 C CA . LEU B 1 18 ? -12.508 28.125 3.863 1 98.19 18 LEU B CA 1
ATOM 2493 C C . LEU B 1 18 ? -13.922 28.422 3.369 1 98.19 18 LEU B C 1
ATOM 2495 O O . LEU B 1 18 ? -14.102 29.141 2.377 1 98.19 18 LEU B O 1
ATOM 2499 N N . ALA B 1 19 ? -14.883 27.906 4.059 1 97.81 19 ALA B N 1
ATOM 2500 C CA . ALA B 1 19 ? -16.281 28.031 3.645 1 97.81 19 ALA B CA 1
ATOM 2501 C C . ALA B 1 19 ? -16.75 29.484 3.736 1 97.81 19 ALA B C 1
ATOM 2503 O O . ALA B 1 19 ? -17.609 29.906 2.969 1 97.81 19 ALA B O 1
ATOM 2504 N N . ALA B 1 20 ? -16.188 30.203 4.672 1 97.31 20 ALA B N 1
ATOM 2505 C CA . ALA B 1 20 ? -16.531 31.609 4.828 1 97.31 20 ALA B CA 1
ATOM 2506 C C . ALA B 1 20 ? -16.172 32.406 3.574 1 97.31 20 ALA B C 1
ATOM 2508 O O . ALA B 1 20 ? -16.844 33.406 3.25 1 97.31 20 ALA B O 1
ATOM 2509 N N . ASN B 1 21 ? -15.242 31.906 2.834 1 96.56 21 ASN B N 1
ATOM 2510 C CA . ASN B 1 21 ? -14.711 32.688 1.729 1 96.56 21 ASN B CA 1
ATOM 2511 C C . ASN B 1 21 ? -15.008 32.062 0.382 1 96.56 21 ASN B C 1
ATOM 2513 O O . ASN B 1 21 ? -14.75 32.656 -0.669 1 96.56 21 ASN B O 1
ATOM 2517 N N . ASP B 1 22 ? -15.523 30.906 0.362 1 97.56 22 ASP B N 1
ATOM 2518 C CA . ASP B 1 22 ? -15.75 30.172 -0.877 1 97.56 22 ASP B CA 1
ATOM 2519 C C . ASP B 1 22 ? -16.984 29.281 -0.771 1 97.56 22 ASP B C 1
ATOM 2521 O O . ASP B 1 22 ? -16.953 28.234 -0.126 1 97.56 22 ASP B O 1
ATOM 2525 N N . HIS B 1 23 ? -18.031 29.578 -1.497 1 97.19 23 HIS B N 1
ATOM 2526 C CA . HIS B 1 23 ? -19.297 28.859 -1.416 1 97.19 23 HIS B CA 1
ATOM 2527 C C . HIS B 1 23 ? -19.203 27.5 -2.088 1 97.19 23 HIS B C 1
ATOM 2529 O O . HIS B 1 23 ? -20.109 26.656 -1.938 1 97.19 23 HIS B O 1
ATOM 2535 N N . LYS B 1 24 ? -18.125 27.266 -2.717 1 98.12 24 LYS B N 1
ATOM 2536 C CA . LYS B 1 24 ? -17.953 25.984 -3.395 1 98.12 24 LYS B CA 1
ATOM 2537 C C . LYS B 1 24 ? -17.5 24.891 -2.418 1 98.12 24 LYS B C 1
ATOM 2539 O O . LYS B 1 24 ? -17.562 23.703 -2.732 1 98.12 24 LYS B O 1
ATOM 2544 N N . ILE B 1 25 ? -17 25.281 -1.319 1 98.62 25 ILE B N 1
ATOM 2545 C CA . ILE B 1 25 ? -16.531 24.328 -0.315 1 98.62 25 ILE B CA 1
ATOM 2546 C C . ILE B 1 25 ? -17.734 23.578 0.272 1 98.62 25 ILE B C 1
ATOM 2548 O O . ILE B 1 25 ? -18.703 24.203 0.717 1 98.62 25 ILE B O 1
ATOM 2552 N N . MET B 1 26 ? -17.688 22.281 0.237 1 98.5 26 MET B N 1
ATOM 2553 C CA . MET B 1 26 ? -18.719 21.422 0.81 1 98.5 26 MET B CA 1
ATOM 2554 C C . MET B 1 26 ? -18.125 20.453 1.828 1 98.5 26 MET B C 1
ATOM 2556 O O . MET B 1 26 ? -16.938 20.094 1.729 1 98.5 26 MET B O 1
ATOM 2560 N N . PHE B 1 27 ? -18.891 20.078 2.77 1 98.5 27 PHE B N 1
ATOM 2561 C CA . PHE B 1 27 ? -18.516 19.016 3.691 1 98.5 27 PHE B CA 1
ATOM 2562 C C . PHE B 1 27 ? -19.516 17.875 3.635 1 98.5 27 PHE B C 1
ATOM 2564 O O . PHE B 1 27 ? -20.719 18.062 3.871 1 98.5 27 PHE B O 1
ATOM 2571 N N . VAL B 1 28 ? -19.078 16.719 3.25 1 97.88 28 VAL B N 1
ATOM 2572 C CA . VAL B 1 28 ? -19.875 15.5 3.203 1 97.88 28 VAL B CA 1
ATOM 2573 C C . VAL B 1 28 ? -19.484 14.586 4.363 1 97.88 28 VAL B C 1
ATOM 2575 O O . VAL B 1 28 ? -18.328 14.227 4.516 1 97.88 28 VAL B O 1
ATOM 2578 N N . SER B 1 29 ? -20.438 14.227 5.168 1 94.69 29 SER B N 1
ATOM 2579 C CA . SER B 1 29 ? -20.172 13.453 6.379 1 94.69 29 SER B CA 1
ATOM 2580 C C . SER B 1 29 ? -20.969 12.156 6.398 1 94.69 29 SER B C 1
ATOM 2582 O O . SER B 1 29 ? -22.188 12.164 6.203 1 94.69 29 SER B O 1
ATOM 2584 N N . PRO B 1 30 ? -20.312 11.062 6.59 1 91.94 30 PRO B N 1
ATOM 2585 C CA . PRO B 1 30 ? -21.031 9.812 6.891 1 91.94 30 PRO B CA 1
ATOM 2586 C C . PRO B 1 30 ? -21.25 9.609 8.383 1 91.94 30 PRO B C 1
ATOM 2588 O O . PRO B 1 30 ? -20.734 8.664 8.969 1 91.94 30 PRO B O 1
ATOM 2591 N N . ASP B 1 31 ? -22.078 10.453 8.922 1 88.25 31 ASP B N 1
ATOM 2592 C CA . ASP B 1 31 ? -22.422 10.469 10.344 1 88.25 31 ASP B CA 1
ATOM 2593 C C . ASP B 1 31 ? -21.172 10.68 11.203 1 88.25 31 ASP B C 1
ATOM 2595 O O . ASP B 1 31 ? -20.984 10 12.211 1 88.25 31 ASP B O 1
ATOM 2599 N N . SER B 1 32 ? -20.312 11.578 10.82 1 89.88 32 SER B N 1
ATOM 2600 C CA . SER B 1 32 ? -19.047 11.805 11.5 1 89.88 32 SER B CA 1
ATOM 2601 C C . SER B 1 32 ? -18.891 13.273 11.906 1 89.88 32 SER B C 1
ATOM 2603 O O . SER B 1 32 ? -17.812 13.703 12.312 1 89.88 32 SER B O 1
ATOM 2605 N N . LEU B 1 33 ? -19.938 13.961 11.805 1 92 33 LEU B N 1
ATOM 2606 C CA . LEU B 1 33 ? -19.906 15.398 12.07 1 92 33 LEU B CA 1
ATOM 2607 C C . LEU B 1 33 ? -19.344 15.688 13.453 1 92 33 LEU B C 1
ATOM 2609 O O . LEU B 1 33 ? -18.438 16.516 13.609 1 92 33 LEU B O 1
ATOM 2613 N N . LYS B 1 34 ? -19.781 15.039 14.414 1 92.44 34 LYS B N 1
ATOM 2614 C CA . LYS B 1 34 ? -19.328 15.227 15.789 1 92.44 34 LYS B CA 1
ATOM 2615 C C . LYS B 1 34 ? -17.891 14.742 15.969 1 92.44 34 LYS B C 1
ATOM 2617 O O . LYS B 1 34 ? -17.078 15.398 16.625 1 92.44 34 LYS B O 1
ATOM 2622 N N . ALA B 1 35 ? -17.594 13.562 15.414 1 90.06 35 ALA B N 1
ATOM 2623 C CA . ALA B 1 35 ? -16.25 13.016 15.492 1 90.06 35 ALA B CA 1
ATOM 2624 C C . ALA B 1 35 ? -15.227 13.969 14.875 1 90.06 35 ALA B C 1
ATOM 2626 O O . ALA B 1 35 ? -14.094 14.078 15.359 1 90.06 35 ALA B O 1
ATOM 2627 N N . MET B 1 36 ? -15.648 14.711 13.859 1 93.81 36 MET B N 1
ATOM 2628 C CA . MET B 1 36 ? -14.781 15.633 13.141 1 93.81 36 MET B CA 1
ATOM 2629 C C . MET B 1 36 ? -14.75 17 13.828 1 93.81 36 MET B C 1
ATOM 2631 O O . MET B 1 36 ? -14.055 17.906 13.375 1 93.81 36 MET B O 1
ATOM 2635 N N . ARG B 1 37 ? -15.555 17.141 14.859 1 94.06 37 ARG B N 1
ATOM 2636 C CA . ARG B 1 37 ? -15.672 18.391 15.602 1 94.06 37 ARG B CA 1
ATOM 2637 C C . ARG B 1 37 ? -16.156 19.516 14.703 1 94.06 37 ARG B C 1
ATOM 2639 O O . ARG B 1 37 ? -15.719 20.672 14.844 1 94.06 37 ARG B O 1
ATOM 2646 N N . ALA B 1 38 ? -17.016 19.172 13.797 1 95.44 38 ALA B N 1
ATOM 2647 C CA . ALA B 1 38 ? -17.406 20.141 12.773 1 95.44 38 ALA B CA 1
ATOM 2648 C C . ALA B 1 38 ? -18.875 20.531 12.914 1 95.44 38 ALA B C 1
ATOM 2650 O O . ALA B 1 38 ? -19.5 20.969 11.945 1 95.44 38 ALA B O 1
ATOM 2651 N N . THR B 1 39 ? -19.453 20.359 14.062 1 96.5 39 THR B N 1
ATOM 2652 C CA . THR B 1 39 ? -20.844 20.734 14.281 1 96.5 39 THR B CA 1
ATOM 2653 C C . THR B 1 39 ? -21.078 22.203 13.969 1 96.5 39 THR B C 1
ATOM 2655 O O . THR B 1 39 ? -22.078 22.562 13.359 1 96.5 39 THR B O 1
ATOM 2658 N N . LYS B 1 40 ? -20.156 23.016 14.414 1 96 40 LYS B N 1
ATOM 2659 C CA . LYS B 1 40 ? -20.266 24.453 14.18 1 96 40 LYS B CA 1
ATOM 2660 C C . LYS B 1 40 ? -20.297 24.766 12.68 1 96 40 LYS B C 1
ATOM 2662 O O . LYS B 1 40 ? -20.984 25.688 12.25 1 96 40 LYS B O 1
ATOM 2667 N N . PHE B 1 41 ? -19.578 24.047 11.938 1 96.94 41 PHE B N 1
ATOM 2668 C CA . PHE B 1 41 ? -19.609 24.234 10.492 1 96.94 41 PHE B CA 1
ATOM 2669 C C . PHE B 1 41 ? -21.031 24.047 9.953 1 96.94 41 PHE B C 1
ATOM 2671 O O . PHE B 1 41 ? -21.5 24.875 9.18 1 96.94 41 PHE B O 1
ATOM 2678 N N . ALA B 1 42 ? -21.609 22.938 10.305 1 96.62 42 ALA B N 1
ATOM 2679 C CA . ALA B 1 42 ? -22.953 22.625 9.828 1 96.62 42 ALA B CA 1
ATOM 2680 C C . ALA B 1 42 ? -23.938 23.703 10.25 1 96.62 42 ALA B C 1
ATOM 2682 O O . ALA B 1 42 ? -24.891 24 9.523 1 96.62 42 ALA B O 1
ATOM 2683 N N . GLU B 1 43 ? -23.734 24.297 11.383 1 97.38 43 GLU B N 1
ATOM 2684 C CA . GLU B 1 43 ? -24.594 25.359 11.875 1 97.38 43 GLU B CA 1
ATOM 2685 C C . GLU B 1 43 ? -24.391 26.641 11.07 1 97.38 43 GLU B C 1
ATOM 2687 O O . GLU B 1 43 ? -25.359 27.312 10.719 1 97.38 43 GLU B O 1
ATOM 2692 N N . LEU B 1 44 ? -23.203 26.984 10.828 1 97.38 44 LEU B N 1
ATOM 2693 C CA . LEU B 1 44 ? -22.859 28.234 10.164 1 97.38 44 LEU B CA 1
ATOM 2694 C C . LEU B 1 44 ? -23.172 28.156 8.672 1 97.38 44 LEU B C 1
ATOM 2696 O O . LEU B 1 44 ? -23.594 29.156 8.07 1 97.38 44 LEU B O 1
ATOM 2700 N N . TYR B 1 45 ? -22.969 26.984 8.117 1 97.81 45 TYR B N 1
ATOM 2701 C CA . TYR B 1 45 ? -23.094 26.844 6.672 1 97.81 45 TYR B CA 1
ATOM 2702 C C . TYR B 1 45 ? -23.922 25.609 6.324 1 97.81 45 TYR B C 1
ATOM 2704 O O . TYR B 1 45 ? -23.438 24.703 5.633 1 97.81 45 TYR B O 1
ATOM 2712 N N . PRO B 1 46 ? -25.156 25.578 6.633 1 97.06 46 PRO B N 1
ATOM 2713 C CA . PRO B 1 46 ? -26 24.406 6.418 1 97.06 46 PRO B CA 1
ATOM 2714 C C . PRO B 1 46 ? -26.141 24.047 4.941 1 97.06 46 PRO B C 1
ATOM 2716 O O . PRO B 1 46 ? -26.312 22.859 4.605 1 97.06 46 PRO B O 1
ATOM 2719 N N . ASP B 1 47 ? -26.031 24.984 4.055 1 97.06 47 ASP B N 1
ATOM 2720 C CA . ASP B 1 47 ? -26.188 24.734 2.627 1 97.06 47 ASP B CA 1
ATOM 2721 C C . ASP B 1 47 ? -24.922 24.125 2.039 1 97.06 47 ASP B C 1
ATOM 2723 O O . ASP B 1 47 ? -24.922 23.625 0.915 1 97.06 47 ASP B O 1
ATOM 2727 N N . GLN B 1 48 ? -23.859 24.125 2.783 1 98.06 48 GLN B N 1
ATOM 2728 C CA . GLN B 1 48 ? -22.578 23.578 2.346 1 98.06 48 GLN B CA 1
ATOM 2729 C C . GLN B 1 48 ? -22.281 22.266 3.037 1 98.06 48 GLN B C 1
ATOM 2731 O O . GLN B 1 48 ? -21.156 21.766 2.977 1 98.06 48 GLN B O 1
ATOM 2736 N N . TYR B 1 49 ? -23.281 21.734 3.725 1 97.44 49 TYR B N 1
ATOM 2737 C CA . TYR B 1 49 ? -23.125 20.5 4.488 1 97.44 49 TYR B CA 1
ATOM 2738 C C . TYR B 1 49 ? -24.062 19.422 3.965 1 97.44 49 TYR B C 1
ATOM 2740 O O . TYR B 1 49 ? -25.25 19.672 3.719 1 97.44 49 TYR B O 1
ATOM 2748 N N . VAL B 1 50 ? -23.578 18.203 3.736 1 96.19 50 VAL B N 1
ATOM 2749 C CA . VAL B 1 50 ? -24.375 17.062 3.307 1 96.19 50 VAL B CA 1
ATOM 2750 C C . VAL B 1 50 ? -24.156 15.898 4.266 1 96.19 50 VAL B C 1
ATOM 2752 O O . VAL B 1 50 ? -23.016 15.461 4.48 1 96.19 50 VAL B O 1
ATOM 2755 N N . GLU B 1 51 ? -25.156 15.375 4.832 1 94.25 51 GLU B N 1
ATOM 2756 C CA . GLU B 1 51 ? -25.141 14.195 5.691 1 94.25 51 GLU B CA 1
ATOM 2757 C C . GLU B 1 51 ? -25.672 12.969 4.949 1 94.25 51 GLU B C 1
ATOM 2759 O O . GLU B 1 51 ? -26.766 13.008 4.387 1 94.25 51 GLU B O 1
ATOM 2764 N N . VAL B 1 52 ? -24.906 11.883 5.051 1 92.38 52 VAL B N 1
ATOM 2765 C CA . VAL B 1 52 ? -25.328 10.734 4.262 1 92.38 52 VAL B CA 1
ATOM 2766 C C . VAL B 1 52 ? -25.531 9.531 5.172 1 92.38 52 VAL B C 1
ATOM 2768 O O . VAL B 1 52 ? -25.719 8.406 4.695 1 92.38 52 VAL B O 1
ATOM 2771 N N . GLY B 1 53 ? -25.562 9.688 6.539 1 87.75 53 GLY B N 1
ATOM 2772 C CA . GLY B 1 53 ? -25.625 8.562 7.453 1 87.75 53 GLY B CA 1
ATOM 2773 C C . GLY B 1 53 ? -24.344 7.73 7.445 1 87.75 53 GLY B C 1
ATOM 2774 O O . GLY B 1 53 ? -23.375 8.086 6.781 1 87.75 53 GLY B O 1
ATOM 2775 N N . ILE B 1 54 ? -24.266 6.672 8.172 1 84.56 54 ILE B N 1
ATOM 2776 C CA . ILE B 1 54 ? -23.062 5.84 8.273 1 84.56 54 ILE B CA 1
ATOM 2777 C C . ILE B 1 54 ? -22.875 5.055 6.977 1 84.56 54 ILE B C 1
ATOM 2779 O O . ILE B 1 54 ? -23.219 3.869 6.906 1 84.56 54 ILE B O 1
ATOM 2783 N N . SER B 1 55 ? -22.469 5.734 5.965 1 87.25 55 SER B N 1
ATOM 2784 C CA . SER B 1 55 ? -22.297 5.18 4.625 1 87.25 55 SER B CA 1
ATOM 2785 C C . SER B 1 55 ? -21.109 5.809 3.906 1 87.25 55 SER B C 1
ATOM 2787 O O . SER B 1 55 ? -21.281 6.723 3.096 1 87.25 55 SER B O 1
ATOM 2789 N N . GLU B 1 56 ? -20.047 5.285 4.148 1 90.12 56 GLU B N 1
ATOM 2790 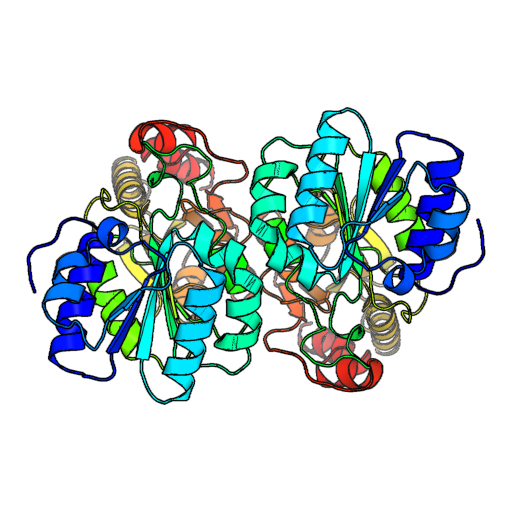C CA . GLU B 1 56 ? -18.828 5.844 3.582 1 90.12 56 GLU B CA 1
ATOM 2791 C C . GLU B 1 56 ? -18.828 5.766 2.057 1 90.12 56 GLU B C 1
ATOM 2793 O O . GLU B 1 56 ? -18.375 6.688 1.379 1 90.12 56 GLU B O 1
ATOM 2798 N N . GLN B 1 57 ? -19.328 4.672 1.524 1 92.12 57 GLN B N 1
ATOM 2799 C CA . GLN B 1 57 ? -19.406 4.531 0.074 1 92.12 57 GLN B CA 1
ATOM 2800 C C . GLN B 1 57 ? -20.266 5.637 -0.538 1 92.12 57 GLN B C 1
ATOM 2802 O O . GLN B 1 57 ? -19.859 6.285 -1.501 1 92.12 57 GLN B O 1
ATOM 2807 N N . ASN B 1 58 ? -21.359 5.855 0.107 1 94.06 58 ASN B N 1
ATOM 2808 C CA . ASN B 1 58 ? -22.25 6.914 -0.361 1 94.06 58 ASN B CA 1
ATOM 2809 C C . ASN B 1 58 ? -21.609 8.289 -0.21 1 94.06 58 ASN B C 1
ATOM 2811 O O . ASN B 1 58 ? -21.812 9.172 -1.053 1 94.06 58 ASN B O 1
ATOM 2815 N N . ALA B 1 59 ? -20.906 8.539 0.83 1 96.06 59 ALA B N 1
ATOM 2816 C CA . ALA B 1 59 ? -20.234 9.82 1.056 1 96.06 59 ALA B CA 1
ATOM 2817 C C . ALA B 1 59 ? -19.266 10.141 -0.081 1 96.06 59 ALA B C 1
ATOM 2819 O O . ALA B 1 59 ? -19.25 11.258 -0.596 1 96.06 59 ALA B O 1
ATOM 2820 N N . VAL B 1 60 ? -18.516 9.148 -0.477 1 97.12 60 VAL B N 1
ATOM 2821 C CA . VAL B 1 60 ? -17.531 9.336 -1.536 1 97.12 60 VAL B CA 1
ATOM 2822 C C . VAL B 1 60 ? -18.234 9.562 -2.869 1 97.12 60 VAL B C 1
ATOM 2824 O O . VAL B 1 60 ? -17.859 10.438 -3.645 1 97.12 60 VAL B O 1
ATOM 2827 N N . ASP B 1 61 ? -19.266 8.773 -3.102 1 96.69 61 ASP B N 1
ATOM 2828 C CA . ASP B 1 61 ? -20.031 8.938 -4.34 1 96.69 61 ASP B CA 1
ATOM 2829 C C . ASP B 1 61 ? -20.672 10.32 -4.418 1 96.69 61 ASP B C 1
ATOM 2831 O O . ASP B 1 61 ? -20.656 10.953 -5.473 1 96.69 61 ASP B O 1
ATOM 2835 N N . THR B 1 62 ? -21.25 10.719 -3.33 1 97.75 62 THR B N 1
ATOM 2836 C CA . THR B 1 62 ? -21.844 12.047 -3.256 1 97.75 62 THR B CA 1
ATOM 2837 C C . THR B 1 62 ? -20.797 13.133 -3.514 1 97.75 62 THR B C 1
ATOM 2839 O O . THR B 1 62 ? -21.031 14.047 -4.301 1 97.75 62 THR B O 1
ATOM 2842 N N . ALA B 1 63 ? -19.641 13.031 -2.896 1 98.5 63 ALA B N 1
ATOM 2843 C CA . ALA B 1 63 ? -18.562 13.984 -3.078 1 98.5 63 ALA B CA 1
ATOM 2844 C C . ALA B 1 63 ? -18.094 14.023 -4.531 1 98.5 63 ALA B C 1
ATOM 2846 O O . ALA B 1 63 ? -17.812 15.094 -5.07 1 98.5 63 ALA B O 1
ATOM 2847 N N . ALA B 1 64 ? -18 12.867 -5.125 1 98.12 64 ALA B N 1
ATOM 2848 C CA . ALA B 1 64 ? -17.625 12.789 -6.535 1 98.12 64 ALA B CA 1
ATOM 2849 C C . ALA B 1 64 ? -18.609 13.57 -7.402 1 98.12 64 ALA B C 1
ATOM 2851 O O . ALA B 1 64 ? -18.203 14.305 -8.305 1 98.12 64 ALA B O 1
ATOM 2852 N N . GLY B 1 65 ? -19.891 13.32 -7.133 1 98.06 65 GLY B N 1
ATOM 2853 C CA . GLY B 1 65 ? -20.906 14.062 -7.863 1 98.06 65 GLY B CA 1
ATOM 2854 C C . GLY B 1 65 ? -20.781 15.562 -7.688 1 98.06 65 GLY B C 1
ATOM 2855 O O . GLY B 1 65 ? -20.891 16.312 -8.656 1 98.06 65 GLY B O 1
ATOM 2856 N N . LEU B 1 66 ? -20.609 16.016 -6.457 1 98.38 66 LEU B N 1
ATOM 2857 C CA . LEU B 1 66 ? -20.453 17.438 -6.16 1 98.38 66 LEU B CA 1
ATOM 2858 C C . LEU B 1 66 ? -19.234 18.016 -6.895 1 98.38 66 LEU B C 1
ATOM 2860 O O . LEU B 1 66 ? -19.328 19.094 -7.477 1 98.38 66 LEU B O 1
ATOM 2864 N N . ALA B 1 67 ? -18.141 17.297 -6.848 1 98.56 67 ALA B N 1
ATOM 2865 C CA . ALA B 1 67 ? -16.922 17.75 -7.527 1 98.56 67 ALA B CA 1
ATOM 2866 C C . ALA B 1 67 ? -17.141 17.844 -9.031 1 98.56 67 ALA B C 1
ATOM 2868 O O . ALA B 1 67 ? -16.688 18.797 -9.672 1 98.56 67 ALA B O 1
ATOM 2869 N N . ALA B 1 68 ? -17.828 16.891 -9.586 1 97.88 68 ALA B N 1
ATOM 2870 C CA . ALA B 1 68 ? -18.125 16.906 -11.016 1 97.88 68 ALA B CA 1
ATOM 2871 C C . ALA B 1 68 ? -18.969 18.109 -11.391 1 97.88 68 ALA B C 1
ATOM 2873 O O . ALA B 1 68 ? -18.953 18.562 -12.539 1 97.88 68 ALA B O 1
ATOM 2874 N N . ALA B 1 69 ? -19.672 18.594 -10.43 1 97.94 69 ALA B N 1
ATOM 2875 C CA . ALA B 1 69 ? -20.531 19.75 -10.656 1 97.94 69 ALA B CA 1
ATOM 2876 C C . ALA B 1 69 ? -19.766 21.047 -10.406 1 97.94 69 ALA B C 1
ATOM 2878 O O . ALA B 1 69 ? -20.359 22.141 -10.445 1 97.94 69 ALA B O 1
ATOM 2879 N N . GLY B 1 70 ? -18.484 20.969 -10.078 1 97.81 70 GLY B N 1
ATOM 2880 C CA . GLY B 1 70 ? -17.641 22.156 -9.992 1 97.81 70 GLY B CA 1
ATOM 2881 C C . GLY B 1 70 ? -17.438 22.625 -8.57 1 97.81 70 GLY B C 1
ATOM 2882 O O . GLY B 1 70 ? -16.891 23.719 -8.344 1 97.81 70 GLY B O 1
ATOM 2883 N N . LEU B 1 71 ? -17.859 21.828 -7.594 1 98.38 71 LEU B N 1
ATOM 2884 C CA . LEU B 1 71 ? -17.688 22.172 -6.191 1 98.38 71 LEU B CA 1
ATOM 2885 C C . LEU B 1 71 ? -16.422 21.516 -5.625 1 98.38 71 LEU B C 1
ATOM 2887 O O . LEU B 1 71 ? -15.758 20.75 -6.316 1 98.38 71 LEU B O 1
ATOM 2891 N N . THR B 1 72 ? -16.016 21.906 -4.422 1 98.69 72 THR B N 1
ATOM 2892 C CA . THR B 1 72 ? -14.859 21.344 -3.729 1 98.69 72 THR B CA 1
ATOM 2893 C C . THR B 1 72 ? -15.289 20.641 -2.441 1 98.69 72 THR B C 1
ATOM 2895 O O . THR B 1 72 ? -15.219 21.234 -1.359 1 98.69 72 THR B O 1
ATOM 2898 N N . PRO B 1 73 ? -15.688 19.422 -2.531 1 98.81 73 PRO B N 1
ATOM 2899 C CA . PRO B 1 73 ? -16.141 18.688 -1.35 1 98.81 73 PRO B CA 1
ATOM 2900 C C . PRO B 1 73 ? -14.992 18.141 -0.513 1 98.81 73 PRO B C 1
ATOM 2902 O O . PRO B 1 73 ? -14.008 17.656 -1.064 1 98.81 73 PRO B O 1
ATOM 2905 N N . PHE B 1 74 ? -15.172 18.312 0.744 1 98.75 74 PHE B N 1
ATOM 2906 C CA . PHE B 1 74 ? -14.398 17.594 1.747 1 98.75 74 PHE B CA 1
ATOM 2907 C C . PHE B 1 74 ? -15.211 16.422 2.318 1 98.75 74 PHE B C 1
ATOM 2909 O O . PHE B 1 74 ? -16.375 16.594 2.664 1 98.75 74 PHE B O 1
ATOM 2916 N N . VAL B 1 75 ? -14.633 15.258 2.35 1 98.44 75 VAL B N 1
ATOM 2917 C CA . VAL B 1 75 ? -15.195 14.109 3.047 1 98.44 75 VAL B CA 1
ATOM 2918 C C . VAL B 1 75 ? -14.375 13.812 4.301 1 98.44 75 VAL B C 1
ATOM 2920 O O . VAL B 1 75 ? -13.156 13.633 4.223 1 98.44 75 VAL B O 1
ATOM 2923 N N . GLY B 1 76 ? -15.023 13.797 5.41 1 96.81 76 GLY B N 1
ATOM 2924 C CA . GLY B 1 76 ? -14.305 13.562 6.656 1 96.81 76 GLY B CA 1
ATOM 2925 C C . GLY B 1 76 ? -14.883 12.422 7.473 1 96.81 76 GLY B C 1
ATOM 2926 O O . GLY B 1 76 ? -16.078 12.375 7.727 1 96.81 76 GLY B O 1
ATOM 2927 N N . THR B 1 77 ? -14.078 11.477 7.871 1 94.94 77 THR B N 1
ATOM 2928 C CA . THR B 1 77 ? -14.422 10.375 8.766 1 94.94 77 THR B CA 1
ATOM 2929 C C . THR B 1 77 ? -13.164 9.625 9.211 1 94.94 77 THR B C 1
ATOM 2931 O O . THR B 1 77 ? -12.055 10.141 9.07 1 94.94 77 THR B O 1
ATOM 2934 N N . TYR B 1 78 ? -13.336 8.492 9.844 1 92.19 78 TYR B N 1
ATOM 2935 C CA . TYR B 1 78 ? -12.203 7.703 10.305 1 92.19 78 TYR B CA 1
ATOM 2936 C C . TYR B 1 78 ? -11.383 7.18 9.133 1 92.19 78 TYR B C 1
ATOM 2938 O O . TYR B 1 78 ? -11.945 6.684 8.148 1 92.19 78 TYR B O 1
ATOM 2946 N N . ALA B 1 79 ? -10.078 7.293 9.266 1 92.44 79 ALA B N 1
ATOM 2947 C CA . ALA B 1 79 ? -9.148 6.984 8.18 1 92.44 79 ALA B CA 1
ATOM 2948 C C . ALA B 1 79 ? -9.406 5.59 7.617 1 92.44 79 ALA B C 1
ATOM 2950 O O . ALA B 1 79 ? -9.492 5.414 6.398 1 92.44 79 ALA B O 1
ATOM 2951 N N . GLY B 1 80 ? -9.578 4.66 8.469 1 89.62 80 GLY B N 1
ATOM 2952 C CA . GLY B 1 80 ? -9.766 3.285 8.039 1 89.62 80 GLY B CA 1
ATOM 2953 C C . GLY B 1 80 ? -11.109 3.049 7.383 1 89.62 80 GLY B C 1
ATOM 2954 O O . GLY B 1 80 ? -11.203 2.312 6.398 1 89.62 80 GLY B O 1
ATOM 2955 N N . PHE B 1 81 ? -12.148 3.672 7.902 1 90.56 81 PHE B N 1
ATOM 2956 C CA . PHE B 1 81 ? -13.484 3.498 7.336 1 90.56 81 PHE B CA 1
ATOM 2957 C C . PHE B 1 81 ? -13.562 4.125 5.945 1 90.56 81 PHE B C 1
ATOM 2959 O O . PHE B 1 81 ? -14.227 3.59 5.059 1 90.56 81 PHE B O 1
ATOM 2966 N N . MET B 1 82 ? -12.844 5.141 5.828 1 93.44 82 MET B N 1
ATOM 2967 C CA . MET B 1 82 ? -12.836 5.828 4.539 1 93.44 82 MET B CA 1
ATOM 2968 C C . MET B 1 82 ? -12.008 5.059 3.518 1 93.44 82 MET B C 1
ATOM 2970 O O . MET B 1 82 ? -12.516 4.672 2.465 1 93.44 82 MET B O 1
ATOM 2974 N N . THR B 1 83 ? -10.82 4.695 3.893 1 95.19 83 THR B N 1
ATOM 2975 C CA . THR B 1 83 ? -9.875 4.164 2.914 1 95.19 83 THR B CA 1
ATOM 2976 C C . THR B 1 83 ? -10.125 2.68 2.668 1 95.19 83 THR B C 1
ATOM 2978 O O . THR B 1 83 ? -9.727 2.141 1.637 1 95.19 83 THR B O 1
ATOM 2981 N N . MET B 1 84 ? -10.828 2.014 3.568 1 94.94 84 MET B N 1
ATOM 2982 C CA . MET B 1 84 ? -11.047 0.58 3.396 1 94.94 84 MET B CA 1
ATOM 2983 C C . MET B 1 84 ? -12.484 0.288 2.984 1 94.94 84 MET B C 1
ATOM 2985 O O . MET B 1 84 ? -12.727 -0.542 2.107 1 94.94 84 MET B O 1
ATOM 2989 N N . ARG B 1 85 ? -13.461 1.009 3.537 1 93.12 85 ARG B N 1
ATOM 2990 C CA . ARG B 1 85 ? -14.859 0.722 3.234 1 93.12 85 ARG B CA 1
ATOM 2991 C C . ARG B 1 85 ? -15.273 1.348 1.907 1 93.12 85 ARG B C 1
ATOM 2993 O O . ARG B 1 85 ? -16.156 0.827 1.214 1 93.12 85 ARG B O 1
ATOM 3000 N N . ALA B 1 86 ? -14.633 2.457 1.596 1 95.44 86 ALA B N 1
ATOM 3001 C CA . ALA B 1 86 ? -14.977 3.135 0.349 1 95.44 86 ALA B CA 1
ATOM 3002 C C . ALA B 1 86 ? -13.797 3.119 -0.625 1 95.44 86 ALA B C 1
ATOM 3004 O O . ALA B 1 86 ? -13.672 4.004 -1.473 1 95.44 86 ALA B O 1
ATOM 3005 N N . CYS B 1 87 ? -12.992 2.15 -0.502 1 95 87 CYS B N 1
ATOM 3006 C CA . CYS B 1 87 ? -11.75 2.08 -1.263 1 95 87 CYS B CA 1
ATOM 3007 C C . CYS B 1 87 ? -12.023 2.1 -2.762 1 95 87 CYS B C 1
ATOM 3009 O O . CYS B 1 87 ? -11.438 2.9 -3.494 1 95 87 CYS B O 1
ATOM 3011 N N . GLU B 1 88 ? -12.906 1.244 -3.252 1 93.56 88 GLU B N 1
ATOM 3012 C CA . GLU B 1 88 ? -13.211 1.169 -4.68 1 93.56 88 GLU B CA 1
ATOM 3013 C C . GLU B 1 88 ? -13.805 2.48 -5.184 1 93.56 88 GLU B C 1
ATOM 3015 O O . GLU B 1 88 ? -13.477 2.934 -6.281 1 93.56 88 GLU B O 1
ATOM 3020 N N . GLN B 1 89 ? -14.68 3.1 -4.426 1 94.94 89 GLN B N 1
ATOM 3021 C CA . GLN B 1 89 ? -15.266 4.379 -4.805 1 94.94 89 GLN B CA 1
ATOM 3022 C C . GLN B 1 89 ? -14.195 5.465 -4.918 1 94.94 89 GLN B C 1
ATOM 3024 O O . GLN B 1 89 ? -14.203 6.25 -5.863 1 94.94 89 GLN B O 1
ATOM 3029 N N . MET B 1 90 ? -13.305 5.477 -3.951 1 97.19 90 MET B N 1
ATOM 3030 C CA . MET B 1 90 ? -12.219 6.449 -3.971 1 97.19 90 MET B CA 1
ATOM 3031 C C . MET B 1 90 ? -11.344 6.262 -5.207 1 97.19 90 MET B C 1
ATOM 3033 O O . MET B 1 90 ? -10.914 7.238 -5.82 1 97.19 90 MET B O 1
ATOM 3037 N N . ARG B 1 91 ? -11.125 5.039 -5.539 1 96.06 91 ARG B N 1
ATOM 3038 C CA . ARG B 1 91 ? -10.289 4.707 -6.688 1 96.06 91 ARG B CA 1
ATOM 3039 C C . ARG B 1 91 ? -10.992 5.047 -7.996 1 96.06 91 ARG B C 1
ATOM 3041 O O . ARG B 1 91 ? -10.461 5.797 -8.82 1 96.06 91 ARG B O 1
ATOM 3048 N N . THR B 1 92 ? -12.188 4.555 -8.172 1 94.25 92 THR B N 1
ATOM 3049 C CA . THR B 1 92 ? -12.852 4.5 -9.477 1 94.25 92 THR B CA 1
ATOM 3050 C C . THR B 1 92 ? -13.609 5.797 -9.75 1 94.25 92 THR B C 1
ATOM 3052 O O . THR B 1 92 ? -13.602 6.301 -10.875 1 94.25 92 THR B O 1
ATOM 3055 N N . PHE B 1 93 ? -14.18 6.316 -8.695 1 96.06 93 PHE B N 1
ATOM 3056 C CA . PHE B 1 93 ? -15.094 7.43 -8.945 1 96.06 93 PHE B CA 1
ATOM 3057 C C . PHE B 1 93 ? -14.414 8.758 -8.656 1 96.06 93 PHE B C 1
ATOM 3059 O O . PHE B 1 93 ? -14.898 9.812 -9.062 1 96.06 93 PHE B O 1
ATOM 3066 N N . VAL B 1 94 ? -13.289 8.742 -8 1 98.06 94 VAL B N 1
ATOM 3067 C CA . VAL B 1 94 ? -12.641 10.008 -7.668 1 98.06 94 VAL B CA 1
ATOM 3068 C C . VAL B 1 94 ? -11.266 10.078 -8.328 1 98.06 94 VAL B C 1
ATOM 3070 O O . VAL B 1 94 ? -11 10.977 -9.133 1 98.06 94 VAL B O 1
ATOM 3073 N N . ALA B 1 95 ? -10.438 9.125 -8.047 1 97.56 95 ALA B N 1
ATOM 3074 C CA . ALA B 1 95 ? -9.047 9.164 -8.5 1 97.56 95 ALA B CA 1
ATOM 3075 C C . ALA B 1 95 ? -8.961 9 -10.016 1 97.56 95 ALA B C 1
ATOM 3077 O O . ALA B 1 95 ? -8.242 9.75 -10.688 1 97.56 95 ALA B O 1
ATOM 3078 N N . TYR B 1 96 ? -9.672 8.031 -10.523 1 95 96 TYR B N 1
ATOM 3079 C CA . TYR B 1 96 ? -9.586 7.719 -11.945 1 95 96 TYR B CA 1
ATOM 3080 C C . TYR B 1 96 ? -9.945 8.93 -12.797 1 95 96 TYR B C 1
ATOM 3082 O O . TYR B 1 96 ? -9.164 9.352 -13.656 1 95 96 TYR B O 1
ATOM 3090 N N . PRO B 1 97 ? -11.086 9.57 -12.508 1 96.62 97 PRO B N 1
ATOM 3091 C CA . PRO B 1 97 ? -11.414 10.773 -13.266 1 96.62 97 PRO B CA 1
ATOM 3092 C C . PRO B 1 97 ? -10.68 12.016 -12.75 1 96.62 97 PRO B C 1
ATOM 3094 O O . PRO B 1 97 ? -10.891 13.117 -13.258 1 96.62 97 PRO B O 1
ATOM 3097 N N . ASN B 1 98 ? -9.844 11.852 -11.719 1 97.88 98 ASN B N 1
ATOM 3098 C CA . ASN B 1 98 ? -9.055 12.922 -11.117 1 97.88 98 ASN B CA 1
ATOM 3099 C C . ASN B 1 98 ? -9.945 14.07 -10.633 1 97.88 98 ASN B C 1
ATOM 3101 O O . ASN B 1 98 ? -9.672 15.234 -10.922 1 97.88 98 ASN B O 1
ATOM 3105 N N . LEU B 1 99 ? -11.016 13.68 -9.961 1 98.56 99 LEU B N 1
ATOM 3106 C CA . LEU B 1 99 ? -11.977 14.672 -9.469 1 98.56 99 LEU B CA 1
ATOM 3107 C C . LEU B 1 99 ? -11.414 15.414 -8.266 1 98.56 99 LEU B C 1
ATOM 3109 O O . LEU B 1 99 ? -10.625 14.859 -7.496 1 98.56 99 LEU B O 1
ATOM 3113 N N . ASN B 1 100 ? -11.852 16.641 -8.117 1 98.69 100 ASN B N 1
ATOM 3114 C CA . ASN B 1 100 ? -11.383 17.547 -7.07 1 98.69 100 ASN B CA 1
ATOM 3115 C C . ASN B 1 100 ? -12.078 17.281 -5.742 1 98.69 100 ASN B C 1
ATOM 3117 O O . ASN B 1 100 ? -12.82 18.125 -5.234 1 98.69 100 ASN B O 1
ATOM 3121 N N . VAL B 1 101 ? -11.805 16.203 -5.125 1 98.88 101 VAL B N 1
ATOM 3122 C CA . VAL B 1 101 ? -12.359 15.789 -3.84 1 98.88 101 VAL B CA 1
ATOM 3123 C C . VAL B 1 101 ? -11.258 15.742 -2.787 1 98.88 101 VAL B C 1
ATOM 3125 O O . VAL B 1 101 ? -10.156 15.266 -3.053 1 98.88 101 VAL B O 1
ATOM 3128 N N . LYS B 1 102 ? -11.547 16.281 -1.604 1 98.88 102 LYS B N 1
ATOM 3129 C CA . LYS B 1 102 ? -10.617 16.266 -0.482 1 98.88 102 LYS B CA 1
ATOM 3130 C C . LYS B 1 102 ? -11.086 15.328 0.62 1 98.88 102 LYS B C 1
ATOM 3132 O O . LYS B 1 102 ? -12.25 15.367 1.025 1 98.88 102 LYS B O 1
ATOM 3137 N N . PHE B 1 103 ? -10.172 14.492 1.001 1 98.75 103 PHE B N 1
ATOM 3138 C CA . PHE B 1 103 ? -10.461 13.531 2.062 1 98.75 103 PHE B CA 1
ATOM 3139 C C . PHE B 1 103 ? -9.664 13.859 3.318 1 98.75 103 PHE B C 1
ATOM 3141 O O . PHE B 1 103 ? -8.484 14.219 3.234 1 98.75 103 PHE B O 1
ATOM 3148 N N . VAL B 1 104 ? -10.32 13.75 4.441 1 98.19 104 VAL B N 1
ATOM 3149 C CA . VAL B 1 104 ? -9.656 13.906 5.73 1 98.19 104 VAL B CA 1
ATOM 3150 C C . VAL B 1 104 ? -9.945 12.695 6.609 1 98.19 104 VAL B C 1
ATOM 3152 O O . VAL B 1 104 ? -11.094 12.43 6.965 1 98.19 104 VAL B O 1
ATOM 3155 N N . GLY B 1 105 ? -8.898 11.945 6.926 1 96.5 105 GLY B N 1
ATOM 3156 C CA . GLY B 1 105 ? -9.031 10.766 7.758 1 96.5 105 GLY B CA 1
ATOM 3157 C C . GLY B 1 105 ? -8.539 10.977 9.18 1 96.5 105 GLY B C 1
ATOM 3158 O O . GLY B 1 105 ? -7.344 11.172 9.398 1 96.5 105 GLY B O 1
ATOM 3159 N N . ILE B 1 106 ? -9.438 10.836 10.148 1 93.44 106 ILE B N 1
ATOM 3160 C CA . ILE B 1 106 ? -9.078 11.047 11.547 1 93.44 106 ILE B CA 1
ATOM 3161 C C . ILE B 1 106 ? -8.742 9.711 12.203 1 93.44 106 ILE B C 1
ATOM 3163 O O . ILE B 1 106 ? -8.922 8.648 11.594 1 93.44 106 ILE B O 1
ATOM 3167 N N . ASN B 1 107 ? -8.211 9.711 13.406 1 91.06 107 ASN B N 1
ATOM 3168 C CA . ASN B 1 107 ? -7.816 8.547 14.188 1 91.06 107 ASN B CA 1
ATOM 3169 C C . ASN B 1 107 ? -6.785 7.699 13.445 1 91.06 107 ASN B C 1
ATOM 3171 O O . ASN B 1 107 ? -6.848 6.469 13.469 1 91.06 107 ASN B O 1
ATOM 3175 N N . SER B 1 108 ? -5.98 8.422 12.773 1 92.31 108 SER B N 1
ATOM 3176 C CA . SER B 1 108 ? -4.918 7.723 12.055 1 92.31 108 SER B CA 1
ATOM 3177 C C . SER B 1 108 ? -3.758 7.379 12.977 1 92.31 108 SER B C 1
ATOM 3179 O O . SER B 1 108 ? -3.395 8.18 13.852 1 92.31 108 SER B O 1
ATOM 3181 N N . GLY B 1 109 ? -3.252 6.188 12.719 1 89.56 109 GLY B N 1
ATOM 3182 C CA . GLY B 1 109 ? -2.047 5.793 13.43 1 89.56 109 GLY B CA 1
ATOM 3183 C C . GLY B 1 109 ? -2.334 5.02 14.703 1 89.56 109 GLY B C 1
ATOM 3184 O O . GLY B 1 109 ? -3.492 4.734 15.016 1 89.56 109 GLY B O 1
ATOM 3185 N N . LEU B 1 110 ? -1.314 4.703 15.383 1 84.88 110 LEU B N 1
ATOM 3186 C CA . LEU B 1 110 ? -1.355 3.9 16.594 1 84.88 110 LEU B CA 1
ATOM 3187 C C . LEU B 1 110 ? -1.918 4.707 17.766 1 84.88 110 LEU B C 1
ATOM 3189 O O . LEU B 1 110 ? -2.588 4.156 18.641 1 84.88 110 LEU B O 1
ATOM 3193 N N . LEU B 1 111 ? -1.718 5.973 17.703 1 75.88 111 LEU B N 1
ATOM 3194 C CA . LEU B 1 111 ? -2.018 6.812 18.859 1 75.88 111 LEU B CA 1
ATOM 3195 C C . LEU B 1 111 ? -3.502 7.16 18.906 1 75.88 111 LEU B C 1
ATOM 3197 O O . LEU B 1 111 ? -3.986 7.699 19.906 1 75.88 111 LEU B O 1
ATOM 3201 N N . GLY B 1 112 ? -4.234 6.902 17.859 1 63.94 112 GLY B N 1
ATOM 3202 C CA . GLY B 1 112 ? -5.66 7.184 17.797 1 63.94 112 GLY B CA 1
ATOM 3203 C C . GLY B 1 112 ? -6.496 6.211 18.609 1 63.94 112 GLY B C 1
ATOM 3204 O O . GLY B 1 112 ? -7.66 6.484 18.922 1 63.94 112 GLY B O 1
ATOM 3205 N N . GLY B 1 113 ? -6.031 5.047 19.031 1 60.5 113 GLY B N 1
ATOM 3206 C CA . GLY B 1 113 ? -6.895 3.986 19.531 1 60.5 113 GLY B CA 1
ATOM 3207 C C . GLY B 1 113 ? -6.895 3.871 21.047 1 60.5 113 GLY B C 1
ATOM 3208 O O . GLY B 1 113 ? -6.996 2.77 21.578 1 60.5 113 GLY B O 1
ATOM 3209 N N . GLU B 1 114 ? -6.613 4.941 21.656 1 60 114 GLU B N 1
ATOM 3210 C CA . GLU B 1 114 ? -6.566 4.727 23.109 1 60 114 GLU B CA 1
ATOM 3211 C C . GLU B 1 114 ? -7.863 4.102 23.609 1 60 114 GLU B C 1
ATOM 3213 O O . GLU B 1 114 ? -7.836 3.125 24.359 1 60 114 GLU B O 1
ATOM 3218 N N . ARG B 1 115 ? -8.992 4.637 23.25 1 57.19 115 ARG B N 1
ATOM 3219 C CA . ARG B 1 115 ? -10.242 4.23 23.875 1 57.19 115 ARG B CA 1
ATOM 3220 C C . ARG B 1 115 ? -10.992 3.225 23.016 1 57.19 115 ARG B C 1
ATOM 3222 O O . ARG B 1 115 ? -11.664 2.33 23.531 1 57.19 115 ARG B O 1
ATOM 3229 N N . GLU B 1 116 ? -10.711 3.229 21.719 1 62.47 116 GLU B N 1
ATOM 3230 C CA . GLU B 1 116 ? -11.625 2.541 20.812 1 62.47 116 GLU B CA 1
ATOM 3231 C C . GLU B 1 116 ? -11.078 1.175 20.406 1 62.47 116 GLU B C 1
ATOM 3233 O O . GLU B 1 116 ? -11.82 0.323 19.922 1 62.47 116 GLU B O 1
ATOM 3238 N N . GLY B 1 117 ? -9.93 0.847 20.781 1 65.75 117 GLY B N 1
ATOM 3239 C CA . GLY B 1 117 ? -9.398 -0.483 20.531 1 65.75 117 GLY B CA 1
ATOM 3240 C C . GLY B 1 117 ? -8.812 -0.639 19.141 1 65.75 117 GLY B C 1
ATOM 3241 O O . GLY B 1 117 ? -8.789 0.316 18.359 1 65.75 117 GLY B O 1
ATOM 3242 N N . VAL B 1 118 ? -8.438 -1.807 18.797 1 67.12 118 VAL B N 1
ATOM 3243 C CA . VAL B 1 118 ? -7.633 -2.17 17.625 1 67.12 118 VAL B CA 1
ATOM 3244 C C . VAL B 1 118 ? -8.422 -1.911 16.344 1 67.12 118 VAL B C 1
ATOM 3246 O O . VAL B 1 118 ? -7.859 -1.486 15.336 1 67.12 118 VAL B O 1
ATOM 3249 N N . THR B 1 119 ? -9.68 -1.935 16.5 1 70 119 THR B N 1
ATOM 3250 C CA . THR B 1 119 ? -10.523 -1.797 15.32 1 70 119 THR B CA 1
ATOM 3251 C C . THR B 1 119 ? -10.594 -0.34 14.875 1 70 119 THR B C 1
ATOM 3253 O O . THR B 1 119 ? -11 -0.05 13.75 1 70 119 THR B O 1
ATOM 3256 N N . HIS B 1 120 ? -10.047 0.48 15.695 1 71.75 120 HIS B N 1
ATOM 3257 C CA . HIS B 1 120 ? -10.102 1.897 15.359 1 71.75 120 HIS B CA 1
ATOM 3258 C C . HIS B 1 120 ? -8.703 2.469 15.148 1 71.75 120 HIS B C 1
ATOM 3260 O O . HIS B 1 120 ? -8.539 3.688 15.062 1 71.75 120 HIS B O 1
ATOM 3266 N N . GLN B 1 121 ? -7.797 1.577 15.211 1 78.25 121 GLN B N 1
ATOM 3267 C CA . GLN B 1 121 ? -6.438 1.971 14.852 1 78.25 121 GLN B CA 1
ATOM 3268 C C . GLN B 1 121 ? -6.16 1.719 13.375 1 78.25 121 GLN B C 1
ATOM 3270 O O . GLN B 1 121 ? -6.285 0.589 12.898 1 78.25 121 GLN B O 1
ATOM 3275 N N . PHE B 1 122 ? -5.828 2.842 12.781 1 84.06 122 PHE B N 1
ATOM 3276 C CA . PHE B 1 122 ? -5.672 2.705 11.336 1 84.06 122 PHE B CA 1
ATOM 3277 C C . PHE B 1 122 ? -4.277 3.135 10.898 1 84.06 122 PHE B C 1
ATOM 3279 O O . PHE B 1 122 ? -3.912 4.305 11.031 1 84.06 122 PHE B O 1
ATOM 3286 N N . TYR B 1 123 ? -3.562 2.191 10.453 1 91.44 123 TYR B N 1
ATOM 3287 C CA . TYR B 1 123 ? -2.219 2.49 9.969 1 91.44 123 TYR B CA 1
ATOM 3288 C C . TYR B 1 123 ? -1.959 1.815 8.625 1 91.44 123 TYR B C 1
ATOM 3290 O O . TYR B 1 123 ? -0.86 1.312 8.375 1 91.44 123 TYR B O 1
ATOM 3298 N N . GLU B 1 124 ? -3 1.809 7.793 1 95.81 124 GLU B N 1
ATOM 3299 C CA . GLU B 1 124 ? -2.914 1.248 6.445 1 95.81 124 GLU B CA 1
ATOM 3300 C C . GLU B 1 124 ? -3.262 2.293 5.391 1 95.81 124 GLU B C 1
ATOM 3302 O O . GLU B 1 124 ? -3.01 2.088 4.199 1 95.81 124 GLU B O 1
ATOM 3307 N N . ASP B 1 125 ? -3.787 3.426 5.836 1 96.5 125 ASP B N 1
ATOM 3308 C CA . ASP B 1 125 ? -4.414 4.398 4.945 1 96.5 125 ASP B CA 1
ATOM 3309 C C . ASP B 1 125 ? -3.424 4.914 3.908 1 96.5 125 ASP B C 1
ATOM 3311 O O . ASP B 1 125 ? -3.723 4.934 2.713 1 96.5 125 ASP B O 1
ATOM 3315 N N . LEU B 1 126 ? -2.232 5.246 4.316 1 97.44 126 LEU B N 1
ATOM 3316 C CA . LEU B 1 126 ? -1.232 5.777 3.395 1 97.44 126 LEU B CA 1
ATOM 3317 C C . LEU B 1 126 ? -0.805 4.715 2.387 1 97.44 126 LEU B C 1
ATOM 3319 O O . LEU B 1 126 ? -0.68 4.996 1.193 1 97.44 126 LEU B O 1
ATOM 3323 N N . GLY B 1 127 ? -0.591 3.508 2.893 1 96.56 127 GLY B N 1
ATOM 3324 C CA . GLY B 1 127 ? -0.204 2.402 2.029 1 96.56 127 GLY B CA 1
ATOM 3325 C C . GLY B 1 127 ? -1.261 2.053 0.999 1 96.56 127 GLY B C 1
ATOM 3326 O O . GLY B 1 127 ? -0.935 1.69 -0.134 1 96.56 127 GLY B O 1
ATOM 3327 N N . ILE B 1 128 ? -2.494 2.178 1.378 1 97.06 128 ILE B N 1
ATOM 3328 C CA . ILE B 1 128 ? -3.592 1.91 0.454 1 97.06 128 ILE B CA 1
ATOM 3329 C C . ILE B 1 128 ? -3.65 3.006 -0.608 1 97.06 128 ILE B C 1
ATOM 3331 O O . ILE B 1 128 ? -3.617 2.719 -1.808 1 97.06 128 ILE B O 1
ATOM 3335 N N . LEU B 1 129 ? -3.604 4.234 -0.203 1 97.38 129 LEU B N 1
ATOM 3336 C CA . LEU B 1 129 ? -3.838 5.355 -1.108 1 97.38 129 LEU B CA 1
ATOM 3337 C C . LEU B 1 129 ? -2.633 5.582 -2.014 1 97.38 129 LEU B C 1
ATOM 3339 O O . LEU B 1 129 ? -2.783 6.031 -3.152 1 97.38 129 LEU B O 1
ATOM 3343 N N . SER B 1 130 ? -1.422 5.238 -1.51 1 96.81 130 SER B N 1
ATOM 3344 C CA . SER B 1 130 ? -0.225 5.418 -2.326 1 96.81 130 SER B CA 1
ATOM 3345 C C . SER B 1 130 ? -0.227 4.473 -3.523 1 96.81 130 SER B C 1
ATOM 3347 O O . SER B 1 130 ? 0.534 4.668 -4.473 1 96.81 130 SER B O 1
ATOM 3349 N N . ASN B 1 131 ? -1.079 3.494 -3.52 1 96.31 131 ASN B N 1
ATOM 3350 C CA . ASN B 1 131 ? -1.166 2.541 -4.621 1 96.31 131 ASN B CA 1
ATOM 3351 C C . ASN B 1 131 ? -2.273 2.916 -5.602 1 96.31 131 ASN B C 1
ATOM 3353 O O . ASN B 1 131 ? -2.496 2.215 -6.59 1 96.31 131 ASN B O 1
ATOM 3357 N N . ILE B 1 132 ? -2.99 3.951 -5.348 1 96.25 132 ILE B N 1
ATOM 3358 C CA . ILE B 1 132 ? -4 4.504 -6.242 1 96.25 132 ILE B CA 1
ATOM 3359 C C . ILE B 1 132 ? -3.477 5.785 -6.887 1 96.25 132 ILE B C 1
ATOM 3361 O O . ILE B 1 132 ? -3.189 6.762 -6.191 1 96.25 132 ILE B O 1
ATOM 3365 N N . PRO B 1 133 ? -3.35 5.836 -8.156 1 95.5 133 PRO B N 1
ATOM 3366 C CA . PRO B 1 133 ? -2.781 7.008 -8.828 1 95.5 133 PRO B CA 1
ATOM 3367 C C . PRO B 1 133 ? -3.564 8.289 -8.547 1 95.5 133 PRO B C 1
ATOM 3369 O O . PRO B 1 133 ? -4.754 8.227 -8.227 1 95.5 133 PRO B O 1
ATOM 3372 N N . ASN B 1 134 ? -2.865 9.406 -8.609 1 96.81 134 ASN B N 1
ATOM 3373 C CA . ASN B 1 134 ? -3.406 10.758 -8.711 1 96.81 134 ASN B CA 1
ATOM 3374 C C . ASN B 1 134 ? -3.588 11.391 -7.332 1 96.81 134 ASN B C 1
ATOM 3376 O O . ASN B 1 134 ? -3.752 12.609 -7.219 1 96.81 134 ASN B O 1
ATOM 3380 N N . TYR B 1 135 ? -3.566 10.672 -6.258 1 97.75 135 TYR B N 1
ATOM 3381 C CA . TYR B 1 135 ? -3.748 11.25 -4.934 1 97.75 135 TYR B CA 1
ATOM 3382 C C . TYR B 1 135 ? -2.539 12.086 -4.535 1 97.75 135 TYR B C 1
ATOM 3384 O O . TYR B 1 135 ? -1.396 11.695 -4.773 1 97.75 135 TYR B O 1
ATOM 3392 N N . THR B 1 136 ? -2.789 13.219 -3.988 1 98.25 136 THR B N 1
ATOM 3393 C CA . THR B 1 136 ? -1.823 13.922 -3.152 1 98.25 136 THR B CA 1
ATOM 3394 C C . THR B 1 136 ? -2.045 13.602 -1.678 1 98.25 136 THR B C 1
ATOM 3396 O O . THR B 1 136 ? -3.162 13.711 -1.172 1 98.25 136 THR B O 1
ATOM 3399 N N . ILE B 1 137 ? -0.992 13.188 -0.963 1 98.56 137 ILE B N 1
ATOM 3400 C CA . ILE B 1 137 ? -1.122 12.711 0.409 1 98.56 137 ILE B CA 1
ATOM 3401 C C . ILE B 1 137 ? -0.387 13.656 1.356 1 98.56 137 ILE B C 1
ATOM 3403 O O . ILE B 1 137 ? 0.839 13.773 1.299 1 98.56 137 ILE B O 1
ATOM 3407 N N . LEU B 1 138 ? -1.112 14.336 2.195 1 98.62 138 LEU B N 1
ATOM 3408 C CA . LEU B 1 138 ? -0.575 15.258 3.184 1 98.62 138 LEU B CA 1
ATOM 3409 C C . LEU B 1 138 ? -0.595 14.641 4.578 1 98.62 138 LEU B C 1
ATOM 3411 O O . LEU B 1 138 ? -1.62 14.109 5.012 1 98.62 138 LEU B O 1
ATOM 3415 N N . THR B 1 139 ? 0.52 14.695 5.285 1 97.94 139 THR B N 1
ATOM 3416 C CA . THR B 1 139 ? 0.657 14.055 6.59 1 97.94 139 THR B CA 1
ATOM 3417 C C . T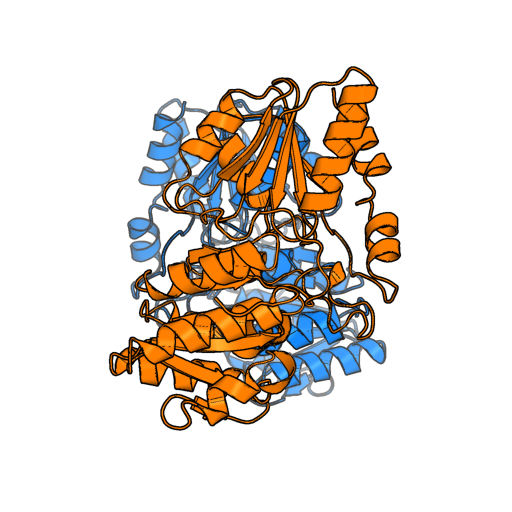HR B 1 139 ? 1.137 15.062 7.633 1 97.94 139 THR B C 1
ATOM 3419 O O . THR B 1 139 ? 2.275 14.984 8.094 1 97.94 139 THR B O 1
ATOM 3422 N N . PRO B 1 140 ? 0.251 15.961 8.047 1 97.25 140 PRO B N 1
ATOM 3423 C CA . PRO B 1 140 ? 0.632 16.938 9.07 1 97.25 140 PRO B CA 1
ATOM 3424 C C . PRO B 1 140 ? 1.032 16.266 10.391 1 97.25 140 PRO B C 1
ATOM 3426 O O . PRO B 1 140 ? 0.57 15.164 10.695 1 97.25 140 PRO B O 1
ATOM 3429 N N . ALA B 1 141 ? 1.785 16.953 11.141 1 96.12 141 ALA B N 1
ATOM 3430 C CA . ALA B 1 141 ? 2.381 16.375 12.344 1 96.12 141 ALA B CA 1
ATOM 3431 C C . ALA B 1 141 ? 1.579 16.734 13.586 1 96.12 141 ALA B C 1
ATOM 3433 O O . ALA B 1 141 ? 1.765 16.141 14.648 1 96.12 141 ALA B O 1
ATOM 3434 N N . ASP B 1 142 ? 0.746 17.812 13.508 1 94.88 142 ASP B N 1
ATOM 3435 C CA . ASP B 1 142 ? -0.007 18.281 14.664 1 94.88 142 ASP B CA 1
ATOM 3436 C C . ASP B 1 142 ? -1.208 19.125 14.234 1 94.88 142 ASP B C 1
ATOM 3438 O O . ASP B 1 142 ? -1.583 19.125 13.062 1 94.88 142 ASP B O 1
ATOM 3442 N N . GLY B 1 143 ? -1.823 19.688 15.219 1 95.12 143 GLY B N 1
ATOM 3443 C CA . GLY B 1 143 ? -3.012 20.469 14.938 1 95.12 143 GLY B CA 1
ATOM 3444 C C . GLY B 1 143 ? -2.738 21.656 14.039 1 95.12 143 GLY B C 1
ATOM 3445 O O . GLY B 1 143 ? -3.471 21.906 13.07 1 95.12 143 GLY B O 1
ATOM 3446 N N . TYR B 1 144 ? -1.692 22.375 14.305 1 96.12 144 TYR B N 1
ATOM 3447 C CA . TYR B 1 144 ? -1.369 23.578 13.531 1 96.12 144 TYR B CA 1
ATOM 3448 C C . TYR B 1 144 ? -1.06 23.219 12.078 1 96.12 144 TYR B C 1
ATOM 3450 O O . TYR B 1 144 ? -1.541 23.875 11.156 1 96.12 144 TYR B O 1
ATOM 3458 N N . GLN B 1 145 ? -0.346 22.188 11.844 1 96.06 145 GLN B N 1
ATOM 3459 C CA . GLN B 1 145 ? -0.054 21.75 10.484 1 96.06 145 GLN B CA 1
ATOM 3460 C C . GLN B 1 145 ? -1.306 21.203 9.797 1 96.06 145 GLN B C 1
ATOM 3462 O O . GLN B 1 145 ? -1.456 21.328 8.578 1 96.06 145 GLN B O 1
ATOM 3467 N N . THR B 1 146 ? -2.16 20.562 10.586 1 97.06 146 THR B N 1
ATOM 3468 C CA . THR B 1 146 ? -3.391 20.047 10 1 97.06 146 THR B CA 1
ATOM 3469 C C . THR B 1 146 ? -4.234 21.188 9.43 1 97.06 146 THR B C 1
ATOM 3471 O O . THR B 1 146 ? -4.77 21.078 8.32 1 97.06 146 THR B O 1
ATOM 3474 N N . TYR B 1 147 ? -4.336 22.25 10.234 1 97.06 147 TYR B N 1
ATOM 3475 C CA . TYR B 1 147 ? -5.051 23.438 9.75 1 97.06 147 TYR B CA 1
ATOM 3476 C C . TYR B 1 147 ? -4.504 23.875 8.398 1 97.06 147 TYR B C 1
ATOM 3478 O O . TYR B 1 147 ? -5.262 24.062 7.445 1 97.06 147 TYR B O 1
ATOM 3486 N N . LYS B 1 148 ? -3.197 24 8.305 1 97.69 148 LYS B N 1
ATOM 3487 C CA . LYS B 1 148 ? -2.539 24.453 7.09 1 97.69 148 LYS B CA 1
ATOM 3488 C C . LYS B 1 148 ? -2.672 23.438 5.969 1 97.69 148 LYS B C 1
ATOM 3490 O O . LYS B 1 148 ? -2.783 23.797 4.797 1 97.69 148 LYS B O 1
ATOM 3495 N N . ALA B 1 149 ? -2.596 22.172 6.277 1 97.88 149 ALA B N 1
ATOM 3496 C CA . ALA B 1 149 ? -2.729 21.094 5.293 1 97.88 149 ALA B CA 1
ATOM 3497 C C . ALA B 1 149 ? -4.105 21.125 4.641 1 97.88 149 ALA B C 1
ATOM 3499 O O . ALA B 1 149 ? -4.234 20.906 3.434 1 97.88 149 ALA B O 1
ATOM 3500 N N . VAL B 1 150 ? -5.113 21.359 5.457 1 98.19 150 VAL B N 1
ATOM 3501 C CA . VAL B 1 150 ? -6.477 21.438 4.938 1 98.19 150 VAL B CA 1
ATOM 3502 C C . VAL B 1 150 ? -6.605 22.625 3.996 1 98.19 150 VAL B C 1
ATOM 3504 O O . VAL B 1 150 ? -7.207 22.516 2.924 1 98.19 150 VAL B O 1
ATOM 3507 N N . GLN B 1 151 ? -6.051 23.75 4.406 1 97.88 151 GLN B N 1
ATOM 3508 C CA . GLN B 1 151 ? -6.039 24.906 3.527 1 97.88 151 GLN B CA 1
ATOM 3509 C C . GLN B 1 151 ? -5.336 24.594 2.209 1 97.88 151 GLN B C 1
ATOM 3511 O O . GLN B 1 151 ? -5.836 24.953 1.137 1 97.88 151 GLN B O 1
ATOM 3516 N N . MET B 1 152 ? -4.258 23.938 2.295 1 97.75 152 MET B N 1
ATOM 3517 C CA . MET B 1 152 ? -3.5 23.562 1.104 1 97.75 152 MET B CA 1
ATOM 3518 C C . MET B 1 152 ? -4.297 22.609 0.23 1 97.75 152 MET B C 1
ATOM 3520 O O . MET B 1 152 ? -4.277 22.719 -0.997 1 97.75 152 MET B O 1
ATOM 3524 N N . ALA B 1 153 ? -4.918 21.656 0.85 1 98.44 153 ALA B N 1
ATOM 3525 C CA . ALA B 1 153 ? -5.727 20.688 0.119 1 98.44 153 ALA B CA 1
ATOM 3526 C C . ALA B 1 153 ? -6.758 21.391 -0.761 1 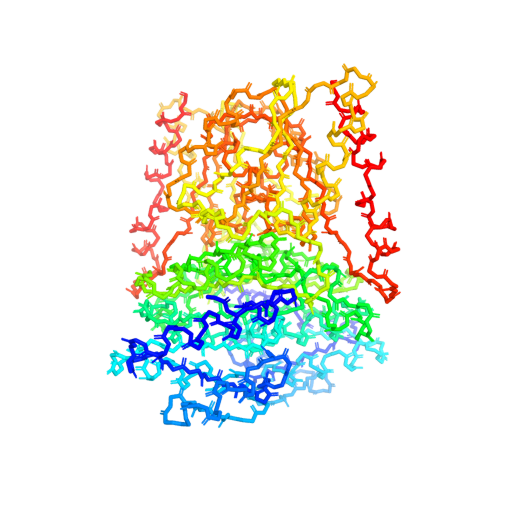98.44 153 ALA B C 1
ATOM 3528 O O . ALA B 1 153 ? -6.977 20.984 -1.908 1 98.44 153 ALA B O 1
ATOM 3529 N N . ALA B 1 154 ? -7.367 22.422 -0.24 1 98.38 154 ALA B N 1
ATOM 3530 C CA . ALA B 1 154 ? -8.398 23.156 -0.969 1 98.38 154 ALA B CA 1
ATOM 3531 C C . ALA B 1 154 ? -7.828 23.797 -2.227 1 98.38 154 ALA B C 1
ATOM 3533 O O . ALA B 1 154 ? -8.547 24.016 -3.205 1 98.38 154 ALA B O 1
ATOM 3534 N N . GLU B 1 155 ? -6.543 24.062 -2.215 1 97.31 155 GLU B N 1
ATOM 3535 C CA . GLU B 1 155 ? -5.902 24.766 -3.32 1 97.31 155 GLU B CA 1
ATOM 3536 C C . GLU B 1 155 ? -5.414 23.781 -4.387 1 97.31 155 GLU B C 1
ATOM 3538 O O . GLU B 1 155 ? -5.137 24.188 -5.52 1 97.31 155 GLU B O 1
ATOM 3543 N N . ILE B 1 156 ? -5.266 22.562 -4.047 1 97.31 156 ILE B N 1
ATOM 3544 C CA . ILE B 1 156 ? -4.758 21.547 -4.973 1 97.31 156 ILE B CA 1
ATOM 3545 C C . ILE B 1 156 ? -5.906 21.016 -5.82 1 97.31 156 ILE B C 1
ATOM 3547 O O . ILE B 1 156 ? -6.914 20.531 -5.281 1 97.31 156 ILE B O 1
ATOM 3551 N N . ASN B 1 157 ? -5.77 21.125 -7.094 1 97.31 157 ASN B N 1
ATOM 3552 C CA . ASN B 1 157 ? -6.754 20.5 -7.961 1 97.31 157 ASN B CA 1
ATOM 3553 C C . ASN B 1 157 ? -6.547 18.984 -8.039 1 97.31 157 ASN B C 1
ATOM 3555 O O . ASN B 1 157 ? -5.426 18.516 -8.258 1 97.31 157 ASN B O 1
ATOM 3559 N N . GLY B 1 158 ? -7.645 18.188 -7.855 1 98.12 158 GLY B N 1
ATOM 3560 C CA . GLY B 1 158 ? -7.566 16.75 -7.863 1 98.12 158 GLY B CA 1
ATOM 3561 C C . GLY B 1 158 ? -7.797 16.125 -6.496 1 98.12 158 GLY B C 1
ATOM 3562 O O . GLY B 1 158 ? -8.109 16.828 -5.535 1 98.12 158 GLY B O 1
ATOM 3563 N N . PRO B 1 159 ? -7.656 14.852 -6.41 1 98.69 159 PRO B N 1
ATOM 3564 C CA . PRO B 1 159 ? -7.891 14.18 -5.129 1 98.69 159 PRO B CA 1
ATOM 3565 C C . PRO B 1 159 ? -6.754 14.398 -4.133 1 98.69 159 PRO B C 1
ATOM 3567 O O . PRO B 1 159 ? -5.582 14.281 -4.492 1 98.69 159 PRO B O 1
ATOM 3570 N N . VAL B 1 160 ? -7.109 14.758 -2.926 1 98.81 160 VAL B N 1
ATOM 3571 C CA . VAL B 1 160 ? -6.156 14.977 -1.844 1 98.81 160 VAL B CA 1
ATOM 3572 C C . VAL B 1 160 ? -6.598 14.211 -0.601 1 98.81 160 VAL B C 1
ATOM 3574 O O . VAL B 1 160 ? -7.797 14.109 -0.321 1 98.81 160 VAL B O 1
ATOM 3577 N N . TYR B 1 161 ? -5.672 13.648 0.053 1 98.75 161 TYR B N 1
ATOM 3578 C CA . TYR B 1 161 ? -5.898 13.023 1.354 1 98.75 161 TYR B CA 1
ATOM 3579 C C . TYR B 1 161 ? -5.074 13.711 2.438 1 98.75 161 TYR B C 1
ATOM 3581 O O . TYR B 1 161 ? -3.859 13.867 2.297 1 98.75 161 TYR B O 1
ATOM 3589 N N . VAL B 1 162 ? -5.754 14.109 3.492 1 98.62 162 VAL B N 1
ATOM 3590 C CA . VAL B 1 162 ? -5.109 14.664 4.676 1 98.62 162 VAL B CA 1
ATOM 3591 C C . VAL B 1 162 ? -5.23 13.688 5.84 1 98.62 162 VAL B C 1
ATOM 3593 O O . VAL B 1 162 ? -6.34 13.375 6.289 1 98.62 162 VAL B O 1
ATOM 3596 N N . ARG B 1 163 ? -4.102 13.234 6.316 1 97.5 163 ARG B N 1
ATOM 3597 C CA . ARG B 1 163 ? -4.059 12.32 7.457 1 97.5 163 ARG B CA 1
ATOM 3598 C C . ARG B 1 163 ? -4.137 13.086 8.773 1 97.5 163 ARG B C 1
ATOM 3600 O O . ARG B 1 163 ? -3.281 13.922 9.062 1 97.5 163 ARG B O 1
ATOM 3607 N N . ALA B 1 164 ? -5.145 12.812 9.531 1 95.5 164 ALA B N 1
ATOM 3608 C CA . ALA B 1 164 ? -5.32 13.477 10.82 1 95.5 164 ALA B CA 1
ATOM 3609 C C . ALA B 1 164 ? -5.355 12.461 11.961 1 95.5 164 ALA B C 1
ATOM 3611 O O . ALA B 1 164 ? -5.68 11.289 11.75 1 95.5 164 ALA B O 1
ATOM 3612 N N . GLY B 1 165 ? -4.98 12.906 13.117 1 91.75 165 GLY B N 1
ATOM 3613 C CA . GLY B 1 165 ? -4.883 12.016 14.258 1 91.75 165 GLY B CA 1
ATOM 3614 C C . GLY B 1 165 ? -6.145 11.984 15.102 1 91.75 165 GLY B C 1
ATOM 3615 O O . GLY B 1 165 ? -7.246 12.188 14.586 1 91.75 165 GLY B O 1
ATOM 3616 N N . SER B 1 166 ? -5.961 11.617 16.391 1 85.69 166 SER B N 1
ATOM 3617 C CA . SER B 1 166 ? -7.078 11.453 17.312 1 85.69 166 SER B CA 1
ATOM 3618 C C . SER B 1 166 ? -7.484 12.789 17.922 1 85.69 166 SER B C 1
ATOM 3620 O O . SER B 1 166 ? -8.57 12.906 18.5 1 85.69 166 SER B O 1
ATOM 3622 N N . GLY B 1 167 ? -6.68 13.727 17.875 1 81.88 167 GLY B N 1
ATOM 3623 C CA . GLY B 1 167 ? -6.977 15.031 18.453 1 81.88 167 GLY B CA 1
ATOM 3624 C C . GLY B 1 167 ? -6.254 15.281 19.766 1 81.88 167 GLY B C 1
ATOM 3625 O O . GLY B 1 167 ? -6.461 16.312 20.391 1 81.88 167 GLY B O 1
ATOM 3626 N N . ARG B 1 168 ? -5.328 14.398 20.156 1 81.19 168 ARG B N 1
ATOM 3627 C CA . ARG B 1 168 ? -4.625 14.547 21.422 1 81.19 168 ARG B CA 1
ATOM 3628 C C . ARG B 1 168 ? -3.119 14.656 21.203 1 81.19 168 ARG B C 1
ATOM 3630 O O . ARG B 1 168 ? -2.336 14.531 22.141 1 81.19 168 ARG B O 1
ATOM 3637 N N . GLU B 1 169 ? -2.793 14.898 20 1 84.38 169 GLU B N 1
ATOM 3638 C CA . GLU B 1 169 ? -1.374 14.953 19.672 1 84.38 169 GLU B CA 1
ATOM 3639 C C . GLU B 1 169 ? -0.738 16.234 20.188 1 84.38 169 GLU B C 1
ATOM 3641 O O . GLU B 1 169 ? -1.393 17.281 20.234 1 84.38 169 GLU B O 1
ATOM 3646 N N . ALA B 1 170 ? 0.519 16.141 20.578 1 86.94 170 ALA B N 1
ATOM 3647 C CA . ALA B 1 170 ? 1.281 17.328 20.984 1 86.94 170 ALA B CA 1
ATOM 3648 C C . ALA B 1 170 ? 1.538 18.25 19.797 1 86.94 170 ALA B C 1
ATOM 3650 O O . ALA B 1 170 ? 1.728 17.781 18.672 1 86.94 170 ALA B O 1
ATOM 3651 N N . ASN B 1 171 ? 1.502 19.5 20.094 1 90.69 171 ASN B N 1
ATOM 3652 C CA . ASN B 1 171 ? 1.91 20.453 19.062 1 90.69 171 ASN B CA 1
ATOM 3653 C C . ASN B 1 171 ? 3.43 20.516 18.938 1 90.69 171 ASN B C 1
ATOM 3655 O O . ASN B 1 171 ? 4.133 20.688 19.938 1 90.69 171 ASN B O 1
ATOM 3659 N N . VAL B 1 172 ? 3.84 20.359 17.781 1 94.56 172 VAL B N 1
ATOM 3660 C CA . VAL B 1 172 ? 5.266 20.453 17.484 1 94.56 172 VAL B CA 1
ATOM 3661 C C . VAL B 1 172 ? 5.555 21.766 16.766 1 94.56 172 VAL B C 1
ATOM 3663 O O . VAL B 1 172 ? 6.59 22.406 17.016 1 94.56 172 VAL B O 1
ATOM 3666 N N . TYR B 1 173 ? 4.645 22.203 15.977 1 95.75 173 TYR B N 1
ATOM 3667 C CA . TYR B 1 173 ? 4.812 23.422 15.18 1 95.75 173 TYR B CA 1
ATOM 3668 C C . TYR B 1 173 ? 4.16 24.625 15.867 1 95.75 173 TYR B C 1
ATOM 3670 O O . TYR B 1 173 ? 3.254 24.453 16.688 1 95.75 173 TYR B O 1
ATOM 3678 N N . GLU B 1 174 ? 4.695 25.75 15.469 1 94.56 174 GLU B N 1
ATOM 3679 C CA . GLU B 1 174 ? 4.031 27 15.867 1 94.56 174 GLU B CA 1
ATOM 3680 C C . GLU B 1 174 ? 2.818 27.281 14.984 1 94.56 174 GLU B C 1
ATOM 3682 O O . GLU B 1 174 ? 2.758 26.812 13.836 1 94.56 174 GLU B O 1
ATOM 3687 N N . LYS B 1 175 ? 1.954 28.016 15.508 1 92.06 175 LYS B N 1
ATOM 3688 C CA . LYS B 1 175 ? 0.672 28.312 14.875 1 92.06 175 LYS B CA 1
ATOM 3689 C C . LYS B 1 175 ? 0.869 28.875 13.469 1 92.06 175 LYS B C 1
ATOM 3691 O O . LYS B 1 175 ? 0.141 28.5 12.547 1 92.06 175 LYS B O 1
ATOM 3696 N N . ASP B 1 176 ? 1.901 29.688 13.211 1 92 176 ASP B N 1
ATOM 3697 C CA . ASP B 1 176 ? 2.041 30.391 11.945 1 92 176 ASP B CA 1
ATOM 3698 C C . ASP B 1 176 ? 3.047 29.688 11.031 1 92 176 ASP B C 1
ATOM 3700 O O . ASP B 1 176 ? 3.361 30.188 9.953 1 92 176 ASP B O 1
ATOM 3704 N N . ALA B 1 177 ? 3.479 28.516 11.523 1 93.25 177 ALA B N 1
ATOM 3705 C CA . ALA B 1 177 ? 4.422 27.797 10.672 1 93.25 177 ALA B CA 1
ATOM 3706 C C . ALA B 1 177 ? 3.756 27.359 9.367 1 93.25 177 ALA B C 1
ATOM 3708 O O . ALA B 1 177 ? 2.627 26.859 9.383 1 93.25 177 ALA B O 1
ATOM 3709 N N . PRO B 1 178 ? 4.387 27.609 8.297 1 93.44 178 PRO B N 1
ATOM 3710 C CA . PRO B 1 178 ? 3.801 27.188 7.02 1 93.44 178 PRO B CA 1
ATOM 3711 C C . PRO B 1 178 ? 3.836 25.672 6.824 1 93.44 178 PRO B C 1
ATOM 3713 O O . PRO B 1 178 ? 4.645 24.984 7.445 1 93.44 178 PRO B O 1
ATOM 3716 N N . PHE B 1 179 ? 2.908 25.141 6.027 1 95.12 179 PHE B N 1
ATOM 3717 C CA . PHE B 1 179 ? 2.982 23.766 5.547 1 95.12 179 PHE B CA 1
ATOM 3718 C C . PHE B 1 179 ? 3.902 23.672 4.336 1 95.12 179 PHE B C 1
ATOM 3720 O O . PHE B 1 179 ? 3.68 24.328 3.322 1 95.12 179 PHE B O 1
ATOM 3727 N N . SER B 1 180 ? 4.918 22.922 4.367 1 93.19 180 SER B N 1
ATOM 3728 C CA . SER B 1 180 ? 5.949 22.906 3.336 1 93.19 180 SER B CA 1
ATOM 3729 C C . SER B 1 180 ? 5.434 22.266 2.051 1 93.19 180 SER B C 1
ATOM 3731 O O . SER B 1 180 ? 5.102 21.078 2.031 1 93.19 180 SER B O 1
ATOM 3733 N N . PRO B 1 181 ? 5.449 23.031 0.96 1 93.38 181 PRO B N 1
ATOM 3734 C CA . PRO B 1 181 ? 5.07 22.406 -0.315 1 93.38 181 PRO B CA 1
ATOM 3735 C C . PRO B 1 181 ? 6.16 21.5 -0.88 1 93.38 181 PRO B C 1
ATOM 3737 O O . PRO B 1 181 ? 5.91 20.75 -1.821 1 93.38 181 PRO B O 1
ATOM 3740 N N . GLU B 1 182 ? 7.363 21.609 -0.261 1 95.19 182 GLU B N 1
ATOM 3741 C CA . GLU B 1 182 ? 8.492 20.812 -0.734 1 95.19 182 GLU B CA 1
ATOM 3742 C C . GLU B 1 182 ? 8.453 19.406 -0.165 1 95.19 182 GLU B C 1
ATOM 3744 O O . GLU B 1 182 ? 9.234 18.531 -0.574 1 95.19 182 GLU B O 1
ATOM 3749 N N . GLY B 1 183 ? 7.633 19.172 0.795 1 97.12 183 GLY B N 1
ATOM 3750 C CA . GLY B 1 183 ? 7.398 17.828 1.31 1 97.12 183 GLY B CA 1
ATOM 3751 C C . GLY B 1 183 ? 8.289 17.484 2.486 1 97.12 183 GLY B C 1
ATOM 3752 O O . GLY B 1 183 ? 8.172 16.391 3.055 1 97.12 183 GLY B O 1
ATOM 3753 N N . ILE B 1 184 ? 9.242 18.422 2.887 1 98.19 184 ILE B N 1
ATOM 3754 C CA . ILE B 1 184 ? 10.125 18.172 4.02 1 98.19 184 ILE B CA 1
ATOM 3755 C C . ILE B 1 184 ? 10.406 19.484 4.762 1 98.19 184 ILE B C 1
ATOM 3757 O O . ILE B 1 184 ? 10.523 20.531 4.141 1 98.19 184 ILE B O 1
ATOM 3761 N N . THR B 1 185 ? 10.445 19.406 6.066 1 98 185 THR B N 1
ATOM 3762 C CA . THR B 1 185 ? 10.945 20.469 6.934 1 98 185 THR B CA 1
ATOM 3763 C C . THR B 1 185 ? 12.023 19.953 7.871 1 98 185 THR B C 1
ATOM 3765 O O . THR B 1 185 ? 11.789 19.016 8.641 1 98 185 THR B O 1
ATOM 3768 N N . ILE B 1 186 ? 13.242 20.531 7.781 1 98.06 186 ILE B N 1
ATOM 3769 C CA . ILE B 1 186 ? 14.32 20.172 8.695 1 98.06 186 ILE B CA 1
ATOM 3770 C C . ILE B 1 186 ? 14.141 20.891 10.023 1 98.06 186 ILE B C 1
ATOM 3772 O O . ILE B 1 186 ? 14.07 22.125 10.055 1 98.06 186 ILE B O 1
ATOM 3776 N N . LEU B 1 187 ? 14.047 20.109 11.094 1 97.81 187 LEU B N 1
ATOM 3777 C CA . LEU B 1 187 ? 13.703 20.703 12.375 1 97.81 187 LEU B CA 1
ATOM 3778 C C . LEU B 1 187 ? 14.914 20.719 13.312 1 97.81 187 LEU B C 1
ATOM 3780 O O . LEU B 1 187 ? 14.945 21.469 14.281 1 97.81 187 LEU B O 1
ATOM 3784 N N . ARG B 1 188 ? 15.812 19.766 13.133 1 97.12 188 ARG B N 1
ATOM 3785 C CA . ARG B 1 188 ? 17.109 19.719 13.797 1 97.12 188 ARG B CA 1
ATOM 3786 C C . ARG B 1 188 ? 18.234 19.453 12.797 1 97.12 188 ARG B C 1
ATOM 3788 O O . ARG B 1 188 ? 18.062 18.688 11.852 1 97.12 188 ARG B O 1
ATOM 3795 N N . GLU B 1 189 ? 19.328 20.094 13.016 1 96.56 189 GLU B N 1
ATOM 3796 C CA . GLU B 1 189 ? 20.516 19.875 12.195 1 96.56 189 GLU B CA 1
ATOM 3797 C C . GLU B 1 189 ? 21.766 19.812 13.055 1 96.56 189 GLU B C 1
ATOM 3799 O O . GLU B 1 189 ? 22.562 20.75 13.062 1 96.56 189 GLU B O 1
ATOM 3804 N N . TYR B 1 190 ? 21.938 18.641 13.648 1 95.44 190 TYR B N 1
ATOM 3805 C CA . TYR B 1 190 ? 23.062 18.5 14.562 1 95.44 190 TYR B CA 1
ATOM 3806 C C . TYR B 1 190 ? 24.234 17.844 13.875 1 95.44 190 TYR B C 1
ATOM 3808 O O . TYR B 1 190 ? 25.375 17.891 14.367 1 95.44 190 TYR B O 1
ATOM 3816 N N . GLY B 1 191 ? 24.016 17.125 12.703 1 93.12 191 GLY B N 1
ATOM 3817 C CA . GLY B 1 191 ? 25.031 16.391 11.953 1 93.12 191 GLY B CA 1
ATOM 3818 C C . GLY B 1 191 ? 24.453 15.609 10.789 1 93.12 191 GLY B C 1
ATOM 3819 O O . GLY B 1 191 ? 23.266 15.727 10.477 1 93.12 191 GLY B O 1
ATOM 3820 N N . ASP B 1 192 ? 25.344 14.859 10.102 1 88.38 192 ASP B N 1
ATOM 3821 C CA . ASP B 1 192 ? 24.891 14.219 8.875 1 88.38 192 ASP B CA 1
ATOM 3822 C C . ASP B 1 192 ? 25.094 12.703 8.93 1 88.38 192 ASP B C 1
ATOM 3824 O O . ASP B 1 192 ? 24.875 12.008 7.945 1 88.38 192 ASP B O 1
ATOM 3828 N N . ASP B 1 193 ? 25.453 12.219 10.102 1 92.94 193 ASP B N 1
ATOM 3829 C CA . ASP B 1 193 ? 25.688 10.781 10.203 1 92.94 193 ASP B CA 1
ATOM 3830 C C . ASP B 1 193 ? 24.375 10.008 10.008 1 92.94 193 ASP B C 1
ATOM 3832 O O . ASP B 1 193 ? 24.344 8.992 9.312 1 92.94 193 ASP B O 1
ATOM 3836 N N . THR B 1 194 ? 23.312 10.531 10.641 1 97.5 194 THR B N 1
ATOM 3837 C CA . THR B 1 194 ? 22.016 9.891 10.508 1 97.5 194 THR B CA 1
ATOM 3838 C C . THR B 1 194 ? 20.938 10.922 10.211 1 97.5 194 THR B C 1
ATOM 3840 O O . THR B 1 194 ? 20.812 11.93 10.914 1 97.5 194 THR B O 1
ATOM 3843 N N . LEU B 1 195 ? 20.297 10.734 9.125 1 98.5 195 LEU B N 1
ATOM 3844 C CA . LEU B 1 195 ? 19.062 11.461 8.828 1 98.5 195 LEU B CA 1
ATOM 3845 C C . LEU B 1 195 ? 17.859 10.766 9.453 1 98.5 195 LEU B C 1
ATOM 3847 O O . LEU B 1 195 ? 17.516 9.648 9.078 1 98.5 195 LEU B O 1
ATOM 3851 N N . LEU B 1 196 ? 17.312 11.391 10.438 1 98.69 196 LEU B N 1
ATOM 3852 C CA . LEU B 1 196 ? 16.125 10.891 11.141 1 98.69 196 LEU B CA 1
ATOM 3853 C C . LEU B 1 196 ? 14.852 11.516 10.578 1 98.69 196 LEU B C 1
ATOM 3855 O O . LEU B 1 196 ? 14.609 12.711 10.773 1 98.69 196 LEU B O 1
ATOM 3859 N N . LEU B 1 197 ? 14.086 10.703 9.867 1 98.75 197 LEU B N 1
ATOM 3860 C CA . LEU B 1 197 ? 12.883 11.211 9.211 1 98.75 197 LEU B CA 1
ATOM 3861 C C . LEU B 1 197 ? 11.625 10.711 9.906 1 98.75 197 LEU B C 1
ATOM 3863 O O . LEU B 1 197 ? 11.547 9.539 10.297 1 98.75 197 LEU B O 1
ATOM 3867 N N . SER B 1 198 ? 10.695 11.578 10.078 1 98.5 198 SER B N 1
ATOM 3868 C CA . SER B 1 198 ? 9.406 11.25 10.672 1 98.5 198 SER B CA 1
ATOM 3869 C C . SER B 1 198 ? 8.25 11.781 9.828 1 98.5 198 SER B C 1
ATOM 3871 O O . SER B 1 198 ? 8.445 12.672 8.992 1 98.5 198 SER B O 1
ATOM 3873 N N . SER B 1 199 ? 7.113 11.211 9.977 1 97.38 199 SER B N 1
ATOM 3874 C CA . SER B 1 199 ? 5.863 11.68 9.391 1 97.38 199 SER B CA 1
ATOM 3875 C C . SER B 1 199 ? 4.695 11.5 10.359 1 97.38 199 SER B C 1
ATOM 3877 O O . SER B 1 199 ? 4.5 10.414 10.906 1 97.38 199 SER B O 1
ATOM 3879 N N . GLY B 1 200 ? 3.986 12.508 10.508 1 94.81 200 GLY B N 1
ATOM 3880 C CA . GLY B 1 200 ? 2.791 12.406 11.336 1 94.81 200 GLY B CA 1
ATOM 3881 C C . GLY B 1 200 ? 3.064 12.625 12.812 1 94.81 200 GLY B C 1
ATOM 3882 O O . GLY B 1 200 ? 3.873 13.484 13.172 1 94.81 200 GLY B O 1
ATOM 3883 N N . PHE B 1 201 ? 2.457 11.859 13.68 1 92.56 201 PHE B N 1
ATOM 3884 C CA . PHE B 1 201 ? 2.178 12.273 15.047 1 92.56 201 PHE B CA 1
ATOM 3885 C C . PHE B 1 201 ? 3.248 11.758 16 1 92.56 201 PHE B C 1
ATOM 3887 O O . PHE B 1 201 ? 3.225 12.062 17.188 1 92.56 201 PHE B O 1
ATOM 3894 N N . VAL B 1 202 ? 4.215 11.062 15.5 1 95.19 202 VAL B N 1
ATOM 3895 C CA . VAL B 1 202 ? 5.309 10.57 16.328 1 95.19 202 VAL B CA 1
ATOM 3896 C C . VAL B 1 202 ? 6.461 11.57 16.328 1 95.19 202 VAL B C 1
ATOM 3898 O O . VAL B 1 202 ? 7.477 11.367 16.984 1 95.19 202 VAL B O 1
ATOM 3901 N N . LEU B 1 203 ? 6.309 12.664 15.648 1 96.88 203 LEU B N 1
ATOM 3902 C CA . LEU B 1 203 ? 7.379 13.625 15.414 1 96.88 203 LEU B CA 1
ATOM 3903 C C . LEU B 1 203 ? 7.918 14.164 16.734 1 96.88 203 LEU B C 1
ATOM 3905 O O . LEU B 1 203 ? 9.133 14.32 16.906 1 96.88 203 LEU B O 1
ATOM 3909 N N . GLU B 1 204 ? 7.023 14.445 17.688 1 96.38 204 GLU B N 1
ATOM 3910 C CA . GLU B 1 204 ? 7.453 14.961 18.969 1 96.38 204 GLU B CA 1
ATOM 3911 C C . GLU B 1 204 ? 8.438 14.008 19.641 1 96.38 204 GLU B C 1
ATOM 3913 O O . GLU B 1 204 ? 9.43 14.445 20.234 1 96.38 204 GLU B O 1
ATOM 3918 N N . ARG B 1 205 ? 8.156 12.781 19.547 1 97.19 205 ARG B N 1
ATOM 3919 C CA . ARG B 1 205 ? 9 11.758 20.156 1 97.19 205 ARG B CA 1
ATOM 3920 C C . ARG B 1 205 ? 10.328 11.625 19.422 1 97.19 205 ARG B C 1
ATOM 3922 O O . ARG B 1 205 ? 11.367 11.383 20.031 1 97.19 205 ARG B O 1
ATOM 3929 N N . VAL B 1 206 ? 10.289 11.805 18.141 1 98.44 206 VAL B N 1
ATOM 3930 C CA . VAL B 1 206 ? 11.492 11.773 17.312 1 98.44 206 VAL B CA 1
ATOM 3931 C C . VAL B 1 206 ? 12.406 12.945 17.672 1 98.44 206 VAL B C 1
ATOM 3933 O O . VAL B 1 206 ? 13.617 12.781 17.797 1 98.44 206 VAL B O 1
ATOM 3936 N N . LEU B 1 207 ? 11.812 14.102 17.844 1 98.31 207 LEU B N 1
ATOM 3937 C CA . LEU B 1 207 ? 12.578 15.281 18.234 1 98.31 207 LEU B CA 1
ATOM 3938 C C . LEU B 1 207 ? 13.203 15.086 19.625 1 98.31 207 LEU B C 1
ATOM 3940 O O . LEU B 1 207 ? 14.367 15.445 19.828 1 98.31 207 LEU B O 1
ATOM 3944 N N . ALA B 1 208 ? 12.43 14.5 20.516 1 98.06 208 ALA B N 1
ATOM 3945 C CA . ALA B 1 208 ? 12.961 14.203 21.844 1 98.06 208 ALA B CA 1
ATOM 3946 C C . ALA B 1 208 ? 14.125 13.227 21.75 1 98.06 208 ALA B C 1
ATOM 3948 O O . ALA B 1 208 ? 15.117 13.359 22.484 1 98.06 208 ALA B O 1
ATOM 3949 N N . ALA B 1 209 ? 14.016 12.227 20.891 1 98.5 209 ALA B N 1
ATOM 3950 C CA . ALA B 1 209 ? 15.102 11.258 20.688 1 98.5 209 ALA B CA 1
ATOM 3951 C C . ALA B 1 209 ? 16.359 11.953 20.172 1 98.5 209 ALA B C 1
ATOM 3953 O O . ALA B 1 209 ? 17.469 11.641 20.609 1 98.5 209 ALA B O 1
ATOM 3954 N N . ALA B 1 210 ? 16.172 12.867 19.234 1 98.12 210 ALA B N 1
ATOM 3955 C CA . ALA B 1 210 ? 17.312 13.609 18.688 1 98.12 210 ALA B CA 1
ATOM 3956 C C . ALA B 1 210 ? 18.031 14.406 19.766 1 98.12 210 ALA B C 1
ATOM 3958 O O . ALA B 1 210 ? 19.25 14.469 19.797 1 98.12 210 ALA B O 1
ATOM 3959 N N . ASP B 1 211 ? 17.266 15.023 20.641 1 97.62 211 ASP B N 1
ATOM 3960 C CA . ASP B 1 211 ? 17.844 15.789 21.75 1 97.62 211 ASP B CA 1
ATOM 3961 C C . ASP B 1 211 ? 18.609 14.875 22.703 1 97.62 211 ASP B C 1
ATOM 3963 O O . ASP B 1 211 ? 19.703 15.234 23.156 1 97.62 211 ASP B O 1
ATOM 3967 N N . LEU B 1 212 ? 18.031 13.719 22.953 1 97.81 212 LEU B N 1
ATOM 3968 C CA . LEU B 1 212 ? 18.719 12.734 23.781 1 97.81 212 LEU B CA 1
ATOM 3969 C C . LEU B 1 212 ? 20.031 12.312 23.141 1 97.81 212 LEU B C 1
ATOM 3971 O O . LEU B 1 212 ? 21.047 12.195 23.828 1 97.81 212 LEU B O 1
ATOM 3975 N N . LEU B 1 213 ? 20.016 12.086 21.875 1 97.69 213 LEU B N 1
ATOM 3976 C CA . LEU B 1 213 ? 21.203 11.695 21.125 1 97.69 213 LEU B CA 1
ATOM 3977 C C . LEU B 1 213 ? 22.281 12.781 21.203 1 97.69 213 LEU B C 1
ATOM 3979 O O . LEU B 1 213 ? 23.453 12.477 21.422 1 97.69 213 LEU B O 1
ATOM 3983 N N . LYS B 1 214 ? 21.844 13.977 21.047 1 96.56 214 LYS B N 1
ATOM 3984 C CA . LYS B 1 214 ? 22.766 15.102 21.125 1 96.56 214 LYS B CA 1
ATOM 3985 C C . LYS B 1 214 ? 23.469 15.133 22.469 1 96.56 214 LYS B C 1
ATOM 3987 O O . LYS B 1 214 ? 24.688 15.352 22.547 1 96.56 214 LYS B O 1
ATOM 3992 N N . GLU B 1 215 ? 22.703 14.906 23.469 1 97 215 GLU B N 1
ATOM 3993 C CA . GLU B 1 215 ? 23.25 14.859 24.812 1 97 215 GLU B CA 1
ATOM 3994 C C . GLU B 1 215 ? 24.281 13.734 24.953 1 97 215 GLU B C 1
ATOM 3996 O O . GLU B 1 215 ? 25.219 13.828 25.75 1 97 215 GLU B O 1
ATOM 4001 N N . GLN B 1 216 ? 24.141 12.773 24.172 1 95.81 216 GLN B N 1
ATOM 4002 C CA . GLN B 1 216 ? 25.016 11.609 24.219 1 95.81 216 GLN B CA 1
ATOM 4003 C C . GLN B 1 216 ? 26.156 11.727 23.219 1 95.81 216 GLN B C 1
ATOM 4005 O O . GLN B 1 216 ? 26.906 10.773 23 1 95.81 216 GLN B O 1
ATOM 4010 N N . GLY B 1 217 ? 26.219 12.797 22.484 1 95.19 217 GLY B N 1
ATOM 4011 C CA . GLY B 1 217 ? 27.312 13.07 21.562 1 95.19 217 GLY B CA 1
ATOM 4012 C C . GLY B 1 217 ? 27.062 12.578 20.156 1 95.19 217 GLY B C 1
ATOM 4013 O O . GLY B 1 217 ? 27.984 12.461 19.344 1 95.19 217 GLY B O 1
ATOM 4014 N N . VAL B 1 218 ? 25.859 12.172 19.875 1 95.69 218 VAL B N 1
ATOM 4015 C CA . VAL B 1 218 ? 25.469 11.727 18.547 1 95.69 218 VAL B CA 1
ATOM 4016 C C . VAL B 1 218 ? 24.656 12.82 17.859 1 95.69 218 VAL B C 1
ATOM 4018 O O . VAL B 1 218 ? 23.609 13.25 18.359 1 95.69 218 VAL B O 1
ATOM 4021 N N . ASN B 1 219 ? 25.156 13.25 16.781 1 95.19 219 ASN B N 1
ATOM 4022 C CA . ASN B 1 219 ? 24.531 14.352 16.062 1 95.19 219 ASN B CA 1
ATOM 4023 C C . ASN B 1 219 ? 23.75 13.867 14.852 1 95.19 219 ASN B C 1
ATOM 4025 O O . ASN B 1 219 ? 24.328 13.305 13.922 1 95.19 219 ASN B O 1
ATOM 4029 N N . VAL B 1 220 ? 22.453 14.125 14.875 1 97.62 220 VAL B N 1
ATOM 4030 C CA . VAL B 1 220 ? 21.594 13.688 13.781 1 97.62 220 VAL B CA 1
ATOM 4031 C C . VAL B 1 220 ? 20.906 14.898 13.156 1 97.62 220 VAL B C 1
ATOM 4033 O O . VAL B 1 220 ? 20.938 16 13.711 1 97.62 220 VAL B O 1
ATOM 4036 N N . THR B 1 221 ? 20.391 14.766 11.992 1 98.38 221 THR B N 1
ATOM 4037 C CA . THR B 1 221 ? 19.453 15.688 11.344 1 98.38 221 THR B CA 1
ATOM 4038 C C . THR B 1 221 ? 18.047 15.117 11.352 1 98.38 221 THR B C 1
ATOM 4040 O O . THR B 1 221 ? 17.828 13.961 10.992 1 98.38 221 THR B O 1
ATOM 4043 N N . VAL B 1 222 ? 17.062 15.93 11.828 1 98.69 222 VAL B N 1
ATOM 4044 C CA . VAL B 1 222 ? 15.688 15.477 11.906 1 98.69 222 VAL B CA 1
ATOM 4045 C C . VAL B 1 222 ? 14.852 16.188 10.844 1 98.69 222 VAL B C 1
ATOM 4047 O O . VAL B 1 222 ? 14.844 17.422 10.773 1 98.69 222 VAL B O 1
ATOM 4050 N N . GLY B 1 223 ? 14.227 15.461 10.016 1 98.56 223 GLY B N 1
ATOM 4051 C CA . GLY B 1 223 ? 13.312 16 9.023 1 98.56 223 GLY B CA 1
ATOM 4052 C C . GLY B 1 223 ? 11.891 15.492 9.195 1 98.56 223 GLY B C 1
ATOM 4053 O O . GLY B 1 223 ? 11.672 14.312 9.492 1 98.56 223 GLY B O 1
ATOM 4054 N N . ASP B 1 224 ? 10.945 16.375 9.047 1 98.62 224 ASP B N 1
ATOM 4055 C CA . ASP B 1 224 ? 9.523 16.047 8.969 1 98.62 224 ASP B CA 1
ATOM 4056 C C . ASP B 1 224 ? 9.062 15.914 7.523 1 98.62 224 ASP B C 1
ATOM 4058 O O . ASP B 1 224 ? 9.094 16.875 6.758 1 98.62 224 ASP B O 1
ATOM 4062 N N . ILE B 1 225 ? 8.68 14.758 7.141 1 98.69 225 ILE B N 1
ATOM 4063 C CA . ILE B 1 225 ? 8.109 14.523 5.816 1 98.69 225 ILE B CA 1
ATOM 4064 C C . ILE B 1 225 ? 6.598 14.711 5.867 1 98.69 225 ILE B C 1
ATOM 4066 O O . ILE B 1 225 ? 5.883 13.867 6.41 1 98.69 225 ILE B O 1
ATOM 4070 N N . ASN B 1 226 ? 6.113 15.711 5.246 1 97.81 226 ASN B N 1
ATOM 4071 C CA . ASN B 1 226 ? 4.703 16.047 5.426 1 97.81 226 ASN B CA 1
ATOM 4072 C C . ASN B 1 226 ? 3.914 15.844 4.133 1 97.81 226 ASN B C 1
ATOM 4074 O O . ASN B 1 226 ? 2.705 16.078 4.102 1 97.81 226 ASN B O 1
ATOM 4078 N N . ILE B 1 227 ? 4.52 15.562 3.02 1 98.19 227 ILE B N 1
ATOM 4079 C CA . ILE B 1 227 ? 3.906 15.109 1.775 1 98.19 227 ILE B CA 1
ATOM 4080 C C . ILE B 1 227 ? 4.543 13.797 1.337 1 98.19 227 ILE B C 1
ATOM 4082 O O . ILE B 1 227 ? 5.738 13.742 1.031 1 98.19 227 ILE B O 1
ATOM 4086 N N . LEU B 1 228 ? 3.818 12.734 1.348 1 97.69 228 LEU B N 1
ATOM 4087 C CA . LEU B 1 228 ? 4.332 11.43 0.933 1 97.69 228 LEU B CA 1
ATOM 4088 C C . LEU B 1 228 ? 4.031 11.172 -0.539 1 97.69 228 LEU B C 1
ATOM 4090 O O . LEU B 1 228 ? 2.957 11.531 -1.03 1 97.69 228 LEU B O 1
ATOM 4094 N N . TYR B 1 229 ? 5.062 10.5 -1.245 1 96.31 229 TYR B N 1
ATOM 4095 C CA . TYR B 1 229 ? 4.926 10.102 -2.639 1 96.31 229 TYR B CA 1
ATOM 4096 C C . TYR B 1 229 ? 4.582 11.289 -3.523 1 96.31 229 TYR B C 1
ATOM 4098 O O . TYR B 1 229 ? 3.748 11.188 -4.426 1 96.31 229 TYR B O 1
ATOM 4106 N N . GLY B 1 230 ? 5.191 12.445 -3.121 1 92.75 230 GLY B N 1
ATOM 4107 C CA . GLY B 1 230 ? 4.977 13.672 -3.883 1 92.75 230 GLY B CA 1
ATOM 4108 C C . GLY B 1 230 ? 5.676 13.664 -5.23 1 92.75 230 GLY B C 1
ATOM 4109 O O . GLY B 1 230 ? 6.645 12.93 -5.43 1 92.75 230 GLY B O 1
ATOM 4110 N N . LYS B 1 231 ? 5.258 14.523 -6.082 1 89.25 231 LYS B N 1
ATOM 4111 C CA . LYS B 1 231 ? 5.762 14.555 -7.453 1 89.25 231 LYS B CA 1
ATOM 4112 C C . LYS B 1 231 ? 7.121 15.242 -7.523 1 89.25 231 LYS B C 1
ATOM 4114 O O . LYS B 1 231 ? 7.891 15.016 -8.461 1 89.25 231 LYS B O 1
ATOM 4119 N N . ASN B 1 232 ? 7.438 16.078 -6.551 1 92.06 232 ASN B N 1
ATOM 4120 C CA . ASN B 1 232 ? 8.688 16.828 -6.535 1 92.06 232 ASN B CA 1
ATOM 4121 C C . ASN B 1 232 ? 9.484 16.562 -5.262 1 92.06 232 ASN B C 1
ATOM 4123 O O . ASN B 1 232 ? 9.562 17.422 -4.379 1 92.06 232 ASN B O 1
ATOM 4127 N N . PRO B 1 233 ? 10.109 15.414 -5.242 1 96.69 233 PRO B N 1
ATOM 4128 C CA . PRO B 1 233 ? 10.797 15.031 -4.008 1 96.69 233 PRO B CA 1
ATOM 4129 C C . PRO B 1 233 ? 12.227 15.57 -3.932 1 96.69 233 PRO B C 1
ATOM 4131 O O . PRO B 1 233 ? 13.047 15.055 -3.176 1 96.69 233 PRO B O 1
ATOM 4134 N N . GLU B 1 234 ? 12.586 16.625 -4.582 1 97.81 234 GLU B N 1
ATOM 4135 C CA . GLU B 1 234 ? 13.961 17.109 -4.758 1 97.81 234 GLU B CA 1
ATOM 4136 C C . GLU B 1 234 ? 14.617 17.391 -3.41 1 97.81 234 GLU B C 1
ATOM 4138 O O . GLU B 1 234 ? 15.758 17 -3.172 1 97.81 234 GLU B O 1
ATOM 4143 N N . LYS B 1 235 ? 13.945 18.047 -2.543 1 98.06 235 LYS B N 1
ATOM 4144 C CA . LYS B 1 235 ? 14.523 18.422 -1.257 1 98.06 235 LYS B CA 1
ATOM 4145 C C . LYS B 1 235 ? 14.727 17.203 -0.368 1 98.06 235 LYS B C 1
ATOM 4147 O O . LYS B 1 235 ? 15.68 17.156 0.415 1 98.06 235 LYS B O 1
ATOM 4152 N N . ILE B 1 236 ? 13.852 16.281 -0.468 1 98.56 236 ILE B N 1
ATOM 4153 C CA . ILE B 1 236 ? 14.008 15.031 0.273 1 98.56 236 ILE B CA 1
ATOM 4154 C C . ILE B 1 236 ? 15.234 14.281 -0.246 1 98.56 236 ILE B C 1
ATOM 4156 O O . ILE B 1 236 ? 16.047 13.789 0.54 1 98.56 236 ILE B O 1
ATOM 4160 N N . VAL B 1 237 ? 15.352 14.242 -1.553 1 98.56 237 VAL B N 1
ATOM 4161 C CA . VAL B 1 237 ? 16.469 13.555 -2.189 1 98.56 237 VAL B CA 1
ATOM 4162 C C . VAL B 1 237 ? 17.781 14.211 -1.781 1 98.56 237 VAL B C 1
ATOM 4164 O O . VAL B 1 237 ? 18.766 13.523 -1.503 1 98.56 237 VAL B O 1
ATOM 4167 N N . GLU B 1 238 ? 17.797 15.516 -1.69 1 98.25 238 GLU B N 1
ATOM 4168 C CA . GLU B 1 238 ? 18.984 16.234 -1.251 1 98.25 238 GLU B CA 1
ATOM 4169 C C . GLU B 1 238 ? 19.375 15.836 0.169 1 98.25 238 GLU B C 1
ATOM 4171 O O . GLU B 1 238 ? 20.562 15.617 0.454 1 98.25 238 GLU B O 1
ATOM 4176 N N . ALA B 1 239 ? 18.406 15.766 1.014 1 98.12 239 ALA B N 1
ATOM 4177 C CA . ALA B 1 239 ? 18.672 15.359 2.391 1 98.12 239 ALA B CA 1
ATOM 4178 C C . ALA B 1 239 ? 19.219 13.93 2.447 1 98.12 239 ALA B C 1
ATOM 4180 O O . ALA B 1 239 ? 20.141 13.641 3.213 1 98.12 239 ALA B O 1
ATOM 4181 N N . ILE B 1 240 ? 18.641 13.047 1.638 1 98.25 240 ILE B N 1
ATOM 4182 C CA . ILE B 1 240 ? 19.062 11.648 1.571 1 98.25 240 ILE B CA 1
ATOM 4183 C C . ILE B 1 240 ? 20.516 11.57 1.105 1 98.25 240 ILE B C 1
ATOM 4185 O O . ILE B 1 240 ? 21.328 10.844 1.688 1 98.25 240 ILE B O 1
ATOM 4189 N N . LYS B 1 241 ? 20.859 12.352 0.13 1 98.06 241 LYS B N 1
ATOM 4190 C CA . LYS B 1 241 ? 22.188 12.328 -0.442 1 98.06 241 LYS B CA 1
ATOM 4191 C C . LYS B 1 241 ? 23.234 12.773 0.581 1 98.06 241 LYS B C 1
ATOM 4193 O O . LYS B 1 241 ? 24.359 12.25 0.604 1 98.06 241 LYS B O 1
ATOM 4198 N N . LYS B 1 242 ? 22.891 13.641 1.422 1 96.75 242 LYS B N 1
ATOM 4199 C CA . LYS B 1 242 ? 23.797 14.211 2.398 1 96.75 242 LYS B CA 1
ATOM 4200 C C . LYS B 1 242 ? 24.062 13.242 3.551 1 96.75 242 LYS B C 1
ATOM 4202 O O . LYS B 1 242 ? 25.141 13.25 4.148 1 96.75 242 LYS B O 1
ATOM 4207 N N . ALA B 1 243 ? 23.172 12.383 3.818 1 96.56 243 ALA B N 1
ATOM 4208 C CA . ALA B 1 243 ? 23.234 11.539 5.008 1 96.56 243 ALA B CA 1
ATOM 4209 C C . ALA B 1 243 ? 24 10.258 4.727 1 96.56 243 ALA B C 1
ATOM 4211 O O . ALA B 1 243 ? 24.031 9.773 3.594 1 96.56 243 ALA B O 1
ATOM 4212 N N . LYS B 1 244 ? 24.641 9.734 5.734 1 95.81 244 LYS B N 1
ATOM 4213 C CA . LYS B 1 244 ? 25.297 8.445 5.609 1 95.81 244 LYS B CA 1
ATOM 4214 C C . LYS B 1 244 ? 24.312 7.293 5.766 1 95.81 244 LYS B C 1
ATOM 4216 O O . LYS B 1 244 ? 24.391 6.289 5.055 1 95.81 244 LYS B O 1
ATOM 4221 N N . LYS B 1 245 ? 23.406 7.453 6.699 1 97 245 LYS B N 1
ATOM 4222 C CA . LYS B 1 245 ? 22.375 6.469 6.977 1 97 245 LYS B CA 1
ATOM 4223 C C . LYS B 1 245 ? 21.031 7.145 7.281 1 97 245 LYS B C 1
ATOM 4225 O O . LYS B 1 245 ? 21 8.344 7.57 1 97 245 LYS B O 1
ATOM 4230 N N . ILE B 1 246 ? 20.031 6.426 7.148 1 98.56 246 ILE B N 1
ATOM 4231 C CA . ILE B 1 246 ? 18.688 6.988 7.328 1 98.56 246 ILE B CA 1
ATOM 4232 C C . ILE B 1 246 ? 17.891 6.121 8.297 1 98.56 246 ILE B C 1
ATOM 4234 O O . ILE B 1 246 ? 17.938 4.891 8.227 1 98.56 246 ILE B O 1
ATOM 4238 N N . VAL B 1 247 ? 17.219 6.703 9.227 1 98.69 247 VAL B N 1
ATOM 4239 C CA . VAL B 1 247 ? 16.219 6.051 10.07 1 98.69 247 VAL B CA 1
ATOM 4240 C C . VAL B 1 247 ? 14.867 6.742 9.891 1 98.69 247 VAL B C 1
ATOM 4242 O O . VAL B 1 247 ? 14.773 7.969 9.961 1 98.69 247 VAL B O 1
ATOM 4245 N N . THR B 1 248 ? 13.867 6.012 9.562 1 98.75 248 THR B N 1
ATOM 4246 C CA . THR B 1 248 ? 12.516 6.551 9.484 1 98.75 248 THR B CA 1
ATOM 4247 C C . THR B 1 248 ? 11.68 6.082 10.672 1 98.75 248 THR B C 1
ATOM 4249 O O . THR B 1 248 ? 11.812 4.941 11.117 1 98.75 248 THR B O 1
ATOM 4252 N N . VAL B 1 249 ? 10.852 6.941 11.203 1 98.5 249 VAL B N 1
ATOM 4253 C CA . VAL B 1 249 ? 9.945 6.633 12.305 1 98.5 249 VAL B CA 1
ATOM 4254 C C . VAL B 1 249 ? 8.523 7.055 11.938 1 98.5 249 VAL B C 1
ATOM 4256 O O . VAL B 1 249 ? 8.273 8.227 11.656 1 98.5 249 VAL B O 1
ATOM 4259 N N . GLU B 1 250 ? 7.605 6.109 11.945 1 97.31 250 GLU B N 1
ATOM 4260 C CA . GLU B 1 250 ? 6.215 6.398 11.602 1 97.31 250 GLU B CA 1
ATOM 4261 C C . GLU B 1 250 ? 5.254 5.516 12.398 1 97.31 250 GLU B C 1
ATOM 4263 O O . GLU B 1 250 ? 5.559 4.352 12.672 1 97.31 250 GLU B O 1
ATOM 4268 N N . ASP B 1 251 ? 4.148 6.055 12.797 1 93.44 251 ASP B N 1
ATOM 4269 C CA . ASP B 1 251 ? 3.09 5.25 13.391 1 93.44 251 ASP B CA 1
ATOM 4270 C C . ASP B 1 251 ? 2.152 4.688 12.328 1 93.44 251 ASP B C 1
ATOM 4272 O O . ASP B 1 251 ? 0.934 4.84 12.422 1 93.44 251 ASP B O 1
ATOM 4276 N N . HIS B 1 252 ? 2.672 4.133 11.289 1 95.69 252 HIS B N 1
ATOM 4277 C CA . HIS B 1 252 ? 2.041 3.482 10.148 1 95.69 252 HIS B CA 1
ATOM 4278 C C . HIS B 1 252 ? 2.684 2.129 9.859 1 95.69 252 HIS B C 1
ATOM 4280 O O . HIS B 1 252 ? 3.77 1.834 10.359 1 95.69 252 HIS B O 1
ATOM 4286 N N . ASN B 1 253 ? 1.984 1.319 9.102 1 94.38 253 ASN B N 1
ATOM 4287 C CA . ASN B 1 253 ? 2.625 0.105 8.609 1 94.38 253 ASN B CA 1
ATOM 4288 C C . ASN B 1 253 ? 3.896 0.42 7.824 1 94.38 253 ASN B C 1
ATOM 4290 O O . ASN B 1 253 ? 3.924 1.364 7.031 1 94.38 253 ASN B O 1
ATOM 4294 N N . VAL B 1 254 ? 4.891 -0.373 7.984 1 93.75 254 VAL B N 1
ATOM 4295 C CA . VAL B 1 254 ? 6.223 -0.091 7.461 1 93.75 254 VAL B CA 1
ATOM 4296 C C . VAL B 1 254 ? 6.246 -0.324 5.953 1 93.75 254 VAL B C 1
ATOM 4298 O O . VAL B 1 254 ? 7.137 0.168 5.254 1 93.75 254 VAL B O 1
ATOM 4301 N N . ASN B 1 255 ? 5.289 -1.022 5.391 1 95 255 ASN B N 1
ATOM 4302 C CA . ASN B 1 255 ? 5.367 -1.459 4 1 95 255 ASN B CA 1
ATOM 4303 C C . ASN B 1 255 ? 4.797 -0.41 3.049 1 95 255 ASN B C 1
ATOM 4305 O O . ASN B 1 255 ? 5.039 -0.462 1.843 1 95 255 ASN B O 1
ATOM 4309 N N . GLY B 1 256 ? 4.059 0.546 3.529 1 95.56 256 GLY B N 1
ATOM 4310 C CA . GLY B 1 256 ? 3.42 1.443 2.58 1 95.56 256 GLY B CA 1
ATOM 4311 C C . GLY B 1 256 ? 3.471 2.898 3.006 1 95.56 256 GLY B C 1
ATOM 4312 O O . GLY B 1 256 ? 2.971 3.775 2.299 1 95.56 256 GLY B O 1
ATOM 4313 N N . GLY B 1 257 ? 4.098 3.223 4.094 1 96.88 257 GLY B N 1
ATOM 4314 C CA . GLY B 1 257 ? 4.141 4.574 4.625 1 96.88 257 GLY B CA 1
ATOM 4315 C C . GLY B 1 257 ? 5.453 5.285 4.344 1 96.88 257 GLY B C 1
ATOM 4316 O O . GLY B 1 257 ? 5.949 5.254 3.215 1 96.88 257 GLY B O 1
ATOM 4317 N N . LEU B 1 258 ? 5.945 5.957 5.312 1 98.38 258 LEU B N 1
ATOM 4318 C CA . LEU B 1 258 ? 7.152 6.773 5.215 1 98.38 258 LEU B CA 1
ATOM 4319 C C . LEU B 1 258 ? 8.359 5.914 4.852 1 98.38 258 LEU B C 1
ATOM 4321 O O . LEU B 1 258 ? 9.125 6.258 3.947 1 98.38 258 LEU B O 1
ATOM 4325 N N . GLY B 1 259 ? 8.547 4.84 5.559 1 98.19 259 GLY B N 1
ATOM 4326 C CA . GLY B 1 259 ? 9.695 3.977 5.309 1 98.19 259 GLY B CA 1
ATOM 4327 C C . GLY B 1 259 ? 9.773 3.486 3.877 1 98.19 259 GLY B C 1
ATOM 4328 O O . GLY B 1 259 ? 10.852 3.461 3.283 1 98.19 259 GLY B O 1
ATOM 4329 N N . ALA B 1 260 ? 8.617 3.082 3.361 1 98.19 260 ALA B N 1
ATOM 4330 C CA . ALA B 1 260 ? 8.562 2.621 1.977 1 98.19 260 ALA B CA 1
ATOM 4331 C C . ALA B 1 260 ? 8.914 3.748 1.009 1 98.19 260 ALA B C 1
ATOM 4333 O O . ALA B 1 260 ? 9.656 3.543 0.046 1 98.19 260 ALA B O 1
ATOM 4334 N N . TYR B 1 261 ? 8.398 4.926 1.247 1 98.62 261 TYR B N 1
ATOM 4335 C CA . TYR B 1 261 ? 8.625 6.09 0.399 1 98.62 261 TYR B CA 1
ATOM 4336 C C . TYR B 1 261 ? 10.102 6.461 0.375 1 98.62 261 TYR B C 1
ATOM 4338 O O . TYR B 1 261 ? 10.68 6.672 -0.695 1 98.62 261 TYR B O 1
ATOM 4346 N N . ILE B 1 262 ? 10.734 6.477 1.536 1 98.75 262 ILE B N 1
ATOM 4347 C CA . ILE B 1 262 ? 12.133 6.859 1.646 1 98.75 262 ILE B CA 1
ATOM 4348 C C . ILE B 1 262 ? 13.016 5.773 1.039 1 98.75 262 ILE B C 1
ATOM 4350 O O . ILE B 1 262 ? 14.031 6.066 0.408 1 98.75 262 ILE B O 1
ATOM 4354 N N . SER B 1 263 ? 12.648 4.473 1.242 1 98.5 263 SER B N 1
ATOM 4355 C CA . SER B 1 263 ? 13.391 3.385 0.61 1 98.5 263 SER B CA 1
ATOM 4356 C C . SER B 1 263 ? 13.367 3.514 -0.909 1 98.5 263 SER B C 1
ATOM 4358 O O . SER B 1 263 ? 14.391 3.289 -1.568 1 98.5 263 SER B O 1
ATOM 4360 N N . LYS B 1 264 ? 12.195 3.855 -1.422 1 98.25 264 LYS B N 1
ATOM 4361 C CA . LYS B 1 264 ? 12.07 4.109 -2.854 1 98.25 264 LYS B CA 1
ATOM 4362 C C . LYS B 1 264 ? 13.047 5.199 -3.301 1 98.25 264 LYS B C 1
ATOM 4364 O O . LYS B 1 264 ? 13.836 4.992 -4.227 1 98.25 264 LYS B O 1
ATOM 4369 N N . LEU B 1 265 ? 13.016 6.312 -2.656 1 98.44 265 LEU B N 1
ATOM 4370 C CA . LEU B 1 265 ? 13.859 7.434 -3.045 1 98.44 265 LEU B CA 1
ATOM 4371 C C . LEU B 1 265 ? 15.336 7.086 -2.887 1 98.44 265 LEU B C 1
ATOM 4373 O O . LEU B 1 265 ? 16.156 7.434 -3.738 1 98.44 265 LEU B O 1
ATOM 4377 N N . ALA B 1 266 ? 15.664 6.383 -1.798 1 98.62 266 ALA B N 1
ATOM 4378 C CA . ALA B 1 266 ? 17.062 6.004 -1.559 1 98.62 266 ALA B CA 1
ATOM 4379 C C . ALA B 1 266 ? 17.578 5.105 -2.676 1 98.62 266 ALA B C 1
ATOM 4381 O O . ALA B 1 266 ? 18.672 5.332 -3.205 1 98.62 266 ALA B O 1
ATOM 4382 N N . THR B 1 267 ? 16.797 4.117 -3.104 1 98.12 267 THR B N 1
ATOM 4383 C CA . THR B 1 267 ? 17.266 3.16 -4.102 1 98.12 267 THR B CA 1
ATOM 4384 C C . THR B 1 267 ? 17.281 3.791 -5.492 1 98.12 267 THR B C 1
ATOM 4386 O O . THR B 1 267 ? 18.047 3.379 -6.359 1 98.12 267 THR B O 1
ATOM 4389 N N . GLU B 1 268 ? 16.453 4.773 -5.684 1 97.31 268 GLU B N 1
ATOM 4390 C CA . GLU B 1 268 ? 16.359 5.398 -7 1 97.31 268 GLU B CA 1
ATOM 4391 C C . GLU B 1 268 ? 17.453 6.445 -7.199 1 97.31 268 GLU B C 1
ATOM 4393 O O . GLU B 1 268 ? 17.984 6.59 -8.297 1 97.31 268 GLU B O 1
ATOM 4398 N N . TYR B 1 269 ? 17.859 7.137 -6.039 1 97.69 269 TYR B N 1
ATOM 4399 C CA . TYR B 1 269 ? 18.672 8.328 -6.25 1 97.69 269 TYR B CA 1
ATOM 4400 C C . TYR B 1 269 ? 20.016 8.211 -5.539 1 97.69 269 TYR B C 1
ATOM 4402 O O . TYR B 1 269 ? 21.016 8.742 -6.012 1 97.69 269 TYR B O 1
ATOM 4410 N N . ALA B 1 270 ? 20.031 7.617 -4.352 1 98 270 ALA B N 1
ATOM 4411 C CA . ALA B 1 270 ? 21.25 7.531 -3.531 1 98 270 ALA B CA 1
ATOM 4412 C C . ALA B 1 270 ? 21.172 6.34 -2.582 1 98 270 ALA B C 1
ATOM 4414 O O . ALA B 1 270 ? 20.844 6.492 -1.405 1 98 270 ALA B O 1
ATOM 4415 N N . PRO B 1 271 ? 21.609 5.18 -3.057 1 97.94 271 PRO B N 1
ATOM 4416 C CA . PRO B 1 271 ? 21.469 3.971 -2.242 1 97.94 271 PRO B CA 1
ATOM 4417 C C . PRO B 1 271 ? 22.156 4.09 -0.885 1 97.94 271 PRO B C 1
ATOM 4419 O O . PRO B 1 271 ? 23.359 4.367 -0.822 1 97.94 271 PRO B O 1
ATOM 4422 N N . LYS B 1 272 ? 21.344 3.998 0.128 1 96.75 272 LYS B N 1
ATOM 4423 C CA . LYS B 1 272 ? 21.75 4.055 1.528 1 96.75 272 LYS B CA 1
ATOM 4424 C C . LYS B 1 272 ? 21 3.029 2.365 1 96.75 272 LYS B C 1
ATOM 4426 O O . LYS B 1 272 ? 19.938 2.555 1.964 1 96.75 272 LYS B O 1
ATOM 4431 N N . PHE B 1 273 ? 21.641 2.66 3.482 1 98.06 273 PHE B N 1
ATOM 4432 C CA . PHE B 1 273 ? 20.891 1.872 4.457 1 98.06 273 PHE B CA 1
ATOM 4433 C C . PHE B 1 273 ? 19.734 2.678 5.035 1 98.06 273 PHE B C 1
ATOM 4435 O O . PHE B 1 273 ? 19.906 3.846 5.395 1 98.06 273 PHE B O 1
ATOM 4442 N N . VAL B 1 274 ? 18.562 2.125 5.066 1 98.5 274 VAL B N 1
ATOM 4443 C CA . VAL B 1 274 ? 17.375 2.711 5.684 1 98.5 274 VAL B CA 1
ATOM 4444 C C . VAL B 1 274 ? 16.828 1.762 6.746 1 98.5 274 VAL B C 1
ATOM 4446 O O . VAL B 1 274 ? 16.438 0.633 6.441 1 98.5 274 VAL B O 1
ATOM 4449 N N . ILE B 1 275 ? 16.891 2.186 7.969 1 98.25 275 ILE B N 1
ATOM 4450 C CA . ILE B 1 275 ? 16.219 1.472 9.047 1 98.25 275 ILE B CA 1
ATOM 4451 C C . ILE B 1 275 ? 14.805 2.012 9.219 1 98.25 275 ILE B C 1
ATOM 4453 O O . ILE B 1 275 ? 14.609 3.207 9.453 1 98.25 275 ILE B O 1
ATOM 4457 N N . ARG B 1 276 ? 13.883 1.157 9.117 1 98.12 276 ARG B N 1
ATOM 4458 C CA . ARG B 1 276 ? 12.492 1.592 9.109 1 98.12 276 ARG B CA 1
ATOM 4459 C C . ARG B 1 276 ? 11.789 1.207 10.406 1 98.12 276 ARG B C 1
ATOM 4461 O O . ARG B 1 276 ? 11.562 0.024 10.672 1 98.12 276 ARG B O 1
ATOM 4468 N N . MET B 1 277 ? 11.516 2.195 11.227 1 98.06 277 MET B N 1
ATOM 4469 C CA . MET B 1 277 ? 10.727 1.988 12.43 1 98.06 277 MET B CA 1
ATOM 4470 C C . MET B 1 277 ? 9.25 2.264 12.164 1 98.06 277 MET B C 1
ATOM 4472 O O . MET B 1 277 ? 8.875 3.385 11.812 1 98.06 277 MET B O 1
ATOM 4476 N N . GLY B 1 278 ? 8.43 1.335 12.234 1 96.44 278 GLY B N 1
ATOM 4477 C CA . GLY B 1 278 ? 6.988 1.386 12.047 1 96.44 278 GLY B CA 1
ATOM 4478 C C . GLY B 1 278 ? 6.277 0.153 12.57 1 96.44 278 GLY B C 1
ATOM 4479 O O . GLY B 1 278 ? 6.848 -0.626 13.336 1 96.44 278 GLY B O 1
ATOM 4480 N N . LEU B 1 279 ? 5.066 -0.001 12.211 1 95.12 279 LEU B N 1
ATOM 4481 C CA . LEU B 1 279 ? 4.293 -1.144 12.688 1 95.12 279 LEU B CA 1
ATOM 4482 C C . LEU B 1 279 ? 4.395 -2.311 11.711 1 95.12 279 LEU B C 1
ATOM 4484 O O . LEU B 1 279 ? 4.355 -2.111 10.492 1 95.12 279 LEU B O 1
ATOM 4488 N N . THR B 1 280 ? 4.559 -3.512 12.219 1 93.44 280 THR B N 1
ATOM 4489 C CA . THR B 1 280 ? 4.59 -4.727 11.414 1 93.44 280 THR B CA 1
ATOM 4490 C C . THR B 1 280 ? 3.486 -5.688 11.844 1 93.44 280 THR B C 1
ATOM 4492 O O . THR B 1 280 ? 3.248 -6.703 11.18 1 93.44 280 THR B O 1
ATOM 4495 N N . THR B 1 281 ? 2.828 -5.348 12.93 1 93.19 281 THR B N 1
ATOM 4496 C CA . THR B 1 281 ? 1.735 -6.133 13.484 1 93.19 281 THR B CA 1
ATOM 4497 C C . THR B 1 281 ? 0.532 -5.246 13.797 1 93.19 281 THR B C 1
ATOM 4499 O O . THR B 1 281 ? 0.611 -4.023 13.68 1 93.19 281 THR B O 1
ATOM 4502 N N . PHE B 1 282 ? -0.521 -5.902 14.102 1 92 282 PHE B N 1
ATOM 4503 C CA . PHE B 1 282 ? -1.666 -5.152 14.609 1 92 282 PHE B CA 1
ATOM 4504 C C . PHE B 1 282 ? -1.352 -4.535 15.969 1 92 282 PHE B C 1
ATOM 4506 O O . PHE B 1 282 ? -0.521 -5.059 16.719 1 92 282 PHE B O 1
ATOM 4513 N N . GLY B 1 283 ? -1.926 -3.447 16.203 1 86.5 283 GLY B N 1
ATOM 4514 C CA . GLY B 1 283 ? -1.791 -2.807 17.5 1 86.5 283 GLY B CA 1
ATOM 4515 C C . GLY B 1 283 ? -2.637 -3.461 18.578 1 86.5 283 GLY B C 1
ATOM 4516 O O . GLY B 1 283 ? -3.133 -4.574 18.391 1 86.5 283 GLY B O 1
ATOM 4517 N N . GLU B 1 284 ? -2.59 -2.84 19.766 1 84.31 284 GLU B N 1
ATOM 4518 C CA . GLU B 1 284 ? -3.375 -3.287 20.906 1 84.31 284 GLU B CA 1
ATOM 4519 C C . GLU B 1 284 ? -4.062 -2.111 21.594 1 84.31 284 GLU B C 1
ATOM 4521 O O . GLU B 1 284 ? -3.799 -0.953 21.266 1 84.31 284 GLU B O 1
ATOM 4526 N N . SER B 1 285 ? -5.008 -2.479 22.375 1 81.69 285 SER B N 1
ATOM 4527 C CA . SER B 1 285 ? -5.68 -1.439 23.141 1 81.69 285 SER B CA 1
ATOM 4528 C C . SER B 1 285 ? -4.82 -0.981 24.312 1 81.69 285 SER B C 1
ATOM 4530 O O . SER B 1 285 ? -4.129 -1.79 24.938 1 81.69 285 SER B O 1
ATOM 4532 N N . GLY B 1 286 ? -4.695 0.378 24.547 1 83.19 286 GLY B N 1
ATOM 4533 C CA . GLY B 1 286 ? -3.955 0.974 25.641 1 83.19 286 GLY B CA 1
ATOM 4534 C C . GLY B 1 286 ? -3.758 2.471 25.484 1 83.19 286 GLY B C 1
ATOM 4535 O O . GLY B 1 286 ? -4.051 3.033 24.422 1 83.19 286 GLY B O 1
ATOM 4536 N N . PRO B 1 287 ? -3.348 3.008 26.594 1 85.06 287 PRO B N 1
ATOM 4537 C CA . PRO B 1 287 ? -3.066 4.441 26.469 1 85.06 287 PRO B CA 1
ATOM 4538 C C . PRO B 1 287 ? -2.041 4.746 25.391 1 85.06 287 PRO B C 1
ATOM 4540 O O . PRO B 1 287 ? -1.083 3.988 25.203 1 85.06 287 PRO B O 1
ATOM 4543 N N . ALA B 1 288 ? -2.271 5.812 24.688 1 84.56 288 ALA B N 1
ATOM 4544 C CA . ALA B 1 288 ? -1.499 6.172 23.5 1 84.56 288 ALA B CA 1
ATOM 4545 C C . ALA B 1 288 ? -0.003 6.188 23.812 1 84.56 288 ALA B C 1
ATOM 4547 O O . ALA B 1 288 ? 0.793 5.609 23.062 1 84.56 288 ALA B O 1
ATOM 4548 N N . LYS B 1 289 ? 0.361 6.859 24.906 1 87.19 289 LYS B N 1
ATOM 4549 C CA . LYS B 1 289 ? 1.774 6.984 25.25 1 87.19 289 LYS B CA 1
ATOM 4550 C C . LYS B 1 289 ? 2.393 5.621 25.547 1 87.19 289 LYS B C 1
ATOM 4552 O O . LYS B 1 289 ? 3.516 5.336 25.125 1 87.19 289 LYS B O 1
ATOM 4557 N N . GLU B 1 290 ? 1.664 4.801 26.234 1 89.88 290 GLU B N 1
ATOM 4558 C CA . GLU B 1 290 ? 2.148 3.469 26.578 1 89.88 290 GLU B CA 1
ATOM 4559 C C . GLU B 1 290 ? 2.26 2.584 25.344 1 89.88 290 GLU B C 1
ATOM 4561 O O . GLU B 1 290 ? 3.203 1.803 25.219 1 89.88 290 GLU B O 1
ATOM 4566 N N . LEU B 1 291 ? 1.312 2.74 24.5 1 89.56 291 LEU B N 1
ATOM 4567 C CA . LEU B 1 291 ? 1.336 1.967 23.266 1 89.56 291 LEU B CA 1
ATOM 4568 C C . LEU B 1 291 ? 2.518 2.375 22.391 1 89.56 291 LEU B C 1
ATOM 4570 O O . LEU B 1 291 ? 3.189 1.52 21.812 1 89.56 291 LEU B O 1
ATOM 4574 N N . ALA B 1 292 ? 2.691 3.662 22.328 1 90.88 292 ALA B N 1
ATOM 4575 C CA . ALA B 1 292 ? 3.824 4.16 21.562 1 90.88 292 ALA B CA 1
ATOM 4576 C C . ALA B 1 292 ? 5.141 3.592 22.078 1 90.88 292 ALA B C 1
ATOM 4578 O O . ALA B 1 292 ? 5.988 3.152 21.297 1 90.88 292 ALA B O 1
ATOM 4579 N N . ASP B 1 293 ? 5.254 3.559 23.406 1 94.25 293 ASP B N 1
ATOM 4580 C CA . ASP B 1 293 ? 6.457 3.004 24.016 1 94.25 293 ASP B CA 1
ATOM 4581 C C . ASP B 1 293 ? 6.582 1.511 23.719 1 94.25 293 ASP B C 1
ATOM 4583 O O . ASP B 1 293 ? 7.656 1.033 23.359 1 94.25 293 ASP B O 1
ATOM 4587 N N . PHE B 1 294 ? 5.477 0.86 23.859 1 92.44 294 PHE B N 1
ATOM 4588 C CA . PHE B 1 294 ? 5.434 -0.587 23.688 1 92.44 294 PHE B CA 1
ATOM 4589 C C . PHE B 1 294 ? 5.836 -0.976 22.281 1 92.44 294 PHE B C 1
ATOM 4591 O O . PHE B 1 294 ? 6.539 -1.97 22.078 1 92.44 294 PHE B O 1
ATOM 4598 N N . TYR B 1 295 ? 5.5 -0.157 21.359 1 92.88 295 TYR B N 1
ATOM 4599 C CA . TYR B 1 295 ? 5.758 -0.486 19.969 1 92.88 295 TYR B CA 1
ATOM 4600 C C . TYR B 1 295 ? 7.051 0.161 19.484 1 92.88 295 TYR B C 1
ATOM 4602 O O . TYR B 1 295 ? 7.328 0.184 18.281 1 92.88 295 TYR B O 1
ATOM 4610 N N . GLY B 1 296 ? 7.82 0.723 20.438 1 95 296 GLY B N 1
ATOM 4611 C CA . GLY B 1 296 ? 9.203 1.078 20.156 1 95 296 GLY B CA 1
ATOM 4612 C C . GLY B 1 296 ? 9.383 2.545 19.812 1 95 296 GLY B C 1
ATOM 4613 O O . GLY B 1 296 ? 10.453 2.957 19.375 1 95 296 GLY B O 1
ATOM 4614 N N . PHE B 1 297 ? 8.367 3.389 20.125 1 96.12 297 PHE B N 1
ATOM 4615 C CA . PHE B 1 297 ? 8.445 4.777 19.688 1 96.12 297 PHE B CA 1
ATOM 4616 C C . PHE B 1 297 ? 8.797 5.695 20.844 1 96.12 297 PHE B C 1
ATOM 4618 O O . PHE B 1 297 ? 8.617 6.91 20.766 1 96.12 297 PHE B O 1
ATOM 4625 N N . SER B 1 298 ? 9.281 5.09 21.938 1 97.62 298 SER B N 1
ATOM 4626 C CA . SER B 1 298 ? 9.812 5.969 22.984 1 97.62 298 SER B CA 1
ATOM 4627 C C . SER B 1 298 ? 11.062 6.695 22.5 1 97.62 298 SER B C 1
ATOM 4629 O O . SER B 1 298 ? 11.828 6.16 21.688 1 97.62 298 SER B O 1
ATOM 4631 N N . PRO B 1 299 ? 11.219 7.891 23.016 1 98.19 299 PRO B N 1
ATOM 4632 C CA . PRO B 1 299 ? 12.453 8.594 22.641 1 98.19 299 PRO B CA 1
ATOM 4633 C C . PRO B 1 299 ? 13.711 7.766 22.906 1 98.19 299 PRO B C 1
ATOM 4635 O O . PRO B 1 299 ? 14.633 7.762 22.094 1 98.19 299 PRO B O 1
ATOM 4638 N N . GLU B 1 300 ? 13.734 7.047 23.969 1 98.19 300 GLU B N 1
ATOM 4639 C CA . GLU B 1 300 ? 14.875 6.215 24.328 1 98.19 300 GLU B CA 1
ATOM 4640 C C . GLU B 1 300 ? 15.102 5.098 23.312 1 98.19 300 GLU B C 1
ATOM 4642 O O . GLU B 1 300 ? 16.234 4.832 22.922 1 98.19 300 GLU B O 1
ATOM 4647 N N . ASN B 1 301 ? 14.062 4.484 22.922 1 98.25 301 ASN B N 1
ATOM 4648 C CA . ASN B 1 301 ? 14.188 3.387 21.969 1 98.25 301 ASN B CA 1
ATOM 4649 C C . ASN B 1 301 ? 14.602 3.887 20.594 1 98.25 301 ASN B C 1
ATOM 4651 O O . ASN B 1 301 ? 15.391 3.234 19.906 1 98.25 301 ASN B O 1
ATOM 4655 N N . ILE B 1 302 ? 13.992 4.973 20.156 1 98.5 302 ILE B N 1
ATOM 4656 C CA . ILE B 1 302 ? 14.391 5.578 18.891 1 98.5 302 ILE B CA 1
ATOM 4657 C C . ILE B 1 302 ? 15.883 5.918 18.938 1 98.5 302 ILE B C 1
ATOM 4659 O O . ILE B 1 302 ? 16.625 5.594 18 1 98.5 302 ILE B O 1
ATOM 4663 N N . ALA B 1 303 ? 16.312 6.547 20.016 1 98.38 303 ALA B N 1
ATOM 4664 C CA . ALA B 1 303 ? 17.734 6.906 20.172 1 98.38 303 ALA B CA 1
ATOM 4665 C C . ALA B 1 303 ? 18.625 5.668 20.141 1 98.38 303 ALA B C 1
ATOM 4667 O O . ALA B 1 303 ? 19.672 5.668 19.5 1 98.38 303 ALA B O 1
ATOM 4668 N N . LYS B 1 304 ? 18.234 4.672 20.844 1 98.06 304 LYS B N 1
ATOM 4669 C CA . LYS B 1 304 ? 18.984 3.418 20.875 1 98.06 304 LYS B CA 1
ATOM 4670 C C . LYS B 1 304 ? 19.125 2.832 19.469 1 98.06 304 LYS B C 1
ATOM 4672 O O . LYS B 1 304 ? 20.203 2.381 19.094 1 98.06 304 LYS B O 1
ATOM 4677 N N . THR B 1 305 ? 18.016 2.842 18.719 1 97.69 305 THR B N 1
ATOM 4678 C CA . THR B 1 305 ? 18.031 2.324 17.359 1 97.69 305 THR B CA 1
ATOM 4679 C C . THR B 1 305 ? 19.031 3.094 16.484 1 97.69 305 THR B C 1
ATOM 4681 O O . THR B 1 305 ? 19.781 2.496 15.727 1 97.69 305 THR B O 1
ATOM 4684 N N . VAL B 1 306 ? 19.031 4.371 16.609 1 97.19 306 VAL B N 1
ATOM 4685 C CA . VAL B 1 306 ? 19.953 5.211 15.859 1 97.19 306 VAL B CA 1
ATOM 4686 C C . VAL B 1 306 ? 21.391 4.879 16.266 1 97.19 306 VAL B C 1
ATOM 4688 O O . VAL B 1 306 ? 22.25 4.672 15.398 1 97.19 306 VAL B O 1
ATOM 4691 N N . LYS B 1 307 ? 21.656 4.734 17.531 1 95.88 307 LYS B N 1
ATOM 4692 C CA . LYS B 1 307 ? 23 4.496 18.047 1 95.88 307 LYS B CA 1
ATOM 4693 C C . LYS B 1 307 ? 23.531 3.139 17.594 1 95.88 307 LYS B C 1
ATOM 4695 O O . LYS B 1 307 ? 24.703 3.002 17.281 1 95.88 307 LYS B O 1
ATOM 4700 N N . GLU B 1 308 ? 22.656 2.184 17.609 1 94.19 308 GLU B N 1
ATOM 4701 C CA . GLU B 1 308 ? 23.047 0.828 17.25 1 94.19 308 GLU B CA 1
ATOM 4702 C C . GLU B 1 308 ? 23.375 0.72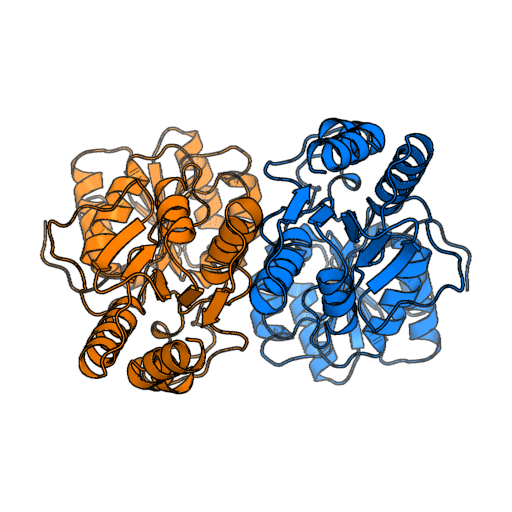6 15.758 1 94.19 308 GLU B C 1
ATOM 4704 O O . GLU B 1 308 ? 24 -0.238 15.32 1 94.19 308 GLU B O 1
ATOM 4709 N N . ASN B 1 309 ? 22.938 1.702 15.023 1 88.44 309 ASN B N 1
ATOM 4710 C CA . ASN B 1 309 ? 23.156 1.663 13.578 1 88.44 309 ASN B CA 1
ATOM 4711 C C . ASN B 1 309 ? 24.062 2.793 13.117 1 88.44 309 ASN B C 1
ATOM 4713 O O . ASN B 1 309 ? 23.859 3.361 12.047 1 88.44 309 ASN B O 1
ATOM 4717 N N . LEU B 1 310 ? 24.969 3.229 13.875 1 84.31 310 LEU B N 1
ATOM 4718 C CA . LEU B 1 310 ? 25.969 4.215 13.5 1 84.31 310 LEU B CA 1
ATOM 4719 C C . LEU B 1 310 ? 27.125 3.561 12.742 1 84.31 310 LEU B C 1
ATOM 4721 O O . LEU B 1 310 ? 27.469 2.408 13.016 1 84.31 310 LEU B O 1
#

Secondary structure (DSSP, 8-state):
-----HHHHHHHHHHHHHHHH-TTEEEEESS-TTTTT-HHHHHH-GGGEEE--S-HHHHHHHHHHHHHTT-EEEEEEEHHIIIIITHHHIIIIIITTT---EEEEESBBGGGGTTT-GGG-B--HHHHHTTSTT-EEE--SSHHHHHHHHHHHHHSSS-EEEE---S-PPP-S-TTPPPPTTSEEEEEES-SSEEEEEESTTHHHHHHHHHHHHHTT--EEEEEE-EET-S--HHHHHHHHH-SEEEEEEEEETTTSHHHHHHHHHHHHS---EEEEEESS---SS-HHHHHHHTT-SHHHHHHHHHHT-/-----HHHHHHHHHHHHHHHH-TTEEEEESS-TTTTT-HHHHHH-GGGEEE--S-HHHHHHHHHHHHHTT-EEEEEEEHHIIIIITHHHIIIIIITTT---EEEEESBBGGGGTTT-GGG-B--HHHHHTTSTT-EEE--SSHHHHHHHHHHHHHSSS-EEEE---S-PPP-S-TTPPPPTTSEEEEEES-SSEEEEEESTTHHHHHHHHHHHHHTT--EEEEEE-EET-S--HHHHHHHHH-SEEEEEEEEETTTSHHHHHHHHHHHHS---EEEEEESS---SS-HHHHHHHTT-SHHHHHHHHHHT-